Protein AF-A0A945KIF5-F1 (afdb_monomer_lite)

pLDDT: mean 83.36, std 12.61, range [32.38, 96.06]

Foldseek 3Di:
DYDDDDDDDDDPDDDDVVVVVVVVVVVVVVLVVQLVVLLPDPDLVSSLVSLVVSCVVCVPDPCNVVSVVSNVVSVVVVVVVVVVVVVVLVVVQVVLVVVLCVQQVVCVVVLQLQVSLVSLVPRDPYDPVVSVVSNVVSVVSNVVVLVVLVVQLVVCLVVVVLVSNVVSLVSLCNNCPPPDPVRVVSVVSSVVSVVSSVVSVVVVVVVVVQVVLQVLLVQCVVQQVLCVQLVNLVRSLVSLVVVLVVDDPDDVSVLCVQVSVLSVLQNQLSVLLQCLCVVAWDWDQQQPVRDIWIFGHRDSQATWTWDQDPNDTDIDGDGCLSQLALVRPLRSSCRRHVVRHDPSSSLSNLLSSLLVNLLVLCVPLQAADDLVSLVVSLVRLVSSLVRHDPDDDPPHSVVLSNLLSVLSNQLSVCVNVVVLPSNQVSVCSNCVHRDSNNSNVGDDRDPNNRDD

Radius of gyration: 55.45 Å; chains: 1; bounding box: 94×80×182 Å

Sequence (452 aa):
EPDLVETPSSVDSVASPASSEWLREKEQLERKLALRDAQGQADSSSKVLALQEFISLYPTNPLAEEARASLAQARQEQASSASSGLEAKNAELLQAAQDAQASYAPMIEAGKWARALHKIDAIQGVDDSLVSAWRAETLAQAESLLSQLETDFDIALKEQNWQKAERLRLLFHSAVSPIPAGQRAWLTRLQALEASVRIAEQKVVLTEFRADAEKLSATLRGRVLPHLQQLKLGEALQELGRLQAELQPGSLQSSLDPLALLLESAAIAELAMRQRFDHGPFVLVEPIQNKKAEIVAFLPDGVRLAVRERGRQVERVDPWHIWMTAFAFPAFLKESAQDRCTQQQFDAFCFVVAELDLYFKIQPWAGQPSLNSLNSSAEATKEWLGVLPQTLSPQDSDLASTFVLEELFHFATAAIDSDDYLAWQHLQNILSRPSLFSLLVGPDDRTWGLRP

Structure (mmCIF, N/CA/C/O backbone):
data_AF-A0A945KIF5-F1
#
_entry.id   AF-A0A945KIF5-F1
#
loop_
_atom_site.group_PDB
_atom_site.id
_atom_site.type_symbol
_atom_site.label_atom_id
_atom_site.label_alt_id
_atom_site.label_comp_id
_atom_site.label_asym_id
_atom_site.label_entity_id
_atom_site.label_seq_id
_atom_site.pdbx_PDB_ins_code
_atom_site.Cartn_x
_atom_site.Cartn_y
_atom_site.Cartn_z
_atom_site.occupancy
_atom_site.B_iso_or_equiv
_atom_site.auth_seq_id
_atom_site.auth_comp_id
_atom_site.auth_asym_id
_atom_site.auth_atom_id
_atom_site.pdbx_PDB_model_num
ATOM 1 N N . GLU A 1 1 ? 38.690 65.496 -133.173 1.00 34.84 1 GLU A N 1
ATOM 2 C CA . GLU A 1 1 ? 40.002 66.171 -133.246 1.00 34.84 1 GLU A CA 1
ATOM 3 C C . GLU A 1 1 ? 40.865 65.660 -132.096 1.00 34.84 1 GLU A C 1
ATOM 5 O O . GLU A 1 1 ? 40.321 65.518 -131.006 1.00 34.84 1 GLU A O 1
ATOM 10 N N . PRO A 1 2 ? 42.072 65.151 -132.390 1.00 53.06 2 PRO A N 1
ATOM 11 C CA . PRO A 1 2 ? 42.077 63.795 -132.961 1.00 53.06 2 PRO A CA 1
ATOM 12 C C . PRO A 1 2 ? 43.217 62.861 -132.481 1.00 53.06 2 PRO A C 1
ATOM 14 O O . PRO A 1 2 ? 44.119 63.303 -131.778 1.00 53.06 2 PRO A O 1
ATOM 17 N N . ASP A 1 3 ? 43.162 61.615 -132.989 1.00 41.12 3 ASP A N 1
ATOM 18 C CA . ASP A 1 3 ? 44.301 60.781 -133.448 1.00 41.12 3 ASP A CA 1
ATOM 19 C C . ASP A 1 3 ? 45.250 60.149 -132.398 1.00 41.12 3 ASP A C 1
ATOM 21 O O . ASP A 1 3 ? 45.537 60.760 -131.379 1.00 41.12 3 ASP A O 1
ATOM 25 N N . LEU A 1 4 ? 45.836 58.941 -132.524 1.00 41.84 4 LEU A N 1
ATOM 26 C CA . LEU A 1 4 ? 45.815 57.752 -133.429 1.00 41.84 4 LEU A CA 1
ATOM 27 C C . LEU A 1 4 ? 46.347 56.548 -132.555 1.00 41.84 4 LEU A C 1
ATOM 29 O O . LEU A 1 4 ? 46.841 56.801 -131.459 1.00 41.84 4 LEU A O 1
ATOM 33 N N . VAL A 1 5 ? 46.323 55.236 -132.867 1.00 40.47 5 VAL A N 1
ATOM 34 C CA . VAL A 1 5 ? 46.018 54.448 -134.081 1.00 40.47 5 VAL A CA 1
ATOM 35 C C . VAL A 1 5 ? 45.488 53.026 -133.725 1.00 40.47 5 VAL A C 1
ATOM 37 O O . VAL A 1 5 ? 45.805 52.488 -132.669 1.00 40.47 5 VAL A O 1
ATOM 40 N N . GLU A 1 6 ? 44.686 52.441 -134.620 1.00 33.75 6 GLU A N 1
ATOM 41 C CA . GLU A 1 6 ? 44.540 51.012 -135.014 1.00 33.75 6 GLU A CA 1
ATOM 42 C C . GLU A 1 6 ? 44.826 49.818 -134.054 1.00 33.75 6 GLU A C 1
ATOM 44 O O . GLU A 1 6 ? 45.957 49.459 -133.738 1.00 33.75 6 GLU A O 1
ATOM 49 N N . THR A 1 7 ? 43.768 49.031 -133.809 1.00 47.53 7 THR A N 1
ATOM 50 C CA . THR A 1 7 ? 43.775 47.546 -133.897 1.00 47.53 7 THR A CA 1
ATOM 51 C C . THR A 1 7 ? 44.067 47.088 -135.346 1.00 47.53 7 THR A C 1
ATOM 53 O O . THR A 1 7 ? 43.710 47.873 -136.225 1.00 47.53 7 THR A O 1
ATOM 56 N N . PRO A 1 8 ? 44.503 45.839 -135.677 1.00 54.47 8 PRO A N 1
ATOM 57 C CA . PRO A 1 8 ? 44.260 44.595 -134.920 1.00 54.47 8 PRO A CA 1
ATOM 58 C C . PRO A 1 8 ? 45.383 43.519 -134.988 1.00 54.47 8 PRO A C 1
ATOM 60 O O . PRO A 1 8 ? 46.381 43.660 -135.685 1.00 54.47 8 PRO A O 1
ATOM 63 N N . SER A 1 9 ? 45.174 42.359 -134.352 1.00 32.38 9 SER A N 1
ATOM 64 C CA . SER A 1 9 ? 45.075 41.065 -135.072 1.00 32.38 9 SER A CA 1
ATOM 65 C C . SER A 1 9 ? 44.926 39.877 -134.118 1.00 32.38 9 SER A C 1
ATOM 67 O O . SER A 1 9 ? 45.595 39.768 -133.093 1.00 32.38 9 SER A O 1
ATOM 69 N N . SER A 1 10 ? 44.020 38.970 -134.478 1.00 48.44 10 SER A N 1
ATOM 70 C CA . SER A 1 10 ? 43.859 37.662 -133.852 1.00 48.44 10 SER A CA 1
ATOM 71 C C . SER A 1 10 ? 45.082 36.789 -134.133 1.00 48.44 10 SER A C 1
ATOM 73 O O . SER A 1 10 ? 45.455 36.623 -135.293 1.00 48.44 10 SER A O 1
ATOM 75 N N . VAL A 1 11 ? 45.656 36.174 -133.098 1.00 39.88 11 VAL A N 1
ATOM 76 C CA . VAL A 1 11 ? 46.624 35.081 -133.252 1.00 39.88 11 VAL A CA 1
ATOM 77 C C . VAL A 1 11 ? 46.234 33.955 -132.303 1.00 39.88 11 VAL A C 1
ATOM 79 O O . VAL A 1 11 ? 46.406 34.069 -131.089 1.00 39.88 11 VAL A O 1
ATOM 82 N N . ASP A 1 12 ? 45.739 32.855 -132.871 1.00 50.81 12 ASP A N 1
ATOM 83 C CA . ASP A 1 12 ? 45.711 31.562 -132.190 1.00 50.81 12 ASP A CA 1
ATOM 84 C C . ASP A 1 12 ? 47.145 31.195 -131.789 1.00 50.81 12 ASP A C 1
ATOM 86 O O . ASP A 1 12 ? 47.972 30.862 -132.640 1.00 50.81 12 ASP A O 1
ATOM 90 N N . SER A 1 13 ? 47.461 31.253 -130.493 1.00 42.12 13 SER A N 1
ATOM 91 C CA . SER A 1 13 ? 48.732 30.751 -129.965 1.00 42.12 13 SER A CA 1
ATOM 92 C C . SER A 1 13 ? 48.504 29.570 -129.022 1.00 42.12 13 SER A C 1
ATOM 94 O O . SER A 1 13 ? 48.264 29.703 -127.827 1.00 42.12 13 SER A O 1
ATOM 96 N N . VAL A 1 14 ? 48.562 28.390 -129.646 1.00 43.03 14 VAL A N 1
ATOM 97 C CA . VAL A 1 14 ? 49.018 27.094 -129.117 1.00 43.03 14 VAL A CA 1
ATOM 98 C C . VAL A 1 14 ? 49.304 27.081 -127.608 1.00 43.03 14 VAL A C 1
ATOM 100 O O . VAL A 1 14 ? 50.331 27.586 -127.151 1.00 43.03 14 VAL A O 1
ATOM 103 N N . ALA A 1 15 ? 48.451 26.395 -126.844 1.00 44.81 15 ALA A N 1
ATOM 104 C CA . ALA A 1 15 ? 48.744 26.057 -125.455 1.00 44.81 15 ALA A CA 1
ATOM 105 C C . ALA A 1 15 ? 50.021 25.199 -125.383 1.00 44.81 15 ALA A C 1
ATOM 107 O O . ALA A 1 15 ? 50.038 24.046 -125.816 1.00 44.81 15 ALA A O 1
ATOM 108 N N . SER A 1 16 ? 51.101 25.771 -124.847 1.00 45.66 16 SER A N 1
ATOM 109 C CA . SER A 1 16 ? 52.370 25.062 -124.670 1.00 45.66 16 SER A CA 1
ATOM 110 C C . SER A 1 16 ? 52.233 24.009 -123.559 1.00 45.66 16 SER A C 1
ATOM 112 O O . SER A 1 16 ? 51.831 24.370 -122.450 1.00 45.66 16 SER A O 1
ATOM 114 N N . PRO A 1 17 ? 52.559 22.721 -123.793 1.00 53.81 17 PRO A N 1
ATOM 115 C CA . PRO A 1 17 ? 52.265 21.646 -122.838 1.00 53.81 17 PRO A CA 1
ATOM 116 C C . PRO A 1 17 ? 52.895 21.861 -121.451 1.00 53.81 17 PRO A C 1
ATOM 118 O O . PRO A 1 17 ? 52.267 21.537 -120.441 1.00 53.81 17 PRO A O 1
ATOM 121 N N . ALA A 1 18 ? 54.065 22.506 -121.388 1.00 55.84 18 ALA A N 1
ATOM 122 C CA . ALA A 1 18 ? 54.809 22.761 -120.153 1.00 55.84 18 ALA A CA 1
ATOM 123 C C . ALA A 1 18 ? 54.053 23.607 -119.104 1.00 55.84 18 ALA A C 1
ATOM 125 O O . ALA A 1 18 ? 54.277 23.438 -117.906 1.00 55.84 18 ALA A O 1
ATOM 126 N N . SER A 1 19 ? 53.132 24.498 -119.503 1.00 57.72 19 SER A N 1
ATOM 127 C CA . SER A 1 19 ? 52.346 25.284 -118.532 1.00 57.72 19 SER A CA 1
ATOM 128 C C . SER A 1 19 ? 51.221 24.469 -117.882 1.00 57.72 19 SER A C 1
ATOM 130 O O . SER A 1 19 ? 50.833 24.744 -116.746 1.00 57.72 19 SER A O 1
ATOM 132 N N . SER A 1 20 ? 50.728 23.433 -118.570 1.00 60.56 20 SER A N 1
ATOM 133 C CA . SER A 1 20 ? 49.686 22.536 -118.055 1.00 60.56 20 SER A CA 1
ATOM 134 C C . SER A 1 20 ? 50.213 21.520 -117.034 1.00 60.56 20 SER A C 1
ATOM 136 O O . SER A 1 20 ? 49.470 21.085 -116.154 1.00 60.56 20 SER A O 1
ATOM 138 N N . GLU A 1 21 ? 51.499 21.170 -117.115 1.00 66.00 21 GLU A N 1
ATOM 139 C CA . GLU A 1 21 ? 52.157 20.250 -116.182 1.00 66.00 21 GLU A CA 1
ATOM 140 C C . GLU A 1 21 ? 52.454 20.935 -114.842 1.00 66.00 21 GLU A C 1
ATOM 142 O O . GLU A 1 21 ? 52.077 20.406 -113.796 1.00 66.00 21 GLU A O 1
ATOM 147 N N . TRP A 1 22 ? 52.997 22.160 -114.866 1.00 69.56 22 TRP A N 1
ATOM 148 C CA . TRP A 1 22 ? 53.262 22.946 -113.653 1.00 69.56 22 TRP A CA 1
ATOM 149 C C . TRP A 1 22 ? 51.998 23.214 -112.816 1.00 69.56 22 TRP A C 1
ATOM 151 O O . TRP A 1 22 ? 52.024 23.082 -111.592 1.00 69.56 22 TRP A O 1
ATOM 161 N N . LEU A 1 23 ? 50.865 23.531 -113.460 1.00 73.38 23 LEU A N 1
ATOM 162 C CA . LEU A 1 23 ? 49.586 23.723 -112.760 1.00 73.38 23 LEU A CA 1
ATOM 163 C C . LEU A 1 23 ? 49.121 22.441 -112.049 1.00 73.38 23 LEU A C 1
ATOM 165 O O . LEU A 1 23 ? 48.690 22.498 -110.898 1.00 73.38 23 LEU A O 1
ATOM 169 N N . ARG A 1 24 ? 49.260 21.276 -112.697 1.00 73.31 24 ARG A N 1
ATOM 170 C CA . ARG A 1 24 ? 48.916 19.975 -112.096 1.00 73.31 24 ARG A CA 1
ATOM 171 C C . ARG A 1 24 ? 49.836 19.612 -110.934 1.00 73.31 24 ARG A C 1
ATOM 173 O O . ARG A 1 24 ? 49.358 19.081 -109.934 1.00 73.31 24 ARG A O 1
ATOM 180 N N . GLU A 1 25 ? 51.132 19.883 -111.054 1.00 76.56 25 GLU A N 1
ATOM 181 C CA . GLU A 1 25 ? 52.104 19.623 -109.989 1.00 76.56 25 GLU A CA 1
ATOM 182 C C . GLU A 1 25 ? 51.840 20.515 -108.766 1.00 76.56 25 GLU A C 1
ATOM 184 O O . GLU A 1 25 ? 51.793 20.020 -107.636 1.00 76.56 25 GLU A O 1
ATOM 189 N N . LYS A 1 26 ? 51.544 21.802 -108.992 1.00 78.19 26 LYS A N 1
ATOM 190 C CA . LYS A 1 26 ? 51.135 22.738 -107.940 1.00 78.19 26 LYS A CA 1
ATOM 191 C C . LYS A 1 26 ? 49.866 22.268 -107.214 1.00 78.19 26 LYS A C 1
ATOM 193 O O . LYS A 1 26 ? 49.885 22.161 -105.989 1.00 78.19 26 LYS A O 1
ATOM 198 N N . GLU A 1 27 ? 48.803 21.912 -107.941 1.00 77.25 27 GLU A N 1
ATOM 199 C CA . GLU A 1 27 ? 47.569 21.380 -107.335 1.00 77.25 27 GLU A CA 1
ATOM 200 C C . GLU A 1 27 ? 47.810 20.094 -106.523 1.00 77.25 27 GLU A C 1
ATOM 202 O O . GLU A 1 27 ? 47.172 19.869 -105.493 1.00 77.25 27 GLU A O 1
ATOM 207 N N . GLN A 1 28 ? 48.714 19.216 -106.971 1.00 79.19 28 GLN A N 1
ATOM 208 C CA . GLN A 1 28 ? 49.063 18.009 -106.216 1.00 79.19 28 GLN A CA 1
ATOM 209 C C . GLN A 1 28 ? 49.813 18.330 -104.918 1.00 79.19 28 GLN A C 1
ATOM 211 O O . GLN A 1 28 ? 49.587 17.655 -103.912 1.00 79.19 28 GLN A O 1
ATOM 216 N N . LEU A 1 29 ? 50.683 19.343 -104.915 1.00 80.12 29 LEU A N 1
ATOM 217 C CA . LEU A 1 29 ? 51.395 19.789 -103.715 1.00 80.12 29 LEU A CA 1
ATOM 218 C C . LEU A 1 29 ? 50.456 20.464 -102.707 1.00 80.12 29 LEU A C 1
ATOM 220 O O . LEU A 1 29 ? 50.510 20.131 -101.525 1.00 80.12 29 LEU A O 1
ATOM 224 N N . GLU A 1 30 ? 49.546 21.328 -103.163 1.00 82.44 30 GLU A N 1
ATOM 225 C CA . GLU A 1 30 ? 48.541 21.976 -102.304 1.00 82.44 30 GLU A CA 1
ATOM 226 C C . GLU A 1 30 ? 47.629 20.943 -101.619 1.00 82.44 30 GLU A C 1
ATOM 228 O O . GLU A 1 30 ? 47.380 21.032 -100.417 1.00 82.44 30 GLU A O 1
ATOM 233 N N . ARG A 1 31 ? 47.214 19.887 -102.335 1.00 82.31 31 ARG A N 1
ATOM 234 C CA . ARG A 1 31 ? 46.420 18.785 -101.755 1.00 82.31 31 ARG A CA 1
ATOM 235 C C . ARG A 1 31 ? 47.213 17.928 -100.760 1.00 82.31 31 ARG A C 1
ATOM 237 O O . ARG A 1 31 ? 46.648 17.493 -99.761 1.00 82.31 31 ARG A O 1
ATOM 244 N N . LYS A 1 32 ? 48.514 17.705 -100.988 1.00 82.50 32 LYS A N 1
ATOM 245 C CA . LYS A 1 32 ? 49.395 17.015 -100.021 1.00 82.50 32 LYS A CA 1
ATOM 246 C C . LYS A 1 32 ? 49.598 17.831 -98.742 1.00 82.50 32 LYS A C 1
ATOM 248 O O . LYS A 1 32 ? 49.627 17.249 -97.661 1.00 82.50 32 LYS A O 1
ATOM 253 N N . LEU A 1 33 ? 49.716 19.156 -98.855 1.00 82.50 33 LEU A N 1
ATOM 254 C CA . LEU A 1 33 ? 49.791 20.055 -97.700 1.00 82.50 33 LEU A CA 1
ATOM 255 C C . LEU A 1 33 ? 48.480 20.039 -96.906 1.00 82.50 33 LEU A C 1
ATOM 257 O O . LEU A 1 33 ? 48.512 19.751 -95.716 1.00 82.50 33 LEU A O 1
ATOM 261 N N . ALA A 1 34 ? 47.330 20.199 -97.567 1.00 80.81 34 ALA A N 1
ATOM 262 C CA . ALA A 1 34 ? 46.028 20.174 -96.898 1.00 80.81 34 ALA A CA 1
ATOM 263 C C . ALA A 1 34 ? 45.747 18.851 -96.148 1.00 80.81 34 ALA A C 1
ATOM 265 O O . ALA A 1 34 ? 45.198 18.883 -95.047 1.00 80.81 34 ALA A O 1
ATOM 266 N N . LEU A 1 35 ? 46.164 17.693 -96.686 1.00 84.00 35 LEU A N 1
ATOM 267 C CA . LEU A 1 35 ? 46.076 16.421 -95.952 1.00 84.00 35 LEU A CA 1
ATOM 268 C C . LEU A 1 35 ? 46.971 16.424 -94.706 1.00 84.00 35 LEU A C 1
ATOM 270 O O . LEU A 1 35 ? 46.533 16.028 -93.627 1.00 84.00 35 LEU A O 1
ATOM 274 N N . ARG A 1 36 ? 48.218 16.886 -94.847 1.00 83.75 36 ARG A N 1
ATOM 275 C CA . ARG A 1 36 ? 49.190 16.944 -93.751 1.00 83.75 36 ARG A CA 1
ATOM 276 C C . ARG A 1 36 ? 48.735 17.883 -92.631 1.00 83.75 36 ARG A C 1
ATOM 278 O O . ARG A 1 36 ? 48.887 17.538 -91.462 1.00 83.75 36 ARG A O 1
ATOM 285 N N . ASP A 1 37 ? 48.144 19.022 -92.975 1.00 85.88 37 ASP A N 1
ATOM 286 C CA . ASP A 1 37 ? 47.623 19.998 -92.014 1.00 85.88 37 ASP A CA 1
ATOM 287 C C . ASP A 1 37 ? 46.368 19.470 -91.292 1.00 85.88 37 ASP A C 1
ATOM 289 O O . ASP A 1 37 ? 46.193 19.712 -90.095 1.00 85.88 37 ASP A O 1
ATOM 293 N N . ALA A 1 38 ? 45.532 18.673 -91.972 1.00 81.19 38 ALA A N 1
ATOM 294 C CA . ALA A 1 38 ? 44.411 17.961 -91.354 1.00 81.19 38 ALA A CA 1
ATOM 295 C C . ALA A 1 38 ? 44.871 16.809 -90.436 1.00 81.19 38 ALA A C 1
ATOM 297 O O . ALA A 1 38 ? 44.324 16.624 -89.348 1.00 81.19 38 ALA A O 1
ATOM 298 N N . GLN A 1 39 ? 45.901 16.052 -90.830 1.00 84.88 39 GLN A N 1
ATOM 299 C CA . GLN A 1 39 ? 46.513 15.001 -90.004 1.00 84.88 39 GLN A CA 1
ATOM 300 C C . GLN A 1 39 ? 47.272 15.565 -88.788 1.00 84.88 39 GLN A C 1
ATOM 302 O O . GLN A 1 39 ? 47.327 14.901 -87.751 1.00 84.88 39 GLN A O 1
ATOM 307 N N . GLY A 1 40 ? 47.848 16.766 -88.914 1.00 80.56 40 GLY A N 1
ATOM 308 C CA . GLY A 1 40 ? 48.672 17.440 -87.904 1.00 80.56 40 GLY A CA 1
ATOM 309 C C . GLY A 1 40 ? 47.910 18.161 -86.787 1.00 80.56 40 GLY A C 1
ATOM 310 O O . GLY A 1 40 ? 48.545 18.765 -85.924 1.00 80.56 40 GLY A O 1
ATOM 311 N N . GLN A 1 41 ? 46.575 18.109 -86.776 1.00 84.12 41 GLN A N 1
ATOM 312 C CA . GLN A 1 41 ? 45.761 18.684 -85.702 1.00 84.12 41 GLN A CA 1
ATOM 313 C C . GLN A 1 41 ? 46.007 17.963 -84.365 1.00 84.12 41 GLN A C 1
ATOM 315 O O . GLN A 1 41 ? 45.975 16.734 -84.296 1.00 84.12 41 GLN A O 1
ATOM 320 N N . ALA A 1 42 ? 46.240 18.738 -83.300 1.00 72.88 42 ALA A N 1
ATOM 321 C CA . ALA A 1 42 ? 46.637 18.213 -81.989 1.00 72.88 42 ALA A CA 1
ATOM 322 C C . ALA A 1 42 ? 45.471 17.640 -81.160 1.00 72.88 42 ALA A C 1
ATOM 324 O O . ALA A 1 42 ? 45.669 16.697 -80.398 1.00 72.88 42 ALA A O 1
ATOM 325 N N . ASP A 1 43 ? 44.263 18.192 -81.302 1.00 79.19 43 ASP A N 1
ATOM 326 C CA . ASP A 1 43 ? 43.050 17.650 -80.682 1.00 79.19 43 ASP A CA 1
ATOM 327 C C . ASP A 1 43 ? 42.372 16.633 -81.612 1.00 79.19 43 ASP A C 1
ATOM 329 O O . ASP A 1 43 ? 42.139 16.905 -82.791 1.00 79.19 43 ASP A O 1
ATOM 333 N N . SER A 1 44 ? 41.997 15.481 -81.052 1.00 75.25 44 SER A N 1
ATOM 334 C CA . SER A 1 44 ? 41.275 14.411 -81.750 1.00 75.25 44 SER A CA 1
ATOM 335 C C . SER A 1 44 ? 39.968 14.878 -82.405 1.00 75.25 44 SER A C 1
ATOM 337 O O . SER A 1 44 ? 39.682 14.471 -83.530 1.00 75.25 44 SER A O 1
ATOM 339 N N . SER A 1 45 ? 39.201 15.771 -81.768 1.00 78.62 45 SER A N 1
ATOM 340 C CA . SER A 1 45 ? 37.917 16.243 -82.312 1.00 78.62 45 SER A CA 1
ATOM 341 C C . SER A 1 45 ? 38.140 17.164 -83.516 1.00 78.62 45 SER A C 1
ATOM 343 O O . SER A 1 45 ? 37.535 16.982 -84.573 1.00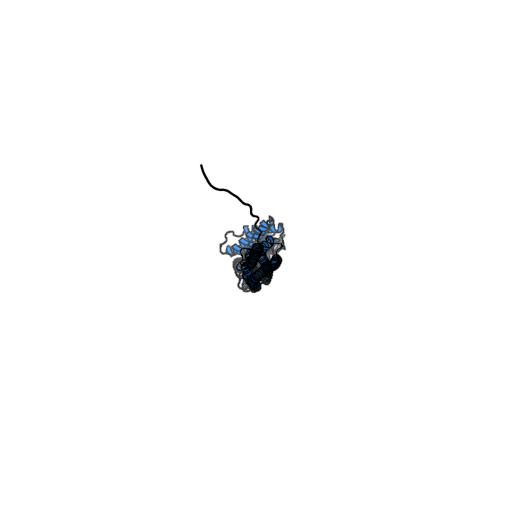 78.62 45 SER A O 1
ATOM 345 N N . SER A 1 46 ? 39.084 18.095 -83.387 1.00 81.25 46 SER A N 1
ATOM 346 C CA . SER A 1 46 ? 39.536 19.008 -84.442 1.00 81.25 46 SER A CA 1
ATOM 347 C C . SER A 1 46 ? 40.150 18.252 -85.629 1.00 81.25 46 SER A C 1
ATOM 349 O O . SER A 1 46 ? 39.848 18.559 -86.781 1.00 81.25 46 SER A O 1
ATOM 351 N N . LYS A 1 47 ? 40.930 17.195 -85.366 1.00 85.31 47 LYS A N 1
ATOM 352 C CA . LYS A 1 47 ? 41.481 16.271 -86.373 1.00 85.31 47 LYS A CA 1
ATOM 353 C C . LYS A 1 47 ? 40.386 15.503 -87.120 1.00 85.31 47 LYS A C 1
ATOM 355 O O . LYS A 1 47 ? 40.418 15.412 -88.345 1.00 85.31 47 LYS A O 1
ATOM 360 N N . VAL A 1 48 ? 39.383 14.989 -86.403 1.00 84.69 48 VAL A N 1
ATOM 361 C CA . VAL A 1 48 ? 38.221 14.293 -86.986 1.00 84.69 48 VAL A CA 1
ATOM 362 C C . VAL A 1 48 ? 37.379 15.221 -87.871 1.00 84.69 48 VAL A C 1
ATOM 364 O O . VAL A 1 48 ? 36.832 14.751 -88.871 1.00 84.69 48 VAL A O 1
ATOM 367 N N . LEU A 1 49 ? 37.278 16.513 -87.542 1.00 84.81 49 LEU A N 1
ATOM 368 C CA . LEU A 1 49 ? 36.604 17.519 -88.373 1.00 84.81 49 LEU A CA 1
ATOM 369 C C . LEU A 1 49 ? 37.434 17.885 -89.615 1.00 84.81 49 LEU A C 1
ATOM 371 O O . LEU A 1 49 ? 36.929 17.764 -90.730 1.00 84.81 49 LEU A O 1
ATOM 375 N N . ALA A 1 50 ? 38.715 18.226 -89.448 1.00 84.25 50 ALA A N 1
ATOM 376 C CA . ALA A 1 50 ? 39.598 18.607 -90.554 1.00 84.25 50 ALA A CA 1
ATOM 377 C C . ALA A 1 50 ? 39.768 17.485 -91.599 1.00 84.25 50 ALA A C 1
ATOM 379 O O . ALA A 1 50 ? 39.780 17.739 -92.803 1.00 84.25 50 ALA A O 1
ATOM 380 N N . LEU A 1 51 ? 39.834 16.220 -91.164 1.00 86.00 51 LEU A N 1
ATOM 381 C CA . LEU A 1 51 ? 39.888 15.074 -92.079 1.00 86.00 51 LEU A CA 1
ATOM 382 C C . LEU A 1 51 ? 38.562 14.848 -92.828 1.00 86.00 51 LEU A C 1
ATOM 384 O O . LEU A 1 51 ? 38.586 14.428 -93.983 1.00 86.00 51 LEU A O 1
ATOM 388 N N . GLN A 1 52 ? 37.407 15.151 -92.222 1.00 88.00 52 GLN A N 1
ATOM 389 C CA . 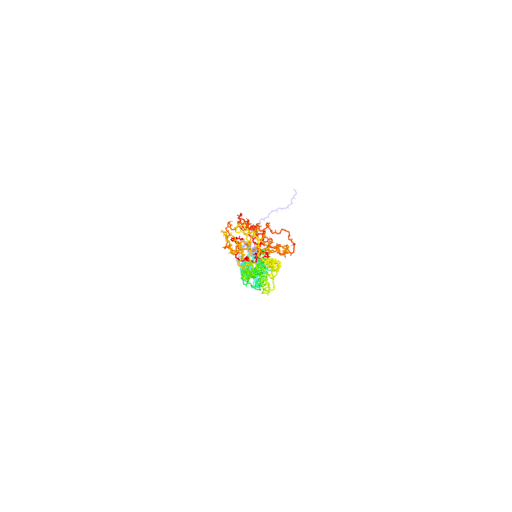GLN A 1 52 ? 36.113 15.106 -92.923 1.00 88.00 52 GLN A CA 1
ATOM 390 C C . GLN A 1 52 ? 36.002 16.207 -93.983 1.00 88.00 52 GLN A C 1
ATOM 392 O O . GLN A 1 52 ? 35.530 15.937 -95.087 1.00 88.00 52 GLN A O 1
ATOM 397 N N . GLU A 1 53 ? 36.476 17.413 -93.672 1.00 86.25 53 GLU A N 1
ATOM 398 C CA . GLU A 1 53 ? 36.530 18.542 -94.605 1.00 86.25 53 GLU A CA 1
ATOM 399 C C . GLU A 1 53 ? 37.484 18.268 -95.781 1.00 86.25 53 GLU A C 1
ATOM 401 O O . GLU A 1 53 ? 37.129 18.483 -96.938 1.00 86.25 53 GLU A O 1
ATOM 406 N N . PHE A 1 54 ? 38.652 17.669 -95.529 1.00 86.25 54 PHE A N 1
ATOM 407 C CA . PHE A 1 54 ? 39.552 17.240 -96.603 1.00 86.25 54 PHE A CA 1
ATOM 408 C C . PHE A 1 54 ? 38.900 16.208 -97.547 1.00 86.25 54 PHE A C 1
ATOM 410 O O . PHE A 1 54 ? 39.012 16.317 -98.771 1.00 86.25 54 PHE A O 1
ATOM 417 N N . ILE A 1 55 ? 38.190 15.213 -96.997 1.00 87.25 55 ILE A N 1
ATOM 418 C CA . ILE A 1 55 ? 37.516 14.168 -97.788 1.00 87.25 55 ILE A CA 1
ATOM 419 C C . ILE A 1 55 ? 36.350 14.741 -98.611 1.00 87.25 55 ILE A C 1
ATOM 421 O O . ILE A 1 55 ? 36.110 14.259 -99.720 1.00 87.25 55 ILE A O 1
ATOM 425 N N . SER A 1 56 ? 35.628 15.748 -98.104 1.00 83.94 56 SER A N 1
ATOM 426 C CA . SER A 1 56 ? 34.515 16.372 -98.835 1.00 83.94 56 SER A CA 1
ATOM 427 C C . SER A 1 56 ? 34.993 17.279 -99.973 1.00 83.94 56 SER A C 1
ATOM 429 O O . SER A 1 56 ? 34.361 17.301 -101.030 1.00 83.94 56 SER A O 1
ATOM 431 N N . LEU A 1 57 ? 36.130 17.963 -99.800 1.00 82.00 57 LEU A N 1
ATOM 432 C CA . LEU A 1 57 ? 36.746 18.811 -100.826 1.00 82.00 57 LEU A CA 1
ATOM 433 C C . LEU A 1 57 ? 37.428 18.008 -101.950 1.00 82.00 57 LEU A C 1
ATOM 435 O O . LEU A 1 57 ? 37.450 18.461 -103.095 1.00 82.00 57 LEU A O 1
ATOM 439 N N . TYR A 1 58 ? 37.961 16.813 -101.660 1.00 80.38 58 TYR A N 1
ATOM 440 C CA . TYR A 1 58 ? 38.739 16.011 -102.622 1.00 80.38 58 TYR A CA 1
ATOM 441 C C . TYR A 1 58 ? 38.282 14.536 -102.744 1.00 80.38 58 TYR A C 1
ATOM 443 O O . TYR A 1 58 ? 39.109 13.625 -102.648 1.00 80.38 58 TYR A O 1
ATOM 451 N N . PRO A 1 59 ? 36.992 14.250 -103.017 1.00 72.12 59 PRO A N 1
ATOM 452 C CA . PRO A 1 59 ? 36.388 12.924 -102.818 1.00 72.12 59 PRO A CA 1
ATOM 453 C C . PRO A 1 59 ? 36.926 11.799 -103.720 1.00 72.12 59 PRO A C 1
ATOM 455 O O . PRO A 1 59 ? 36.834 10.626 -103.344 1.00 72.12 59 PRO A O 1
ATOM 458 N N . THR A 1 60 ? 37.473 12.142 -104.893 1.00 72.69 60 THR A N 1
ATOM 459 C CA . THR A 1 60 ? 38.012 11.213 -105.909 1.00 72.69 60 THR A CA 1
ATOM 460 C C . THR A 1 60 ? 39.543 11.229 -106.004 1.00 72.69 60 THR A C 1
ATOM 462 O O . THR A 1 60 ? 40.111 10.671 -106.942 1.00 72.69 60 THR A O 1
ATOM 465 N N . ASN A 1 61 ? 40.234 11.906 -105.084 1.00 75.69 61 ASN A N 1
ATOM 466 C CA . ASN A 1 61 ? 41.694 11.976 -105.080 1.00 75.69 61 ASN A CA 1
ATOM 467 C C . ASN A 1 61 ? 42.298 10.688 -104.476 1.00 75.69 61 ASN A C 1
ATOM 469 O O . ASN A 1 61 ? 41.755 10.201 -103.486 1.00 75.69 61 ASN A O 1
ATOM 473 N N . PRO A 1 62 ? 43.431 10.151 -104.975 1.00 73.88 62 PRO A N 1
ATOM 474 C CA . PRO A 1 62 ? 44.112 9.016 -104.335 1.00 73.88 62 PRO A CA 1
ATOM 475 C C . PRO A 1 62 ? 44.470 9.248 -102.851 1.00 73.88 62 PRO A C 1
ATOM 477 O O . PRO A 1 62 ? 44.484 8.299 -102.076 1.00 73.88 62 PRO A O 1
ATOM 480 N N . LEU A 1 63 ? 44.683 10.500 -102.429 1.00 79.25 63 LEU A N 1
ATOM 481 C CA . LEU A 1 63 ? 44.920 10.882 -101.029 1.00 79.25 63 LEU A CA 1
ATOM 482 C C . LEU A 1 63 ? 43.662 10.787 -100.136 1.00 79.25 63 LEU A C 1
ATOM 484 O O . LEU A 1 63 ? 43.766 10.852 -98.913 1.00 79.25 63 LEU A O 1
ATOM 488 N N . ALA A 1 64 ? 42.465 10.625 -100.712 1.00 77.00 64 ALA A N 1
ATOM 489 C CA . ALA A 1 64 ? 41.225 10.501 -99.943 1.00 77.00 64 ALA A CA 1
ATOM 490 C C . ALA A 1 64 ? 41.138 9.172 -99.173 1.00 77.00 64 ALA A C 1
ATOM 492 O O . ALA A 1 64 ? 40.528 9.135 -98.107 1.00 77.00 64 ALA A O 1
ATOM 493 N N . GLU A 1 65 ? 41.766 8.097 -99.662 1.00 79.06 65 GLU A N 1
ATOM 494 C CA . GLU A 1 65 ? 41.854 6.823 -98.928 1.00 79.06 65 GLU A CA 1
ATOM 495 C C . GLU A 1 65 ? 42.759 6.938 -97.694 1.00 79.06 65 GLU A C 1
ATOM 497 O O . GLU A 1 65 ? 42.404 6.475 -96.610 1.00 79.06 65 GLU A O 1
ATOM 502 N N . GLU A 1 66 ? 43.883 7.645 -97.817 1.00 80.62 66 GLU A N 1
ATOM 503 C CA . GLU A 1 66 ? 44.783 7.936 -96.695 1.00 80.62 66 GLU A CA 1
ATOM 504 C C . GLU A 1 66 ? 44.087 8.802 -95.627 1.00 80.62 66 GLU A C 1
ATOM 506 O O . GLU A 1 66 ? 44.186 8.535 -94.424 1.00 80.62 66 GLU A O 1
ATOM 511 N N . ALA A 1 67 ? 43.288 9.783 -96.061 1.00 78.75 67 ALA A N 1
ATOM 512 C CA . ALA A 1 67 ? 42.438 10.579 -95.180 1.00 78.75 67 ALA A CA 1
ATOM 513 C C . ALA A 1 67 ? 41.340 9.743 -94.492 1.00 78.75 67 ALA A C 1
ATOM 515 O O . ALA A 1 67 ? 41.099 9.920 -93.298 1.00 78.75 67 ALA A O 1
ATOM 516 N N . ARG A 1 68 ? 40.695 8.806 -95.207 1.00 82.38 68 ARG A N 1
ATOM 517 C CA . ARG A 1 68 ? 39.678 7.884 -94.654 1.00 82.38 68 ARG A CA 1
ATOM 518 C C . ARG A 1 68 ? 40.270 6.952 -93.595 1.00 82.38 68 ARG A C 1
ATOM 520 O O . ARG A 1 68 ? 39.669 6.802 -92.532 1.00 82.38 68 ARG A O 1
ATOM 527 N N . ALA A 1 69 ? 41.453 6.390 -93.842 1.00 83.56 69 ALA A N 1
ATOM 528 C CA . ALA A 1 69 ? 42.181 5.588 -92.858 1.00 83.56 69 ALA A CA 1
ATOM 529 C C . ALA A 1 69 ? 42.544 6.416 -91.610 1.00 83.56 69 ALA A C 1
ATOM 531 O O . ALA A 1 69 ? 42.249 6.008 -90.485 1.00 83.56 69 ALA A O 1
ATOM 532 N N . SER A 1 70 ? 43.083 7.625 -91.812 1.00 81.19 70 SER A N 1
ATOM 533 C CA . SER A 1 70 ? 43.416 8.567 -90.730 1.00 81.19 70 SER A CA 1
ATOM 534 C C . SER A 1 70 ? 42.184 8.957 -89.894 1.00 81.19 70 SER A C 1
ATOM 536 O O . SER A 1 70 ? 42.266 9.066 -88.671 1.00 81.19 70 SER A O 1
ATOM 538 N N . LEU A 1 71 ? 41.025 9.140 -90.540 1.00 84.12 71 LEU A N 1
ATOM 539 C CA . LEU A 1 71 ? 39.753 9.471 -89.891 1.00 84.12 71 LEU A CA 1
ATOM 540 C C . LEU A 1 71 ? 39.211 8.302 -89.056 1.00 84.12 71 LEU A C 1
ATOM 542 O O . LEU A 1 71 ? 38.691 8.523 -87.962 1.00 84.12 71 LEU A O 1
ATOM 546 N N . ALA A 1 72 ? 39.320 7.069 -89.559 1.00 82.19 72 ALA A N 1
ATOM 547 C CA . ALA A 1 72 ? 38.909 5.872 -88.830 1.00 82.19 72 ALA A CA 1
ATOM 548 C C . ALA A 1 72 ? 39.740 5.691 -87.549 1.00 82.19 72 ALA A C 1
ATOM 550 O O . ALA A 1 72 ? 39.168 5.498 -86.476 1.00 82.19 72 ALA A O 1
ATOM 551 N N . GLN A 1 73 ? 41.064 5.856 -87.648 1.00 82.62 73 GLN A N 1
ATOM 552 C CA . GLN A 1 73 ? 41.963 5.818 -86.495 1.00 82.62 73 GLN A CA 1
ATOM 553 C C . GLN A 1 73 ? 41.625 6.918 -85.474 1.00 82.62 73 GLN A C 1
ATOM 555 O O . GLN A 1 73 ? 41.420 6.614 -84.302 1.00 82.62 73 GLN A O 1
ATOM 560 N N . ALA A 1 74 ? 41.477 8.175 -85.909 1.00 80.19 74 ALA A N 1
ATOM 561 C CA . ALA A 1 74 ? 41.179 9.290 -85.004 1.00 80.19 74 ALA A CA 1
ATOM 562 C C . ALA A 1 74 ? 39.830 9.124 -84.267 1.00 80.19 74 ALA A C 1
ATOM 564 O O . ALA A 1 74 ? 39.714 9.481 -83.095 1.00 80.19 74 ALA A O 1
ATOM 565 N N . ARG A 1 75 ? 38.817 8.524 -84.913 1.00 81.88 75 ARG A N 1
ATOM 566 C CA . ARG A 1 75 ? 37.537 8.170 -84.266 1.00 81.88 75 ARG A CA 1
ATOM 567 C C . ARG A 1 75 ? 37.682 7.039 -83.243 1.00 81.88 75 ARG A C 1
ATOM 569 O O . ARG A 1 75 ? 37.015 7.072 -82.211 1.00 81.88 75 ARG A O 1
ATOM 576 N N . GLN A 1 76 ? 38.535 6.050 -83.510 1.00 81.00 76 GLN A N 1
ATOM 577 C CA . GLN A 1 76 ? 38.815 4.960 -82.572 1.00 81.00 76 GLN A CA 1
ATOM 578 C C . GLN A 1 76 ? 39.576 5.467 -81.335 1.00 81.00 76 GLN A C 1
ATOM 580 O O . GLN A 1 76 ? 39.208 5.128 -80.210 1.00 81.00 76 GLN A O 1
ATOM 585 N N . GLU A 1 77 ? 40.570 6.337 -81.537 1.00 78.81 77 GLU A N 1
ATOM 586 C CA . GLU A 1 77 ? 41.298 7.036 -80.469 1.00 78.81 77 GLU A CA 1
ATOM 587 C C . GLU A 1 77 ? 40.323 7.841 -79.589 1.00 78.81 77 GLU A C 1
ATOM 589 O O . GLU A 1 77 ? 40.270 7.620 -78.378 1.00 78.81 77 GLU A O 1
ATOM 594 N N . GLN A 1 78 ? 39.452 8.658 -80.196 1.00 77.50 78 GLN A N 1
ATOM 595 C CA . GLN A 1 78 ? 38.427 9.442 -79.492 1.00 77.50 78 GLN A CA 1
ATOM 596 C C . GLN A 1 78 ? 37.465 8.566 -78.661 1.00 77.50 78 GLN A C 1
ATOM 598 O O . GLN A 1 78 ? 37.168 8.893 -77.510 1.00 77.50 78 GLN A O 1
ATOM 603 N N . ALA A 1 79 ? 37.009 7.431 -79.204 1.00 72.94 79 ALA A N 1
ATOM 604 C CA . ALA A 1 79 ? 36.139 6.496 -78.486 1.00 72.94 79 ALA A CA 1
ATOM 605 C C . ALA A 1 79 ? 36.842 5.851 -77.276 1.00 72.94 79 ALA A C 1
ATOM 607 O O . ALA A 1 79 ? 36.250 5.759 -76.201 1.00 72.94 79 ALA A O 1
ATOM 608 N N . SER A 1 80 ? 38.113 5.460 -77.424 1.00 72.88 80 SER A N 1
ATOM 609 C CA . SER A 1 80 ? 38.907 4.872 -76.334 1.00 72.88 80 SER A CA 1
ATOM 610 C C . SER A 1 80 ? 39.261 5.873 -75.222 1.00 72.88 80 SER A C 1
ATOM 612 O O . SER A 1 80 ? 39.310 5.513 -74.043 1.00 72.88 80 SER A O 1
ATOM 614 N N . SER A 1 81 ? 39.449 7.154 -75.559 1.00 68.69 81 SER A N 1
ATOM 615 C CA . SER A 1 81 ? 39.624 8.225 -74.568 1.00 68.69 81 SER A CA 1
ATOM 616 C C . SER A 1 81 ? 38.328 8.526 -73.803 1.00 68.69 81 SER A C 1
ATOM 618 O O . SER A 1 81 ? 38.368 8.807 -72.607 1.00 68.69 81 SER A O 1
ATOM 620 N N . ALA A 1 82 ? 37.168 8.417 -74.459 1.00 68.62 82 ALA A N 1
ATOM 621 C CA . ALA A 1 82 ? 35.874 8.582 -73.802 1.00 68.62 82 ALA A CA 1
ATOM 622 C C . ALA A 1 82 ? 35.545 7.427 -72.834 1.00 68.62 82 ALA A C 1
ATOM 624 O O . ALA A 1 82 ? 35.047 7.683 -71.737 1.00 68.62 82 ALA A O 1
ATOM 625 N N . SER A 1 83 ? 35.846 6.170 -73.195 1.00 68.62 83 SER A N 1
ATOM 626 C CA . SER A 1 83 ? 35.618 5.021 -72.303 1.00 68.62 83 SER A CA 1
ATOM 627 C C . SER A 1 83 ? 36.538 5.049 -71.080 1.00 68.62 83 SER A C 1
ATOM 629 O O . SER A 1 83 ? 36.056 4.934 -69.958 1.00 68.62 83 SER A O 1
ATOM 631 N N . SER A 1 84 ? 37.836 5.300 -71.274 1.00 69.19 84 SER A N 1
ATOM 632 C CA . SER A 1 84 ? 38.812 5.376 -70.174 1.00 69.19 84 SER A CA 1
ATOM 633 C C . SER A 1 84 ? 38.538 6.529 -69.199 1.00 69.19 84 SER A C 1
ATOM 635 O O . SER A 1 84 ? 38.702 6.360 -67.993 1.00 69.19 84 SER A O 1
ATOM 637 N N . GLY A 1 85 ? 38.044 7.676 -69.681 1.00 69.44 85 GLY A N 1
ATOM 638 C CA . GLY A 1 85 ? 37.602 8.775 -68.814 1.00 69.44 85 GLY A CA 1
ATOM 639 C C . GLY A 1 85 ? 36.371 8.431 -67.960 1.00 69.44 85 GLY A C 1
ATOM 640 O O . GLY A 1 85 ? 36.282 8.855 -66.807 1.00 69.44 85 GLY A O 1
ATOM 641 N N . LEU A 1 86 ? 35.438 7.631 -68.491 1.00 71.62 86 LEU A N 1
ATOM 642 C CA . LEU A 1 86 ? 34.285 7.124 -67.734 1.00 71.62 86 LEU A CA 1
ATOM 643 C C . LEU A 1 86 ? 34.694 6.045 -66.721 1.00 71.62 86 LEU A C 1
ATOM 645 O O . LEU A 1 86 ? 34.215 6.060 -65.590 1.00 71.62 86 LEU A O 1
ATOM 649 N N . GLU A 1 87 ? 35.600 5.143 -67.097 1.00 73.31 87 GLU A N 1
ATOM 650 C CA . GLU A 1 87 ? 36.154 4.113 -66.209 1.00 73.31 87 GLU A CA 1
ATOM 651 C C . GLU A 1 87 ? 36.931 4.731 -65.039 1.00 73.31 87 GLU A C 1
ATOM 653 O O . GLU A 1 87 ? 36.692 4.356 -63.891 1.00 73.31 87 GLU A O 1
ATOM 658 N N . ALA A 1 88 ? 37.780 5.733 -65.299 1.00 75.00 88 ALA A N 1
ATOM 659 C CA . ALA A 1 88 ? 38.500 6.469 -64.260 1.00 75.00 88 ALA A CA 1
ATOM 660 C C . ALA A 1 88 ? 37.539 7.161 -63.279 1.00 75.00 88 ALA A C 1
ATOM 662 O O . ALA A 1 88 ? 37.655 6.979 -62.069 1.00 75.00 88 ALA A O 1
ATOM 663 N N . LYS A 1 89 ? 36.526 7.875 -63.789 1.00 77.88 89 LYS A N 1
ATOM 664 C CA . LYS A 1 89 ? 35.523 8.548 -62.949 1.00 77.88 89 LYS A CA 1
ATOM 665 C C . LYS A 1 89 ? 34.686 7.564 -62.120 1.00 77.88 89 LYS A C 1
ATOM 667 O O . LYS A 1 89 ? 34.354 7.851 -60.972 1.00 77.88 89 LYS A O 1
ATOM 672 N N . ASN A 1 90 ? 34.358 6.394 -62.670 1.00 78.94 90 ASN A N 1
ATOM 673 C CA . ASN A 1 90 ? 33.668 5.339 -61.926 1.00 78.94 90 ASN A CA 1
ATOM 674 C C . ASN A 1 90 ? 34.564 4.724 -60.836 1.00 78.94 90 ASN A C 1
ATOM 676 O O . ASN A 1 90 ? 34.070 4.427 -59.750 1.00 78.94 90 ASN A O 1
ATOM 680 N N . ALA A 1 91 ? 35.867 4.568 -61.090 1.00 81.12 91 ALA A N 1
ATOM 681 C CA . ALA A 1 91 ? 36.827 4.104 -60.089 1.00 81.12 91 ALA A CA 1
ATOM 682 C C . ALA A 1 91 ? 37.015 5.122 -58.948 1.00 81.12 91 ALA A C 1
ATOM 684 O O . ALA A 1 91 ? 37.028 4.729 -57.784 1.00 81.12 91 ALA A O 1
ATOM 685 N N . GLU A 1 92 ? 37.078 6.422 -59.257 1.00 81.81 92 GLU A N 1
ATOM 686 C CA . GLU A 1 92 ? 37.113 7.501 -58.257 1.00 81.81 92 GLU A CA 1
ATOM 687 C C . GLU A 1 92 ? 35.863 7.497 -57.361 1.00 81.81 92 GLU A C 1
ATOM 689 O O . GLU A 1 92 ? 35.983 7.563 -56.138 1.00 81.81 92 GLU A O 1
ATOM 694 N N . LEU A 1 93 ? 34.666 7.351 -57.945 1.00 81.81 93 LEU A N 1
ATOM 695 C CA . LEU A 1 93 ? 33.411 7.252 -57.186 1.00 81.81 93 LEU A CA 1
ATOM 696 C C . LEU A 1 93 ? 33.343 5.983 -56.321 1.00 81.81 93 LEU A C 1
ATOM 698 O O . LEU A 1 93 ? 32.857 6.038 -55.191 1.00 81.81 93 LEU A O 1
ATOM 702 N N . LEU A 1 94 ? 33.853 4.849 -56.818 1.00 84.38 94 LEU A N 1
ATOM 703 C CA . LEU A 1 94 ? 33.933 3.605 -56.049 1.00 84.38 94 LEU A CA 1
ATOM 704 C C . LEU A 1 94 ? 34.886 3.747 -54.852 1.00 84.38 94 LEU A C 1
ATOM 706 O O . LEU A 1 94 ? 34.534 3.339 -53.746 1.00 84.38 94 LEU A O 1
ATOM 710 N N . GLN A 1 95 ? 36.061 4.353 -55.054 1.00 86.56 95 GLN A N 1
ATOM 711 C CA . GLN A 1 95 ? 37.026 4.605 -53.981 1.00 86.56 95 GLN A CA 1
ATOM 712 C C . GLN A 1 95 ? 36.447 5.567 -52.937 1.00 86.56 95 GLN A C 1
ATOM 714 O O . GLN A 1 95 ? 36.484 5.267 -51.746 1.00 86.56 95 GLN A O 1
ATOM 719 N N . ALA A 1 96 ? 35.820 6.666 -53.372 1.00 83.44 96 ALA A N 1
ATOM 720 C CA . ALA A 1 96 ? 35.152 7.609 -52.478 1.00 83.44 96 ALA A CA 1
ATOM 721 C C . ALA A 1 96 ? 34.054 6.930 -51.638 1.00 83.44 96 ALA A C 1
ATOM 723 O O . ALA A 1 96 ? 33.933 7.210 -50.446 1.00 83.44 96 ALA A O 1
ATOM 724 N N . ALA A 1 97 ? 33.292 5.998 -52.222 1.00 84.88 97 ALA A N 1
ATOM 725 C CA . ALA A 1 97 ? 32.289 5.225 -51.494 1.00 84.88 97 ALA A CA 1
ATOM 726 C C . ALA A 1 97 ? 32.906 4.240 -50.476 1.00 84.88 97 ALA A C 1
ATOM 728 O O . ALA A 1 97 ? 32.381 4.099 -49.371 1.00 84.88 97 ALA A O 1
ATOM 729 N N . GLN A 1 98 ? 34.031 3.596 -50.808 1.00 88.25 98 GLN A N 1
ATOM 730 C CA . GLN A 1 98 ? 34.755 2.704 -49.891 1.00 88.25 98 GLN A CA 1
ATOM 731 C C . GLN A 1 98 ? 35.382 3.470 -48.718 1.00 88.25 98 GLN A C 1
ATOM 733 O O . GLN A 1 98 ? 35.205 3.074 -47.564 1.00 88.25 98 GLN A O 1
ATOM 738 N N . ASP A 1 99 ? 36.045 4.596 -48.987 1.00 88.44 99 ASP A N 1
ATOM 739 C CA . ASP A 1 99 ? 36.641 5.461 -47.962 1.00 88.44 99 ASP A CA 1
ATOM 740 C C . ASP A 1 99 ? 35.557 6.049 -47.042 1.00 88.44 99 ASP A C 1
ATOM 742 O O . ASP A 1 99 ? 35.712 6.104 -45.816 1.00 88.44 99 ASP A O 1
ATOM 746 N N . ALA A 1 100 ? 34.414 6.429 -47.621 1.00 88.50 100 ALA A N 1
ATOM 747 C CA . ALA A 1 100 ? 33.238 6.863 -46.883 1.00 88.50 100 ALA A CA 1
ATOM 748 C C . ALA A 1 100 ? 32.715 5.766 -45.939 1.00 88.50 100 ALA A C 1
ATOM 750 O O . ALA A 1 100 ? 32.536 6.039 -44.747 1.00 88.50 100 ALA A O 1
ATOM 751 N N . GLN A 1 101 ? 32.549 4.528 -46.422 1.00 89.94 101 GLN A N 1
ATOM 752 C CA . GLN A 1 101 ? 32.109 3.385 -45.613 1.00 89.94 101 GLN A CA 1
ATOM 753 C C . GLN A 1 101 ? 33.099 3.043 -44.489 1.00 89.94 101 GLN A C 1
ATOM 755 O O . GLN A 1 101 ? 32.701 2.915 -43.326 1.00 89.94 101 GLN A O 1
ATOM 760 N N . ALA A 1 102 ? 34.397 2.989 -44.798 1.00 90.69 102 ALA A N 1
ATOM 761 C CA . ALA A 1 102 ? 35.459 2.765 -43.817 1.00 90.69 102 ALA A CA 1
ATOM 762 C C . ALA A 1 102 ? 35.475 3.832 -42.704 1.00 90.69 102 ALA A C 1
ATOM 764 O O . ALA A 1 102 ? 35.879 3.554 -41.574 1.00 90.69 102 ALA A O 1
ATOM 765 N N . SER A 1 103 ? 34.995 5.047 -42.991 1.00 90.62 103 SER A N 1
ATOM 766 C CA . SER A 1 103 ? 34.970 6.148 -42.025 1.00 90.62 103 SER A CA 1
ATOM 767 C C . SER A 1 103 ? 33.876 6.048 -40.950 1.00 90.62 103 SER A C 1
ATOM 769 O O . SER A 1 103 ? 34.024 6.683 -39.901 1.00 90.62 103 SER A O 1
ATOM 771 N N . TYR A 1 104 ? 32.801 5.276 -41.176 1.00 92.19 104 TYR A N 1
ATOM 772 C CA . TYR A 1 104 ? 31.699 5.103 -40.213 1.00 92.19 104 TYR A CA 1
ATOM 773 C C . TYR A 1 104 ? 31.517 3.661 -39.712 1.00 92.19 104 TYR A C 1
ATOM 775 O O . TYR A 1 104 ? 31.023 3.487 -38.596 1.00 92.19 104 TYR A O 1
ATOM 783 N N . ALA A 1 105 ? 31.946 2.636 -40.458 1.00 92.19 105 ALA A N 1
ATOM 784 C CA . ALA A 1 105 ? 31.784 1.232 -40.059 1.00 92.19 105 ALA A CA 1
ATOM 785 C C . ALA A 1 105 ? 32.356 0.898 -38.655 1.00 92.19 105 ALA A C 1
ATOM 787 O O . ALA A 1 105 ? 31.630 0.295 -37.863 1.00 92.19 105 ALA A O 1
ATOM 788 N N . PRO A 1 106 ? 33.543 1.390 -38.234 1.00 93.88 106 PRO A N 1
ATOM 789 C CA . PRO A 1 106 ? 34.043 1.156 -36.871 1.00 93.88 106 PRO A CA 1
ATOM 790 C C . PRO A 1 106 ? 33.180 1.794 -35.768 1.00 93.88 106 PRO A C 1
ATOM 792 O O . PRO A 1 106 ? 33.265 1.413 -34.600 1.00 93.88 106 PRO A O 1
ATOM 795 N N . MET A 1 107 ? 32.351 2.793 -36.100 1.00 93.00 107 MET A N 1
ATOM 796 C CA . MET A 1 107 ? 31.395 3.375 -35.152 1.00 93.00 107 MET A CA 1
ATOM 797 C C . MET A 1 107 ? 30.166 2.480 -34.981 1.00 93.00 107 MET A C 1
ATOM 799 O O . MET A 1 107 ? 29.660 2.388 -33.866 1.00 93.00 107 MET A O 1
ATOM 803 N N . ILE A 1 108 ? 29.732 1.806 -36.051 1.00 92.19 108 ILE A N 1
ATOM 804 C CA . ILE A 1 108 ? 28.682 0.777 -36.030 1.00 92.19 108 ILE A CA 1
ATOM 805 C C . ILE A 1 108 ? 29.145 -0.428 -35.201 1.00 92.19 108 ILE A C 1
ATOM 807 O O . ILE A 1 108 ? 28.469 -0.801 -34.246 1.00 92.19 108 ILE A O 1
ATOM 811 N N . GLU A 1 109 ? 30.342 -0.958 -35.471 1.00 90.62 109 GLU A N 1
ATOM 812 C CA . GLU A 1 109 ? 30.939 -2.067 -34.704 1.00 90.62 109 GLU A CA 1
ATOM 813 C C . GLU A 1 109 ? 31.088 -1.741 -33.208 1.00 90.62 109 GLU A C 1
ATOM 815 O O . GLU A 1 109 ? 30.861 -2.588 -32.346 1.00 90.62 109 GLU A O 1
ATOM 820 N N . ALA A 1 110 ? 31.420 -0.488 -32.879 1.00 88.62 110 ALA A N 1
ATOM 821 C CA . ALA A 1 110 ? 31.507 -0.004 -31.502 1.00 88.62 110 ALA A CA 1
ATOM 822 C C . ALA A 1 110 ? 30.147 0.378 -30.872 1.00 88.62 110 ALA A C 1
ATOM 824 O O . ALA A 1 110 ? 30.138 0.941 -29.774 1.00 88.62 110 ALA A O 1
ATOM 825 N N . GLY A 1 111 ? 29.020 0.148 -31.557 1.00 88.94 111 GLY A N 1
ATOM 826 C CA . GLY A 1 111 ? 27.662 0.461 -31.090 1.00 88.94 111 GLY A CA 1
ATOM 827 C C . GLY A 1 111 ? 27.326 1.956 -30.993 1.00 88.94 111 GLY A C 1
ATOM 828 O O . GLY A 1 111 ? 26.331 2.324 -30.378 1.00 88.94 111 GLY A O 1
ATOM 829 N N . LYS A 1 112 ? 28.139 2.844 -31.578 1.00 93.06 112 LYS A N 1
ATOM 830 C CA . LYS A 1 112 ? 28.019 4.315 -31.505 1.00 93.06 112 LYS A CA 1
ATOM 831 C C . LYS A 1 112 ? 27.156 4.860 -32.648 1.00 93.06 112 LYS A C 1
ATOM 833 O O . LYS A 1 112 ? 27.587 5.741 -33.398 1.00 93.06 112 LYS A O 1
ATOM 838 N N . TRP A 1 113 ? 25.939 4.334 -32.774 1.00 92.75 113 TRP A N 1
ATOM 839 C CA . TRP A 1 113 ? 25.007 4.580 -33.884 1.00 92.75 113 TRP A CA 1
ATOM 840 C C . TRP A 1 113 ? 24.792 6.059 -34.205 1.00 92.75 113 TRP A C 1
ATOM 842 O O . TRP A 1 113 ? 24.873 6.460 -35.363 1.00 92.75 113 TRP A O 1
ATOM 852 N N . ALA A 1 114 ? 24.600 6.903 -33.191 1.00 92.38 114 ALA A N 1
ATOM 853 C CA . ALA A 1 114 ? 24.420 8.336 -33.404 1.00 92.38 114 ALA A CA 1
ATOM 854 C C . ALA A 1 114 ? 25.637 9.015 -34.055 1.00 92.38 114 ALA A C 1
ATOM 856 O O . ALA A 1 114 ? 25.483 9.904 -34.894 1.00 92.38 114 ALA A O 1
ATOM 857 N N . ARG A 1 115 ? 26.854 8.573 -33.715 1.00 92.50 115 ARG A N 1
ATOM 858 C CA . ARG A 1 115 ? 28.091 9.084 -34.322 1.00 92.50 115 ARG A CA 1
ATOM 859 C C . ARG A 1 115 ? 28.271 8.565 -35.744 1.00 92.50 115 ARG A C 1
ATOM 861 O O . ARG A 1 115 ? 28.699 9.337 -36.594 1.00 92.50 115 ARG A O 1
ATOM 868 N N . ALA A 1 116 ? 27.888 7.313 -36.007 1.00 92.88 116 ALA A N 1
ATOM 869 C CA . ALA A 1 116 ? 27.848 6.763 -37.360 1.00 92.88 116 ALA A CA 1
ATOM 870 C C . ALA A 1 116 ? 26.902 7.581 -38.256 1.00 92.88 116 ALA A C 1
ATOM 872 O O . ALA A 1 116 ? 27.315 8.030 -39.318 1.00 92.88 116 ALA A O 1
ATOM 873 N N . LEU A 1 117 ? 25.684 7.882 -37.791 1.00 92.69 117 LEU A N 1
ATOM 874 C CA . LEU A 1 117 ? 24.726 8.720 -38.525 1.00 92.69 117 LEU A CA 1
ATOM 875 C C . LEU A 1 117 ? 25.239 10.145 -38.750 1.00 92.69 117 LEU A C 1
ATOM 877 O O . LEU A 1 117 ? 25.182 10.636 -39.870 1.00 92.69 117 LEU A O 1
ATOM 881 N N . HIS A 1 118 ? 25.809 10.790 -37.727 1.00 91.31 118 HIS A N 1
ATOM 882 C CA . HIS A 1 118 ? 26.454 12.097 -37.895 1.00 91.31 118 HIS A CA 1
ATOM 883 C C . HIS A 1 118 ? 27.624 12.068 -38.887 1.00 91.31 118 HIS A C 1
ATOM 885 O O . HIS A 1 118 ? 27.891 13.075 -39.539 1.00 91.31 118 HIS A O 1
ATOM 891 N N . LYS A 1 119 ? 28.331 10.937 -38.997 1.00 91.69 119 LYS A N 1
ATOM 892 C CA . LYS A 1 119 ? 29.403 10.757 -39.973 1.00 91.69 119 LYS A CA 1
ATOM 893 C C . LYS A 1 119 ? 28.844 10.553 -41.382 1.00 91.69 119 LYS A C 1
ATOM 895 O O . LYS A 1 119 ? 29.367 11.182 -42.294 1.00 91.69 119 LYS A O 1
ATOM 900 N N . ILE A 1 120 ? 27.782 9.755 -41.535 1.00 91.69 120 ILE A N 1
ATOM 901 C CA . ILE A 1 120 ? 27.071 9.519 -42.802 1.00 91.69 120 ILE A CA 1
ATOM 902 C C . ILE A 1 120 ? 26.483 10.826 -43.351 1.00 91.69 120 ILE A C 1
ATOM 904 O O . ILE A 1 120 ? 26.742 11.178 -44.498 1.00 91.69 120 ILE A O 1
ATOM 908 N N . ASP A 1 121 ? 25.798 11.598 -42.506 1.00 89.44 121 ASP A N 1
ATOM 909 C CA . ASP A 1 121 ? 25.203 12.901 -42.847 1.00 89.44 121 ASP A CA 1
ATOM 910 C C . ASP A 1 121 ? 26.240 13.980 -43.227 1.00 89.44 121 ASP A C 1
ATOM 912 O O . ASP A 1 121 ? 25.873 15.046 -43.721 1.00 89.44 121 ASP A O 1
ATOM 916 N N . ALA A 1 122 ? 27.531 13.727 -42.984 1.00 90.25 122 ALA A N 1
ATOM 917 C CA . ALA A 1 122 ? 28.643 14.613 -43.320 1.00 90.25 122 ALA A CA 1
ATOM 918 C C . ALA A 1 122 ? 29.477 14.131 -44.528 1.00 90.25 122 ALA A C 1
ATOM 920 O O . ALA A 1 122 ? 30.500 14.747 -44.838 1.00 90.25 122 ALA A O 1
ATOM 921 N N . ILE A 1 123 ? 29.087 13.035 -45.192 1.00 89.94 123 ILE A N 1
ATOM 922 C CA . ILE A 1 123 ? 29.752 12.548 -46.411 1.00 89.94 123 ILE A CA 1
ATOM 923 C C . ILE A 1 123 ? 29.436 13.497 -47.576 1.00 89.94 123 ILE A C 1
ATOM 925 O O . ILE A 1 123 ? 28.309 13.955 -47.739 1.00 89.94 123 ILE A O 1
ATOM 929 N N . GLN A 1 124 ? 30.446 13.790 -48.395 1.00 85.19 124 GLN A N 1
ATOM 930 C CA . GLN A 1 124 ? 30.337 14.605 -49.607 1.00 85.19 124 GLN A CA 1
ATOM 931 C C . GLN A 1 124 ? 31.063 13.899 -50.758 1.00 85.19 124 GLN A C 1
ATOM 933 O O . GLN A 1 124 ? 32.007 13.148 -50.520 1.00 85.19 124 GLN A O 1
ATOM 938 N N . GLY A 1 125 ? 30.642 14.147 -52.002 1.00 79.56 125 GLY A N 1
ATOM 939 C CA . GLY A 1 125 ? 31.259 13.548 -53.197 1.00 79.56 125 GLY A CA 1
ATOM 940 C C . GLY A 1 125 ? 30.823 12.108 -53.509 1.00 79.56 125 GLY A C 1
ATOM 941 O O . GLY A 1 125 ? 31.351 11.506 -54.438 1.00 79.56 125 GLY A O 1
ATOM 942 N N . VAL A 1 126 ? 29.848 11.578 -52.768 1.00 85.12 126 VAL A N 1
ATOM 943 C CA . VAL A 1 126 ? 29.174 10.292 -53.012 1.00 85.12 126 VAL A CA 1
ATOM 944 C C . VAL A 1 126 ? 27.728 10.580 -53.439 1.00 85.12 126 VAL A C 1
ATOM 946 O O . VAL A 1 126 ? 27.195 11.633 -53.101 1.00 85.12 126 VAL A O 1
ATOM 949 N N . ASP A 1 127 ? 27.100 9.674 -54.193 1.00 86.50 127 ASP A N 1
ATOM 950 C CA . ASP A 1 127 ? 25.690 9.793 -54.588 1.00 86.50 127 ASP A CA 1
ATOM 951 C C . ASP A 1 127 ? 24.752 9.828 -53.363 1.00 86.50 127 ASP A C 1
ATOM 953 O O . ASP A 1 127 ? 24.792 8.938 -52.508 1.00 86.50 127 ASP A O 1
ATOM 957 N N . ASP A 1 128 ? 23.870 10.831 -53.317 1.00 86.44 128 ASP A N 1
ATOM 958 C CA . ASP A 1 128 ? 22.853 11.019 -52.277 1.00 86.44 128 ASP A CA 1
ATOM 959 C C . ASP A 1 128 ? 21.965 9.776 -52.105 1.00 86.44 128 ASP A C 1
ATOM 961 O O . ASP A 1 128 ? 21.531 9.472 -50.989 1.00 86.44 128 ASP A O 1
ATOM 965 N N . SER A 1 129 ? 21.712 9.021 -53.185 1.00 87.25 129 SER A N 1
ATOM 966 C CA . SER A 1 129 ? 20.916 7.788 -53.120 1.00 87.25 129 SER A CA 1
ATOM 967 C C . SER A 1 129 ? 21.593 6.708 -52.261 1.00 87.25 129 SER A C 1
ATOM 969 O O . SER A 1 129 ? 20.936 6.042 -51.455 1.00 87.25 129 SER A O 1
ATOM 971 N N . LEU A 1 130 ? 22.922 6.604 -52.355 1.00 88.19 130 LEU A N 1
ATOM 972 C CA . LEU A 1 130 ? 23.740 5.650 -51.610 1.00 88.19 130 LEU A CA 1
ATOM 973 C C . LEU A 1 130 ? 23.901 6.079 -50.146 1.00 88.19 130 LEU A C 1
ATOM 975 O O . LEU A 1 130 ? 23.754 5.258 -49.241 1.00 88.19 130 LEU A O 1
ATOM 979 N N . VAL A 1 131 ? 24.112 7.378 -49.901 1.00 89.44 131 VAL A N 1
ATOM 980 C CA . VAL A 1 131 ? 24.151 7.955 -48.544 1.00 89.44 131 VAL A CA 1
ATOM 981 C C . VAL A 1 131 ? 22.810 7.747 -47.826 1.00 89.44 131 VAL A C 1
ATOM 983 O O . VAL A 1 131 ? 22.784 7.368 -46.653 1.00 89.44 131 VAL A O 1
ATOM 986 N N . SER A 1 132 ? 21.689 7.912 -48.537 1.00 89.69 132 SER A N 1
ATOM 987 C CA . SER A 1 132 ? 20.346 7.631 -48.015 1.00 89.69 132 SER A CA 1
ATOM 988 C C . SER A 1 132 ? 20.153 6.151 -47.660 1.00 89.69 132 SER A C 1
ATOM 990 O O . SER A 1 132 ? 19.638 5.841 -46.582 1.00 89.69 132 SER A O 1
ATOM 992 N N . ALA A 1 133 ? 20.630 5.231 -48.508 1.00 90.88 133 ALA A N 1
ATOM 993 C CA . ALA A 1 133 ? 20.577 3.793 -48.246 1.00 90.88 133 ALA A CA 1
ATOM 994 C C . ALA A 1 133 ? 21.386 3.400 -46.995 1.00 90.88 133 ALA A C 1
ATOM 996 O O . ALA A 1 133 ? 20.845 2.750 -46.099 1.00 90.88 133 ALA A O 1
ATOM 997 N N . TRP A 1 134 ? 22.635 3.868 -46.870 1.00 93.31 134 TRP A N 1
ATOM 998 C CA . TRP A 1 134 ? 23.470 3.635 -45.681 1.00 93.31 134 TRP A CA 1
ATOM 999 C C . TRP A 1 134 ? 22.842 4.192 -44.403 1.00 93.31 134 TRP A C 1
ATOM 1001 O O . TRP A 1 134 ? 22.876 3.547 -43.352 1.00 93.31 134 TRP A O 1
ATOM 1011 N N . ARG A 1 135 ? 22.233 5.381 -44.479 1.00 92.94 135 ARG A N 1
ATOM 1012 C CA . ARG A 1 135 ? 21.500 5.987 -43.362 1.00 92.94 135 ARG A CA 1
ATOM 1013 C C . ARG A 1 135 ? 20.302 5.129 -42.946 1.00 92.94 135 ARG A C 1
ATOM 1015 O O . ARG A 1 135 ? 20.104 4.920 -41.751 1.00 92.94 135 ARG A O 1
ATOM 1022 N N . ALA A 1 136 ? 19.517 4.633 -43.903 1.00 91.81 136 ALA A N 1
ATOM 1023 C CA . ALA A 1 136 ? 18.357 3.784 -43.637 1.00 91.81 136 ALA A CA 1
ATOM 1024 C C . ALA A 1 136 ? 18.757 2.433 -43.017 1.00 91.81 136 ALA A C 1
ATOM 1026 O O . ALA A 1 136 ? 18.156 2.013 -42.029 1.00 91.81 136 ALA A O 1
ATOM 1027 N N . GLU A 1 137 ? 19.807 1.794 -43.538 1.00 93.44 137 GLU A N 1
ATOM 1028 C CA . GLU A 1 137 ? 20.354 0.549 -42.990 1.00 93.44 137 GLU A CA 1
ATOM 1029 C C . GLU A 1 137 ? 20.887 0.744 -41.561 1.00 93.44 137 GLU A C 1
ATOM 1031 O O . GLU A 1 137 ? 20.512 0.005 -40.649 1.00 93.44 137 GLU A O 1
ATOM 1036 N N . THR A 1 138 ? 21.693 1.788 -41.341 1.00 92.50 138 THR A N 1
ATOM 1037 C CA . THR A 1 138 ? 22.245 2.127 -40.017 1.00 92.50 138 THR A CA 1
ATOM 1038 C C . THR A 1 138 ? 21.132 2.387 -39.000 1.00 92.50 138 THR A C 1
ATOM 1040 O O . THR A 1 138 ? 21.240 1.965 -37.850 1.00 92.50 138 THR A O 1
ATOM 1043 N N . LEU A 1 139 ? 20.041 3.046 -39.412 1.00 93.31 139 LEU A N 1
ATOM 1044 C CA . LEU A 1 139 ? 18.868 3.252 -38.561 1.00 93.31 139 LEU A CA 1
ATOM 1045 C C . LEU A 1 139 ? 18.149 1.941 -38.233 1.00 93.31 139 LEU A C 1
ATOM 1047 O O . LEU A 1 139 ? 17.836 1.716 -37.069 1.00 93.31 139 LEU A O 1
ATOM 1051 N N . ALA A 1 140 ? 17.924 1.063 -39.212 1.00 92.88 140 ALA A N 1
ATOM 1052 C CA . ALA A 1 140 ? 17.265 -0.223 -38.976 1.00 92.88 140 ALA A CA 1
ATOM 1053 C C . ALA A 1 140 ? 18.060 -1.116 -38.001 1.00 92.88 140 ALA A C 1
ATOM 1055 O O . ALA A 1 140 ? 17.479 -1.714 -37.092 1.00 92.88 140 ALA A O 1
ATOM 1056 N N . GLN A 1 141 ? 19.390 -1.161 -38.142 1.00 92.56 141 GLN A N 1
ATOM 1057 C CA . GLN A 1 141 ? 20.267 -1.890 -37.220 1.00 92.56 141 GLN A CA 1
ATOM 1058 C C . GLN A 1 141 ? 20.272 -1.263 -35.815 1.00 92.56 141 GLN A C 1
ATOM 1060 O O . GLN A 1 141 ? 20.136 -1.981 -34.820 1.00 92.56 141 GLN A O 1
ATOM 1065 N N . ALA A 1 142 ? 20.362 0.071 -35.725 1.00 93.31 142 ALA A N 1
ATOM 1066 C CA . ALA A 1 142 ? 20.301 0.793 -34.456 1.00 93.31 142 ALA A CA 1
ATOM 1067 C C . ALA A 1 142 ? 18.980 0.532 -33.717 1.00 93.31 142 ALA A C 1
ATOM 1069 O O . ALA A 1 142 ? 19.003 0.185 -32.541 1.00 93.31 142 ALA A O 1
ATOM 1070 N N . GLU A 1 143 ? 17.837 0.630 -34.399 1.00 93.56 143 GLU A N 1
ATOM 1071 C CA . GLU A 1 143 ? 16.513 0.385 -33.813 1.00 93.56 143 GLU A CA 1
ATOM 1072 C C . GLU A 1 143 ? 16.373 -1.030 -33.237 1.00 93.56 143 GLU A C 1
ATOM 1074 O O . GLU A 1 143 ? 15.874 -1.198 -32.118 1.00 93.56 143 GLU A O 1
ATOM 1079 N N . SER A 1 144 ? 16.871 -2.047 -33.951 1.00 92.62 144 SER A N 1
ATOM 1080 C CA . SER A 1 144 ? 16.868 -3.430 -33.463 1.00 92.62 144 SER A CA 1
ATOM 1081 C C . SER A 1 144 ? 17.697 -3.595 -32.186 1.00 92.62 144 SER A C 1
ATOM 1083 O O . SER A 1 144 ? 17.258 -4.273 -31.257 1.00 92.62 144 SER A O 1
ATOM 1085 N N . LEU A 1 145 ? 18.885 -2.983 -32.115 1.00 91.81 145 LEU A N 1
ATOM 1086 C CA . LEU A 1 145 ? 19.768 -3.110 -30.952 1.00 91.81 145 LEU A CA 1
ATOM 1087 C C . LEU A 1 145 ? 19.280 -2.273 -29.761 1.00 91.81 145 LEU A C 1
ATOM 1089 O O . LEU A 1 145 ? 19.335 -2.741 -28.626 1.00 91.81 145 LEU A O 1
ATOM 1093 N N . LEU A 1 146 ? 18.763 -1.065 -30.001 1.00 94.44 146 LEU A N 1
ATOM 1094 C CA . LEU A 1 146 ? 18.179 -0.219 -28.957 1.00 94.44 146 LEU A CA 1
ATOM 1095 C C . LEU A 1 146 ? 16.959 -0.899 -28.318 1.00 94.44 146 LEU A C 1
ATOM 1097 O O . LEU A 1 146 ? 16.860 -0.925 -27.095 1.00 94.44 146 LEU A O 1
ATOM 1101 N N . SER A 1 147 ? 16.095 -1.534 -29.115 1.00 94.62 147 SER A N 1
ATOM 1102 C CA . SER A 1 147 ? 14.928 -2.273 -28.601 1.00 94.62 147 SER A CA 1
ATOM 1103 C C . SER A 1 147 ? 15.323 -3.534 -27.814 1.00 94.62 147 SER A C 1
ATOM 1105 O O . SER A 1 147 ? 14.666 -3.888 -26.833 1.00 94.62 147 SER A O 1
ATOM 1107 N N . GLN A 1 148 ? 16.429 -4.191 -28.187 1.00 95.06 148 GLN A N 1
ATOM 1108 C CA . GLN A 1 148 ? 16.999 -5.285 -27.395 1.00 95.06 148 GLN A CA 1
ATOM 1109 C C . GLN A 1 148 ? 17.536 -4.780 -26.045 1.00 95.06 148 GLN A C 1
ATOM 1111 O O . GLN A 1 148 ? 17.226 -5.372 -25.015 1.00 95.06 148 GLN A O 1
ATOM 1116 N N . LEU A 1 149 ? 18.270 -3.657 -26.025 1.00 94.38 149 LEU A N 1
ATOM 1117 C CA . LEU A 1 149 ? 18.765 -3.046 -24.783 1.00 94.38 149 LEU A CA 1
ATOM 1118 C C . LEU A 1 149 ? 17.629 -2.644 -23.831 1.00 94.38 149 LEU A C 1
ATOM 1120 O O . LEU A 1 149 ? 17.765 -2.836 -22.626 1.00 94.38 149 LEU A O 1
ATOM 1124 N N . GLU A 1 150 ? 16.518 -2.117 -24.353 1.00 95.88 150 GLU A N 1
ATOM 1125 C CA . GLU A 1 150 ? 15.311 -1.817 -23.566 1.00 95.88 150 GLU A CA 1
ATOM 1126 C C . GLU A 1 150 ? 14.673 -3.090 -22.997 1.00 95.88 150 GLU A C 1
ATOM 1128 O O . GLU A 1 150 ? 14.340 -3.139 -21.816 1.00 95.88 150 GLU A O 1
ATOM 1133 N N . THR A 1 151 ? 14.577 -4.153 -23.800 1.00 96.06 151 THR A N 1
ATOM 1134 C CA . THR A 1 151 ? 14.035 -5.449 -23.359 1.00 96.06 151 THR A CA 1
ATOM 1135 C C . THR A 1 151 ? 14.889 -6.066 -22.245 1.00 96.06 151 THR A C 1
ATOM 1137 O O . THR A 1 151 ? 14.363 -6.496 -21.218 1.00 96.06 151 THR A O 1
ATOM 1140 N N . ASP A 1 152 ? 16.215 -6.066 -22.406 1.00 95.81 152 ASP A N 1
ATOM 1141 C CA . ASP A 1 152 ? 17.155 -6.572 -21.399 1.00 95.81 152 ASP A CA 1
ATOM 1142 C C . ASP A 1 152 ? 17.168 -5.708 -20.128 1.00 95.81 152 ASP A C 1
ATOM 1144 O O . ASP A 1 152 ? 17.394 -6.222 -19.026 1.00 95.81 152 ASP A O 1
ATOM 1148 N N . PHE A 1 153 ? 16.912 -4.405 -20.267 1.00 95.19 153 PHE A N 1
ATOM 1149 C CA . PHE A 1 153 ? 16.774 -3.463 -19.159 1.00 95.19 153 PHE A CA 1
ATOM 1150 C C . PHE A 1 153 ? 15.488 -3.725 -18.366 1.00 95.19 153 PHE A C 1
ATOM 1152 O O . PHE A 1 153 ? 15.549 -3.846 -17.143 1.00 95.19 153 PHE A O 1
ATOM 1159 N N . ASP A 1 154 ? 14.349 -3.913 -19.036 1.00 91.81 154 ASP A N 1
ATOM 1160 C CA . ASP A 1 154 ? 13.077 -4.270 -18.398 1.00 91.81 154 ASP A CA 1
ATOM 1161 C C . ASP A 1 154 ? 13.157 -5.617 -17.670 1.00 91.81 154 ASP A C 1
ATOM 1163 O O . ASP A 1 154 ? 12.576 -5.786 -16.593 1.00 91.81 154 ASP A O 1
ATOM 1167 N N . ILE A 1 155 ? 13.891 -6.584 -18.232 1.00 93.69 155 ILE A N 1
ATOM 1168 C CA . ILE A 1 155 ? 14.205 -7.850 -17.556 1.00 93.69 155 ILE A CA 1
ATOM 1169 C C . ILE A 1 155 ? 15.065 -7.580 -16.315 1.00 93.69 155 ILE A C 1
ATOM 1171 O O . ILE A 1 155 ? 14.719 -8.048 -15.234 1.00 93.69 155 ILE A O 1
ATOM 1175 N N . ALA A 1 156 ? 16.130 -6.778 -16.426 1.00 91.69 156 ALA A N 1
ATOM 1176 C CA . ALA A 1 156 ? 16.988 -6.438 -15.290 1.00 91.69 156 ALA A CA 1
ATOM 1177 C C . ALA A 1 156 ? 16.235 -5.712 -14.158 1.00 91.69 156 ALA A C 1
ATOM 1179 O O . ALA A 1 156 ? 16.503 -5.989 -12.990 1.00 91.69 156 ALA A O 1
ATOM 1180 N N . LEU A 1 157 ? 15.273 -4.835 -14.476 1.00 89.62 157 LEU A N 1
ATOM 1181 C CA . LEU A 1 157 ? 14.401 -4.198 -13.481 1.00 89.62 157 LEU A CA 1
ATOM 1182 C C . LEU A 1 157 ? 13.465 -5.208 -12.800 1.00 89.62 157 LEU A C 1
ATOM 1184 O O . LEU A 1 157 ? 13.317 -5.170 -11.580 1.00 89.62 157 LEU A O 1
ATOM 1188 N N . LYS A 1 158 ? 12.862 -6.140 -13.552 1.00 87.44 158 LYS A N 1
ATOM 1189 C CA . LYS A 1 158 ? 12.023 -7.221 -12.988 1.00 87.44 158 LYS A CA 1
ATOM 1190 C C . LYS A 1 158 ? 12.824 -8.172 -12.093 1.00 87.44 158 LYS A C 1
ATOM 1192 O O . LYS A 1 158 ? 12.303 -8.643 -11.089 1.00 87.44 158 LYS A O 1
ATOM 1197 N N . GLU A 1 159 ? 14.086 -8.417 -12.438 1.00 89.25 159 GLU A N 1
ATOM 1198 C CA . GLU A 1 159 ? 15.063 -9.181 -11.646 1.00 89.25 159 GLU A CA 1
ATOM 1199 C C . GLU A 1 159 ? 15.638 -8.389 -10.450 1.00 89.25 159 GLU A C 1
ATOM 1201 O O . GLU A 1 159 ? 16.474 -8.925 -9.726 1.00 89.25 159 GLU A O 1
ATOM 1206 N N . GLN A 1 160 ? 15.246 -7.119 -10.252 1.00 86.56 160 GLN A N 1
ATOM 1207 C CA . GLN A 1 160 ? 15.807 -6.190 -9.252 1.00 86.56 160 GLN A CA 1
ATOM 1208 C C . GLN A 1 160 ? 17.339 -6.011 -9.354 1.00 86.56 160 GLN A C 1
ATOM 1210 O O . GLN A 1 160 ? 18.023 -5.638 -8.401 1.00 86.56 160 GLN A O 1
ATOM 1215 N N . ASN A 1 161 ? 17.912 -6.260 -10.535 1.00 89.19 161 ASN A N 1
ATOM 1216 C CA . ASN A 1 161 ? 19.345 -6.170 -10.786 1.00 89.19 161 ASN A CA 1
ATOM 1217 C C . ASN A 1 161 ? 19.728 -4.749 -11.226 1.00 89.19 161 ASN A C 1
ATOM 1219 O O . ASN A 1 161 ? 20.040 -4.487 -12.393 1.00 89.19 161 ASN A O 1
ATOM 1223 N N . TRP A 1 162 ? 19.716 -3.824 -10.264 1.00 86.31 162 TRP A N 1
ATOM 1224 C CA . TRP A 1 162 ? 19.970 -2.391 -10.472 1.00 86.31 162 TRP A CA 1
ATOM 1225 C C . TRP A 1 162 ? 21.294 -2.106 -11.194 1.00 86.31 162 TRP A C 1
ATOM 1227 O O . TRP A 1 162 ? 21.353 -1.253 -12.075 1.00 86.31 162 TRP A O 1
ATOM 1237 N N . GLN A 1 163 ? 22.351 -2.866 -10.885 1.00 87.88 163 GLN A N 1
ATOM 1238 C CA . GLN A 1 163 ? 23.665 -2.712 -11.523 1.00 87.88 163 GLN A CA 1
ATOM 1239 C C . GLN A 1 163 ? 23.639 -3.087 -13.015 1.00 87.88 163 GLN A C 1
ATOM 1241 O O . GLN A 1 163 ? 24.260 -2.410 -13.837 1.00 87.88 163 GLN A O 1
ATOM 1246 N N . LYS A 1 164 ? 22.906 -4.149 -13.385 1.00 91.94 164 LYS A N 1
ATOM 1247 C CA . LYS A 1 164 ? 22.693 -4.553 -14.785 1.00 91.94 164 LYS A CA 1
ATOM 1248 C C . LYS A 1 164 ? 21.825 -3.528 -15.519 1.00 91.94 164 LYS A C 1
ATOM 1250 O O . LYS A 1 164 ? 22.193 -3.132 -16.623 1.00 91.94 164 LYS A O 1
ATOM 1255 N N . ALA A 1 165 ? 20.741 -3.057 -14.899 1.00 90.62 165 ALA A N 1
ATOM 1256 C CA . ALA A 1 165 ? 19.863 -2.035 -15.472 1.00 90.62 165 ALA A CA 1
ATOM 1257 C C . ALA A 1 165 ? 20.616 -0.717 -15.743 1.00 90.62 165 ALA A C 1
ATOM 1259 O O . ALA A 1 165 ? 20.597 -0.216 -16.867 1.00 90.62 165 ALA A O 1
ATOM 1260 N N . GLU A 1 166 ? 21.375 -0.201 -14.771 1.00 89.38 166 GLU A N 1
ATOM 1261 C CA . GLU A 1 166 ? 22.172 1.021 -14.949 1.00 89.38 166 GLU A CA 1
ATOM 1262 C C . GLU A 1 166 ? 23.245 0.853 -16.037 1.00 89.38 166 GLU A C 1
ATOM 1264 O O . GLU A 1 166 ? 23.418 1.728 -16.887 1.00 89.38 166 GLU A O 1
ATOM 1269 N N . ARG A 1 167 ? 23.918 -0.306 -16.099 1.00 93.19 167 ARG A N 1
ATOM 1270 C CA . ARG A 1 167 ? 24.871 -0.602 -17.180 1.00 93.19 167 ARG A CA 1
ATOM 1271 C C . ARG A 1 167 ? 24.204 -0.592 -18.560 1.00 93.19 167 ARG A C 1
ATOM 1273 O O . ARG A 1 167 ? 24.790 -0.056 -19.500 1.00 93.19 167 ARG A O 1
ATOM 1280 N N . LEU A 1 168 ? 23.008 -1.165 -18.698 1.00 94.62 168 LEU A N 1
ATOM 1281 C CA . LEU A 1 168 ? 22.255 -1.180 -19.959 1.00 94.62 168 LEU A CA 1
ATOM 1282 C C . LEU A 1 168 ? 21.783 0.227 -20.356 1.00 94.62 168 LEU A C 1
ATOM 1284 O O . LEU A 1 168 ? 21.930 0.612 -21.516 1.00 94.62 168 LEU A O 1
ATOM 1288 N N . ARG A 1 169 ? 21.334 1.039 -19.391 1.00 93.44 169 ARG A N 1
ATOM 1289 C CA . ARG A 1 169 ? 20.987 2.455 -19.595 1.00 93.44 169 ARG A CA 1
ATOM 1290 C C . ARG A 1 169 ? 22.187 3.278 -20.076 1.00 93.44 169 ARG A C 1
ATOM 1292 O O . ARG A 1 169 ? 22.065 4.053 -21.024 1.00 93.44 169 ARG A O 1
ATOM 1299 N N . LEU A 1 170 ? 23.362 3.085 -19.471 1.00 93.00 170 LEU A N 1
ATOM 1300 C CA . LEU A 1 170 ? 24.606 3.743 -19.890 1.00 93.00 170 LEU A CA 1
ATOM 1301 C C . LEU A 1 170 ? 25.061 3.293 -21.288 1.00 93.00 170 LEU A C 1
ATOM 1303 O O . LEU A 1 170 ? 25.536 4.124 -22.065 1.00 93.00 170 LEU A O 1
ATOM 1307 N N . LEU A 1 171 ? 24.877 2.015 -21.641 1.00 94.06 171 LEU A N 1
ATOM 1308 C CA . LEU A 1 171 ? 25.117 1.520 -23.000 1.00 94.06 171 LEU A CA 1
ATOM 1309 C C . LEU A 1 171 ? 24.177 2.194 -24.008 1.00 94.06 171 LEU A C 1
ATOM 1311 O O . LEU A 1 171 ? 24.672 2.760 -24.983 1.00 94.06 171 LEU A O 1
ATOM 1315 N N . PHE A 1 172 ? 22.867 2.236 -23.734 1.00 95.19 172 PHE A N 1
ATOM 1316 C CA . PHE A 1 172 ? 21.878 2.942 -24.560 1.00 95.19 172 PHE A CA 1
ATOM 1317 C C . PHE A 1 172 ? 22.266 4.417 -24.746 1.00 95.19 172 PHE A C 1
ATOM 1319 O O . PHE A 1 172 ? 22.359 4.897 -25.875 1.00 95.19 172 PHE A O 1
ATOM 1326 N N . HIS A 1 173 ? 22.590 5.127 -23.658 1.00 94.00 173 HIS A N 1
ATOM 1327 C CA . HIS A 1 173 ? 23.053 6.516 -23.721 1.00 94.00 173 HIS A CA 1
ATOM 1328 C C . HIS A 1 173 ? 24.304 6.674 -24.601 1.00 94.00 173 HIS A C 1
ATOM 1330 O O . HIS A 1 173 ? 24.359 7.562 -25.451 1.00 94.00 173 HIS A O 1
ATOM 1336 N N . SER A 1 174 ? 25.306 5.803 -24.433 1.00 92.62 174 SER A N 1
ATOM 1337 C CA . SER A 1 174 ? 26.549 5.855 -25.215 1.00 92.62 174 SER A CA 1
ATOM 1338 C C . SER A 1 174 ? 26.332 5.610 -26.713 1.00 92.62 174 SER A C 1
ATOM 1340 O O . SER A 1 174 ? 27.054 6.172 -27.539 1.00 92.62 174 SER A O 1
ATOM 1342 N N . ALA A 1 175 ? 25.310 4.822 -27.053 1.00 92.88 175 ALA A N 1
ATOM 1343 C CA . ALA A 1 175 ? 24.936 4.472 -28.412 1.00 92.88 175 ALA A CA 1
ATOM 1344 C C . ALA A 1 175 ? 24.241 5.629 -29.154 1.00 92.88 175 ALA A C 1
ATOM 1346 O O . ALA A 1 175 ? 24.516 5.874 -30.334 1.00 92.88 175 ALA A O 1
ATOM 1347 N N . VAL A 1 176 ? 23.387 6.380 -28.446 1.00 93.25 176 VAL A N 1
ATOM 1348 C CA . VAL A 1 176 ? 22.600 7.493 -29.009 1.00 93.25 176 VAL A CA 1
ATOM 1349 C C . VAL A 1 176 ? 23.252 8.876 -28.846 1.00 93.25 176 VAL A C 1
ATOM 1351 O O . VAL A 1 176 ? 22.683 9.862 -29.304 1.00 93.25 176 VAL A O 1
ATOM 1354 N N . SER A 1 177 ? 24.432 8.987 -28.222 1.00 90.94 177 SER A N 1
ATOM 1355 C CA . SER A 1 177 ? 25.063 10.279 -27.886 1.00 90.94 177 SER A CA 1
ATOM 1356 C C . SER A 1 177 ? 26.226 10.685 -28.826 1.00 90.94 177 SER A C 1
ATOM 1358 O O . SER A 1 177 ? 27.210 9.938 -28.965 1.00 90.94 177 SER A O 1
ATOM 1360 N N . PRO A 1 178 ? 26.197 11.894 -29.436 1.00 89.81 178 PRO A N 1
ATOM 1361 C CA . PRO A 1 178 ? 25.184 12.953 -29.310 1.00 89.81 178 PRO A CA 1
ATOM 1362 C C . PRO A 1 178 ? 23.950 12.697 -30.192 1.00 89.81 178 PRO A C 1
ATOM 1364 O O . PRO A 1 178 ? 24.090 12.210 -31.306 1.00 89.81 178 PRO A O 1
ATOM 1367 N N . ILE A 1 179 ? 22.754 13.059 -29.717 1.00 87.88 179 ILE A N 1
ATOM 1368 C CA . ILE A 1 179 ? 21.488 12.707 -30.387 1.00 87.88 179 ILE A CA 1
ATOM 1369 C C . ILE A 1 179 ? 21.317 13.496 -31.703 1.00 87.88 179 ILE A C 1
ATOM 1371 O O . ILE A 1 179 ? 21.261 14.729 -31.654 1.00 87.88 179 ILE A O 1
ATOM 1375 N N . PRO A 1 180 ? 21.164 12.827 -32.868 1.00 86.00 180 PRO A N 1
ATOM 1376 C CA . PRO A 1 180 ? 20.968 13.503 -34.148 1.00 86.00 180 PRO A CA 1
ATOM 1377 C C . PRO A 1 180 ? 19.659 14.299 -34.192 1.00 86.00 180 PRO A C 1
ATOM 1379 O O . PRO A 1 180 ? 18.634 13.869 -33.659 1.00 86.00 180 PRO A O 1
ATOM 1382 N N . ALA A 1 181 ? 19.648 15.428 -34.908 1.00 79.50 181 ALA A N 1
ATOM 1383 C CA . ALA A 1 181 ? 18.503 16.348 -34.952 1.00 79.50 181 ALA A CA 1
ATOM 1384 C C . ALA A 1 181 ? 17.179 15.699 -35.419 1.00 79.50 181 ALA A C 1
ATOM 1386 O O . ALA A 1 181 ? 16.103 16.128 -34.997 1.00 79.50 181 ALA A O 1
ATOM 1387 N N . GLY A 1 182 ? 17.261 14.658 -36.257 1.00 80.12 182 GLY A N 1
ATOM 1388 C CA . GLY A 1 182 ? 16.116 13.873 -36.731 1.00 80.12 182 GLY A CA 1
ATOM 1389 C C . GLY A 1 182 ? 15.682 12.716 -35.821 1.00 80.12 182 GLY A C 1
ATOM 1390 O O . GLY A 1 182 ? 14.663 12.103 -36.109 1.00 80.12 182 GLY A O 1
ATOM 1391 N N . GLN A 1 183 ? 16.411 12.411 -34.739 1.00 88.25 183 GLN A N 1
ATOM 1392 C CA . GLN A 1 183 ? 16.182 11.236 -33.879 1.00 88.25 183 GLN A CA 1
ATOM 1393 C C . GLN A 1 183 ? 15.778 11.601 -32.445 1.00 88.25 183 GLN A C 1
ATOM 1395 O O . GLN A 1 183 ? 16.226 11.009 -31.464 1.00 88.25 183 GLN A O 1
ATOM 1400 N N . ARG A 1 184 ? 14.869 12.574 -32.302 1.00 87.00 184 ARG A N 1
ATOM 1401 C CA . ARG A 1 184 ? 14.334 12.994 -30.990 1.00 87.00 184 ARG A CA 1
ATOM 1402 C C . ARG A 1 184 ? 13.664 11.855 -30.209 1.00 87.00 184 ARG A C 1
ATOM 1404 O O . ARG A 1 184 ? 13.692 11.886 -28.985 1.00 87.00 184 ARG A O 1
ATOM 1411 N N . ALA A 1 185 ? 13.125 10.841 -30.890 1.00 90.44 185 ALA A N 1
ATOM 1412 C CA . ALA A 1 185 ? 12.535 9.663 -30.248 1.00 90.44 185 ALA A CA 1
ATOM 1413 C C . ALA A 1 185 ? 13.534 8.913 -29.342 1.00 90.44 185 ALA A C 1
ATOM 1415 O O . ALA A 1 185 ? 13.146 8.402 -28.293 1.00 90.44 185 ALA A O 1
ATOM 1416 N N . TRP A 1 186 ? 14.828 8.907 -29.686 1.00 92.69 186 TRP A N 1
ATOM 1417 C CA . TRP A 1 186 ? 15.877 8.291 -28.865 1.00 92.69 186 TRP A CA 1
ATOM 1418 C C . TRP A 1 186 ? 16.089 9.016 -27.527 1.00 92.69 186 TRP A C 1
ATOM 1420 O O . TRP A 1 186 ? 16.401 8.369 -26.529 1.00 92.69 186 TRP A O 1
ATOM 1430 N N . LEU A 1 187 ? 15.860 10.336 -27.474 1.00 89.62 187 LEU A N 1
ATOM 1431 C CA . LEU A 1 187 ? 15.874 11.089 -26.214 1.00 89.62 187 LEU A CA 1
ATOM 1432 C C . LEU A 1 187 ? 14.704 10.671 -25.319 1.00 89.62 187 LEU A C 1
ATOM 1434 O O . LEU A 1 187 ? 14.904 10.414 -24.136 1.00 89.62 187 LEU A O 1
ATOM 1438 N N . THR A 1 188 ? 13.499 10.572 -25.886 1.00 92.19 188 THR A N 1
ATOM 1439 C CA . THR A 1 188 ? 12.294 10.158 -25.152 1.00 92.19 188 THR A CA 1
ATOM 1440 C C . THR A 1 188 ? 12.435 8.741 -24.593 1.00 92.19 188 THR A C 1
ATOM 1442 O O . THR A 1 188 ? 12.075 8.507 -23.444 1.00 92.19 188 THR A O 1
ATOM 1445 N N . ARG A 1 189 ? 13.026 7.817 -25.362 1.00 94.12 189 ARG A N 1
ATOM 1446 C CA . ARG A 1 189 ? 13.351 6.452 -24.910 1.00 94.12 189 ARG A CA 1
ATOM 1447 C C . ARG A 1 189 ? 14.345 6.451 -23.748 1.00 94.12 189 ARG A C 1
ATOM 1449 O O . ARG A 1 189 ? 14.055 5.880 -22.702 1.00 94.12 189 ARG A O 1
ATOM 1456 N N . LEU A 1 190 ? 15.458 7.182 -23.864 1.00 90.94 190 LEU A N 1
ATOM 1457 C CA . LEU A 1 190 ? 16.428 7.320 -22.771 1.00 90.94 190 LEU A CA 1
ATOM 1458 C C . LEU A 1 190 ? 15.789 7.895 -21.489 1.00 90.94 190 LEU A C 1
ATOM 1460 O O . LEU A 1 190 ? 16.043 7.392 -20.396 1.00 90.94 190 LEU A O 1
ATOM 1464 N N . GLN A 1 191 ? 14.931 8.911 -21.618 1.00 90.88 191 GLN A N 1
ATOM 1465 C CA . GLN A 1 191 ? 14.188 9.494 -20.494 1.00 90.88 191 GLN A CA 1
ATOM 1466 C C . GLN A 1 191 ? 13.187 8.504 -19.874 1.00 90.88 191 GLN A C 1
ATOM 1468 O O . GLN A 1 191 ? 13.028 8.479 -18.654 1.00 90.88 191 GLN A O 1
ATOM 1473 N N . ALA A 1 192 ? 12.540 7.662 -20.686 1.00 91.38 192 ALA A N 1
ATOM 1474 C CA . ALA A 1 192 ? 11.652 6.607 -20.200 1.00 91.38 192 ALA A CA 1
ATOM 1475 C C . ALA A 1 192 ? 12.416 5.535 -19.404 1.00 91.38 192 ALA A C 1
ATOM 1477 O O . ALA A 1 192 ? 11.934 5.103 -18.355 1.00 91.38 192 ALA A O 1
ATOM 1478 N N . LEU A 1 193 ? 13.631 5.166 -19.829 1.00 91.25 193 LEU A N 1
ATOM 1479 C CA . LEU A 1 193 ? 14.516 4.278 -19.065 1.00 91.25 193 LEU A CA 1
ATOM 1480 C C . LEU A 1 193 ? 14.901 4.904 -17.713 1.00 91.25 193 LEU A C 1
ATOM 1482 O O . LEU A 1 193 ? 14.765 4.261 -16.674 1.00 91.25 193 LEU A O 1
ATOM 1486 N N . GLU A 1 194 ? 15.304 6.179 -17.693 1.00 87.25 194 GLU A N 1
ATOM 1487 C CA . GLU A 1 194 ? 15.628 6.911 -16.454 1.00 87.25 194 GLU A CA 1
ATOM 1488 C C . GLU A 1 194 ? 14.446 7.001 -15.475 1.00 87.25 194 GLU A C 1
ATOM 1490 O O . GLU A 1 194 ? 14.626 6.831 -14.266 1.00 87.25 194 GLU A O 1
ATOM 1495 N N . ALA A 1 195 ? 13.231 7.233 -15.978 1.00 85.88 195 ALA A N 1
ATOM 1496 C CA . ALA A 1 195 ? 12.018 7.215 -15.163 1.00 85.88 195 ALA A CA 1
ATOM 1497 C C . ALA A 1 195 ? 11.703 5.806 -14.628 1.00 85.88 195 ALA A C 1
ATOM 1499 O O . ALA A 1 195 ? 11.306 5.658 -13.471 1.00 85.88 195 ALA A O 1
ATOM 1500 N N . SER A 1 196 ? 11.923 4.772 -15.444 1.00 85.44 196 SER A N 1
ATOM 1501 C CA . SER A 1 196 ? 11.613 3.381 -15.100 1.00 85.44 196 SER A CA 1
ATOM 1502 C C . SER A 1 196 ? 12.487 2.833 -13.972 1.00 85.44 196 SER A C 1
ATOM 1504 O O . SER A 1 196 ? 11.956 2.119 -13.123 1.00 85.44 196 SER A O 1
ATOM 1506 N N . VAL A 1 197 ? 13.772 3.223 -13.885 1.00 82.00 197 VAL A N 1
ATOM 1507 C CA . VAL A 1 197 ? 14.621 2.891 -12.718 1.00 82.00 197 VAL A CA 1
ATOM 1508 C C . VAL A 1 197 ? 13.978 3.412 -11.432 1.00 82.00 197 VAL A C 1
ATOM 1510 O O . VAL A 1 197 ? 13.693 2.629 -10.531 1.00 82.00 197 VAL A O 1
ATOM 1513 N N . ARG A 1 198 ? 13.657 4.713 -11.377 1.00 74.94 198 ARG A N 1
ATOM 1514 C CA . ARG A 1 198 ? 13.095 5.357 -10.175 1.00 74.94 198 ARG A CA 1
ATOM 1515 C C . ARG A 1 198 ? 11.762 4.740 -9.753 1.00 74.94 198 ARG A C 1
ATOM 1517 O O . ARG A 1 198 ? 11.527 4.535 -8.567 1.00 74.94 198 ARG A O 1
ATOM 1524 N N . ILE A 1 199 ? 10.893 4.434 -10.719 1.00 76.81 199 ILE A N 1
ATOM 1525 C CA . ILE A 1 199 ? 9.600 3.784 -10.462 1.00 76.81 199 ILE A CA 1
ATOM 1526 C C . ILE A 1 199 ? 9.805 2.359 -9.929 1.00 76.81 199 ILE A C 1
ATOM 1528 O O . ILE A 1 199 ? 9.071 1.930 -9.041 1.00 76.81 199 ILE A O 1
ATOM 1532 N N . ALA A 1 200 ? 10.781 1.613 -10.452 1.00 74.56 200 ALA A N 1
ATOM 1533 C CA . ALA A 1 200 ? 11.082 0.262 -9.990 1.00 74.56 200 ALA A CA 1
ATOM 1534 C C . ALA A 1 200 ? 11.701 0.255 -8.579 1.00 74.56 200 ALA A C 1
ATOM 1536 O O . ALA A 1 200 ? 11.253 -0.521 -7.739 1.00 74.56 200 ALA A O 1
ATOM 1537 N N . GLU A 1 201 ? 12.646 1.154 -8.287 1.00 73.44 201 GLU A N 1
ATOM 1538 C CA . GLU A 1 201 ? 13.215 1.344 -6.943 1.00 73.44 201 GLU A CA 1
ATOM 1539 C C . GLU A 1 201 ? 12.117 1.681 -5.921 1.00 73.44 201 GLU A C 1
ATOM 1541 O O . GLU A 1 201 ? 11.989 1.013 -4.895 1.00 73.44 201 GLU A O 1
ATOM 1546 N N . GLN A 1 202 ? 11.251 2.654 -6.237 1.00 70.31 202 GLN A N 1
ATOM 1547 C CA . GLN A 1 202 ? 10.100 3.009 -5.399 1.00 70.31 202 GLN A CA 1
ATOM 1548 C C . GLN A 1 202 ? 9.150 1.825 -5.183 1.00 70.31 202 GLN A C 1
ATOM 1550 O O . GLN A 1 202 ? 8.669 1.627 -4.070 1.00 70.31 202 GLN A O 1
ATOM 1555 N N . LYS A 1 203 ? 8.889 1.013 -6.216 1.00 70.75 203 LYS A N 1
ATOM 1556 C CA . LYS A 1 203 ? 8.050 -0.188 -6.091 1.00 70.75 203 LYS A CA 1
ATOM 1557 C C . LYS A 1 203 ? 8.657 -1.236 -5.165 1.00 70.75 203 LYS A C 1
ATOM 1559 O O . LYS A 1 203 ? 7.897 -1.841 -4.417 1.00 70.75 203 LYS A O 1
ATOM 1564 N N . VAL A 1 204 ? 9.972 -1.453 -5.186 1.00 70.88 204 VAL A N 1
ATOM 1565 C CA . VAL A 1 204 ? 10.615 -2.415 -4.272 1.00 70.88 204 VAL A CA 1
ATOM 1566 C C . VAL A 1 204 ? 10.530 -1.920 -2.831 1.00 70.88 204 VAL A C 1
ATOM 1568 O O . VAL A 1 204 ? 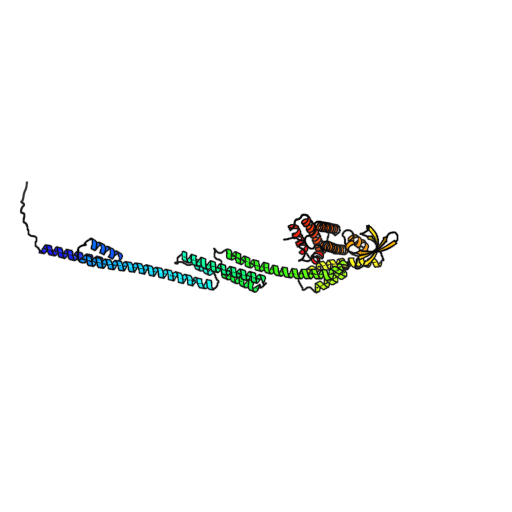10.000 -2.649 -1.999 1.00 70.88 204 VAL A O 1
ATOM 1571 N N . VAL A 1 205 ? 10.873 -0.654 -2.566 1.00 66.75 205 VAL A N 1
ATOM 1572 C CA . VAL A 1 205 ? 10.719 -0.041 -1.230 1.00 66.75 205 VAL A CA 1
ATOM 1573 C C . VAL A 1 205 ? 9.269 -0.123 -0.729 1.00 66.75 205 VAL A C 1
ATOM 1575 O O . VAL A 1 205 ? 9.028 -0.459 0.428 1.00 66.75 205 VAL A O 1
ATOM 1578 N N . LEU A 1 206 ? 8.281 0.128 -1.597 1.00 66.38 206 LEU A N 1
ATOM 1579 C CA . LEU A 1 206 ? 6.860 -0.020 -1.260 1.00 66.38 206 LEU A CA 1
ATOM 1580 C C . LEU A 1 206 ? 6.442 -1.480 -1.026 1.00 66.38 206 LEU A C 1
ATOM 1582 O O . LEU A 1 206 ? 5.548 -1.722 -0.220 1.00 66.38 206 LEU A O 1
ATOM 1586 N N . THR A 1 207 ? 7.052 -2.445 -1.717 1.00 68.75 207 THR A N 1
ATOM 1587 C CA . THR A 1 207 ? 6.746 -3.878 -1.557 1.00 68.75 207 THR A CA 1
ATOM 1588 C C . THR A 1 207 ? 7.322 -4.413 -0.248 1.00 68.75 207 THR A C 1
ATOM 1590 O O . THR A 1 207 ? 6.622 -5.110 0.480 1.00 68.75 207 THR A O 1
ATOM 1593 N N . GLU A 1 208 ? 8.558 -4.039 0.088 1.00 67.44 208 GLU A N 1
ATOM 1594 C CA . GLU A 1 208 ? 9.190 -4.357 1.374 1.00 67.44 208 GLU A CA 1
ATOM 1595 C C . GLU A 1 208 ? 8.402 -3.732 2.535 1.00 67.44 208 GLU A C 1
ATOM 1597 O O . GLU A 1 208 ? 8.016 -4.434 3.468 1.00 67.44 208 GLU A O 1
ATOM 1602 N N . PHE A 1 209 ? 8.045 -2.446 2.423 1.00 68.19 209 PHE A N 1
ATOM 1603 C CA . PHE A 1 209 ? 7.209 -1.759 3.412 1.00 68.19 209 PHE A CA 1
ATOM 1604 C C . PHE A 1 209 ? 5.839 -2.430 3.606 1.00 68.19 209 PHE A C 1
ATOM 1606 O O . PHE A 1 209 ? 5.385 -2.562 4.742 1.00 68.19 209 PHE A O 1
ATOM 1613 N N . ARG A 1 210 ? 5.183 -2.879 2.524 1.00 69.06 210 ARG A N 1
ATOM 1614 C CA . ARG A 1 210 ? 3.920 -3.633 2.611 1.00 69.06 210 ARG A CA 1
ATOM 1615 C C . ARG A 1 210 ? 4.101 -4.965 3.324 1.00 69.06 210 ARG A C 1
ATOM 1617 O O . ARG A 1 210 ? 3.370 -5.214 4.273 1.00 69.06 210 ARG A O 1
ATOM 1624 N N . ALA A 1 211 ? 5.097 -5.765 2.945 1.00 70.88 211 ALA A N 1
ATOM 1625 C CA . ALA A 1 211 ? 5.354 -7.061 3.572 1.00 70.88 211 ALA A CA 1
ATOM 1626 C C . ALA A 1 211 ? 5.645 -6.935 5.083 1.00 70.88 211 ALA A C 1
ATOM 1628 O O . ALA A 1 211 ? 5.139 -7.721 5.891 1.00 70.88 211 ALA A O 1
ATOM 1629 N N . ASP A 1 212 ? 6.404 -5.914 5.495 1.00 73.12 212 ASP A N 1
ATOM 1630 C CA . ASP A 1 212 ? 6.624 -5.641 6.917 1.00 73.12 212 ASP A CA 1
ATOM 1631 C C . ASP A 1 212 ? 5.350 -5.121 7.617 1.00 73.12 212 ASP A C 1
ATOM 1633 O O . ASP A 1 212 ? 5.088 -5.493 8.764 1.00 73.12 212 ASP A O 1
ATOM 1637 N N . ALA A 1 213 ? 4.511 -4.328 6.939 1.00 75.00 213 ALA A N 1
ATOM 1638 C CA . ALA A 1 213 ? 3.224 -3.859 7.463 1.00 75.00 213 ALA A CA 1
ATOM 1639 C C . ALA A 1 213 ? 2.165 -4.980 7.573 1.00 75.00 213 ALA A C 1
ATOM 1641 O O . ALA A 1 213 ? 1.417 -5.023 8.553 1.00 75.00 213 ALA A O 1
ATOM 1642 N N . GLU A 1 214 ? 2.122 -5.934 6.636 1.00 77.00 214 GLU A N 1
ATOM 1643 C CA . GLU A 1 214 ? 1.326 -7.165 6.737 1.00 77.00 214 GLU A CA 1
ATOM 1644 C C . GLU A 1 214 ? 1.748 -7.985 7.956 1.00 77.00 214 GLU A C 1
ATOM 1646 O O . GLU A 1 214 ? 0.913 -8.374 8.777 1.00 77.00 214 GLU A O 1
ATOM 1651 N N . LYS A 1 215 ? 3.058 -8.222 8.101 1.00 78.31 215 LYS A N 1
ATOM 1652 C CA . LYS A 1 215 ? 3.642 -8.966 9.221 1.00 78.31 215 LYS A CA 1
ATOM 1653 C C . LYS A 1 215 ? 3.353 -8.283 10.558 1.00 78.31 215 LYS A C 1
ATOM 1655 O O . LYS A 1 215 ? 3.007 -8.962 11.530 1.00 78.31 215 LYS A O 1
ATOM 1660 N N . LEU A 1 216 ? 3.440 -6.954 10.605 1.00 83.31 216 LEU A N 1
ATOM 1661 C CA . LEU A 1 216 ? 3.044 -6.144 11.754 1.00 83.31 216 LEU A CA 1
ATOM 1662 C C . LEU A 1 216 ? 1.553 -6.333 12.075 1.00 83.31 216 LEU A C 1
ATOM 1664 O O . LEU A 1 216 ? 1.221 -6.721 13.194 1.00 83.31 216 LEU A O 1
ATOM 1668 N N . SER A 1 217 ? 0.665 -6.158 11.092 1.00 84.12 217 SER A N 1
ATOM 1669 C CA . SER A 1 217 ? -0.787 -6.339 11.244 1.00 84.12 217 SER A CA 1
ATOM 1670 C C . SER A 1 217 ? -1.164 -7.748 11.718 1.00 84.12 217 SER A C 1
ATOM 1672 O O . SER A 1 217 ? -1.987 -7.910 12.622 1.00 84.12 217 SER A O 1
ATOM 1674 N N . ALA A 1 218 ? -0.550 -8.789 11.150 1.00 84.38 218 ALA A N 1
ATOM 1675 C CA . ALA A 1 218 ? -0.758 -10.174 11.561 1.00 84.38 218 ALA A CA 1
ATOM 1676 C C . ALA A 1 218 ? -0.307 -10.409 13.013 1.00 84.38 218 ALA A C 1
ATOM 1678 O O . ALA A 1 218 ? -1.004 -11.073 13.783 1.00 84.38 218 ALA A O 1
ATOM 1679 N N . THR A 1 219 ? 0.818 -9.814 13.419 1.00 86.31 219 THR A N 1
ATOM 1680 C CA . THR A 1 219 ? 1.343 -9.945 14.785 1.00 86.31 219 THR A CA 1
ATOM 1681 C C . THR A 1 219 ? 0.498 -9.166 15.799 1.00 86.31 219 THR A C 1
ATOM 1683 O O . THR A 1 219 ? 0.201 -9.693 16.871 1.00 86.31 219 THR A O 1
ATOM 1686 N N . LEU A 1 220 ? 0.016 -7.968 15.447 1.00 89.75 220 LEU A N 1
ATOM 1687 C CA . LEU A 1 220 ? -0.948 -7.201 16.247 1.00 89.75 220 LEU A CA 1
ATOM 1688 C C . LEU A 1 220 ? -2.259 -7.974 16.440 1.00 89.75 220 LEU A C 1
ATOM 1690 O O . LEU A 1 220 ? -2.728 -8.106 17.570 1.00 89.75 220 LEU A O 1
ATOM 1694 N N . ARG A 1 221 ? -2.814 -8.555 15.367 1.00 90.06 221 ARG A N 1
ATOM 1695 C CA . ARG A 1 221 ? -4.017 -9.405 15.431 1.00 90.06 221 ARG A CA 1
ATOM 1696 C C . ARG A 1 221 ? -3.808 -10.680 16.257 1.00 90.06 221 ARG A C 1
ATOM 1698 O O . ARG A 1 221 ? -4.746 -11.126 16.909 1.00 90.06 221 ARG A O 1
ATOM 1705 N N . GLY A 1 222 ? -2.602 -11.252 16.252 1.00 91.19 222 GLY A N 1
ATOM 1706 C CA . GLY A 1 222 ? -2.273 -12.466 17.006 1.00 91.19 222 GLY A CA 1
ATOM 1707 C C . GLY A 1 222 ? -1.954 -12.247 18.490 1.00 91.19 222 GLY A C 1
ATOM 1708 O O . GLY A 1 222 ? -2.298 -13.099 19.305 1.00 91.19 222 GLY A O 1
ATOM 1709 N N . ARG A 1 223 ? -1.296 -11.134 18.849 1.00 93.25 223 ARG A N 1
ATOM 1710 C CA . ARG A 1 223 ? -0.783 -10.879 20.213 1.00 93.25 223 ARG A CA 1
ATOM 1711 C C . ARG A 1 223 ? -1.509 -9.757 20.947 1.00 93.25 223 ARG A C 1
ATOM 1713 O O . ARG A 1 223 ? -1.842 -9.932 22.107 1.00 93.25 223 ARG A O 1
ATOM 1720 N N . VAL A 1 224 ? -1.782 -8.627 20.295 1.00 93.94 224 VAL A N 1
ATOM 1721 C CA . VAL A 1 224 ? -2.324 -7.424 20.960 1.00 93.94 224 VAL A CA 1
ATOM 1722 C C . VAL A 1 224 ? -3.857 -7.438 20.987 1.00 93.94 224 VAL A C 1
ATOM 1724 O O . VAL A 1 224 ? -4.464 -7.229 22.039 1.00 93.94 224 VAL A O 1
ATOM 1727 N N . LEU A 1 225 ? -4.498 -7.758 19.857 1.00 93.75 225 LEU A N 1
ATOM 1728 C CA . LEU A 1 225 ? -5.960 -7.780 19.715 1.00 93.75 225 LEU A CA 1
ATOM 1729 C C . LEU A 1 225 ? -6.697 -8.657 20.757 1.00 93.75 225 LEU A C 1
ATOM 1731 O O . LEU A 1 225 ? -7.730 -8.199 21.248 1.00 93.75 225 LEU A O 1
ATOM 1735 N N . PRO A 1 226 ? -6.208 -9.848 21.168 1.00 94.69 226 PRO A N 1
ATOM 1736 C CA . PRO A 1 226 ? -6.876 -10.647 22.200 1.00 94.69 226 PRO A CA 1
ATOM 1737 C C . PRO A 1 226 ? -6.956 -9.953 23.569 1.00 94.69 226 PRO A C 1
ATOM 1739 O O . PRO A 1 226 ? -7.952 -10.106 24.273 1.00 94.69 226 PRO A O 1
ATOM 1742 N N . HIS A 1 227 ? -5.949 -9.157 23.947 1.00 95.25 227 HIS A N 1
ATOM 1743 C CA . HIS A 1 227 ? -5.985 -8.371 25.188 1.00 95.25 227 HIS A CA 1
ATOM 1744 C C . HIS A 1 227 ? -6.934 -7.172 25.061 1.00 95.25 227 HIS A C 1
ATOM 1746 O O . HIS A 1 227 ? -7.692 -6.880 25.987 1.00 95.25 227 HIS A O 1
ATOM 1752 N N . LEU A 1 228 ? -6.960 -6.528 23.889 1.00 94.56 228 LEU A N 1
ATOM 1753 C CA . LEU A 1 228 ? -7.895 -5.443 23.580 1.00 94.56 228 LEU A CA 1
ATOM 1754 C C . LEU A 1 228 ? -9.362 -5.910 23.633 1.00 94.56 228 LEU A C 1
ATOM 1756 O O . LEU A 1 228 ? -10.194 -5.230 24.223 1.00 94.56 228 LEU A O 1
ATOM 1760 N N . GLN A 1 229 ? -9.673 -7.109 23.125 1.00 92.25 229 GLN A N 1
ATOM 1761 C CA . GLN A 1 229 ? -11.011 -7.722 23.206 1.00 92.25 229 GLN A CA 1
ATOM 1762 C C . GLN A 1 229 ? -11.513 -7.953 24.641 1.00 92.25 229 GLN A C 1
ATOM 1764 O O . GLN A 1 229 ? -12.720 -7.967 24.872 1.00 92.25 229 GLN A O 1
ATOM 1769 N N . GLN A 1 230 ? -10.599 -8.134 25.597 1.00 93.12 230 GLN A N 1
ATOM 1770 C CA . GLN A 1 230 ? -10.896 -8.334 27.023 1.00 93.12 230 GLN A CA 1
ATOM 1771 C C . GLN A 1 230 ? -10.859 -7.014 27.824 1.00 93.12 230 GLN A C 1
ATOM 1773 O O . GLN A 1 230 ? -10.897 -7.030 29.063 1.00 93.12 230 GLN A O 1
ATOM 1778 N N . LEU A 1 231 ? -10.716 -5.879 27.122 1.00 93.50 231 LEU A N 1
ATOM 1779 C CA . LEU A 1 231 ? -10.418 -4.549 27.662 1.00 93.50 231 LEU A CA 1
ATOM 1780 C C . LEU A 1 231 ? -9.259 -4.566 28.668 1.00 93.50 231 LEU A C 1
ATOM 1782 O O . LEU A 1 231 ? -9.352 -3.981 29.743 1.00 93.50 231 LEU A O 1
ATOM 1786 N N . LYS A 1 232 ? -8.177 -5.284 28.355 1.00 94.69 232 LYS A N 1
ATOM 1787 C CA . LYS A 1 232 ? -6.965 -5.366 29.179 1.00 94.69 232 LYS A CA 1
ATOM 1788 C C . LYS A 1 232 ? -5.843 -4.539 28.564 1.00 94.69 232 LYS A C 1
ATOM 1790 O O . LYS A 1 232 ? -4.870 -5.071 28.022 1.00 94.69 232 LYS A O 1
ATOM 1795 N N . LEU A 1 233 ? -6.005 -3.224 28.603 1.00 95.31 233 LEU A N 1
ATOM 1796 C CA . LEU A 1 233 ? -5.137 -2.308 27.867 1.00 95.31 233 LEU A CA 1
ATOM 1797 C C . LEU A 1 233 ? -3.693 -2.317 28.389 1.00 95.31 233 LEU A C 1
ATOM 1799 O O . LEU A 1 233 ? -2.766 -2.257 27.585 1.00 95.31 233 LEU A O 1
ATOM 1803 N N . GLY A 1 234 ? -3.483 -2.530 29.694 1.00 94.94 234 GLY A N 1
ATOM 1804 C CA . GLY A 1 234 ? -2.138 -2.736 30.246 1.00 94.94 234 GLY A CA 1
ATOM 1805 C C . GLY A 1 234 ? -1.414 -3.991 29.721 1.00 94.94 234 GLY A C 1
ATOM 1806 O O . GLY A 1 234 ? -0.202 -3.951 29.518 1.00 94.94 234 GLY A O 1
ATOM 1807 N N . GLU A 1 235 ? -2.126 -5.096 29.456 1.00 95.75 235 GLU A N 1
ATOM 1808 C CA . GLU A 1 235 ? -1.536 -6.294 28.824 1.00 95.75 235 GLU A CA 1
ATOM 1809 C C . GLU A 1 235 ? -1.271 -6.044 27.324 1.00 95.75 235 GLU A C 1
ATOM 1811 O O . GLU A 1 235 ? -0.206 -6.394 26.814 1.00 95.75 235 GLU A O 1
ATOM 1816 N N . ALA A 1 236 ? -2.193 -5.362 26.632 1.00 95.44 236 ALA A N 1
ATOM 1817 C CA . ALA A 1 236 ? -2.043 -4.989 25.224 1.00 95.44 236 ALA A CA 1
ATOM 1818 C C . ALA A 1 236 ? -0.824 -4.077 24.978 1.00 95.44 236 ALA A C 1
ATOM 1820 O O . ALA A 1 236 ? -0.061 -4.312 24.041 1.00 95.44 236 ALA A O 1
ATOM 1821 N N . LEU A 1 237 ? -0.600 -3.084 25.848 1.00 95.12 237 LEU A N 1
ATOM 1822 C CA . LEU A 1 237 ? 0.565 -2.195 25.808 1.00 95.12 237 LEU A CA 1
ATOM 1823 C C . LEU A 1 237 ? 1.884 -2.959 26.014 1.00 95.12 237 LEU A C 1
ATOM 1825 O O . LEU A 1 237 ? 2.871 -2.677 25.338 1.00 95.12 237 LEU A O 1
ATOM 1829 N N . GLN A 1 238 ? 1.910 -3.959 26.904 1.00 95.12 238 GLN A N 1
ATOM 1830 C CA . GLN A 1 238 ? 3.098 -4.797 27.106 1.00 95.12 238 GLN A CA 1
ATOM 1831 C C . GLN A 1 238 ? 3.429 -5.642 25.871 1.00 95.12 238 GLN A C 1
ATOM 1833 O O . GLN A 1 238 ? 4.600 -5.742 25.503 1.00 95.12 238 GLN A O 1
ATOM 1838 N N . GLU A 1 239 ? 2.430 -6.238 25.215 1.00 94.56 239 GLU A N 1
ATOM 1839 C CA . GLU A 1 239 ? 2.653 -6.962 23.957 1.00 94.56 239 GLU A CA 1
ATOM 1840 C C . GLU A 1 239 ? 3.061 -6.023 22.814 1.00 94.56 239 GLU A C 1
ATOM 1842 O O . GLU A 1 239 ? 3.937 -6.384 22.027 1.00 94.56 239 GLU A O 1
ATOM 1847 N N . LEU A 1 240 ? 2.517 -4.801 22.757 1.00 91.50 240 LEU A N 1
ATOM 1848 C CA . LEU A 1 240 ? 2.946 -3.785 21.793 1.00 91.50 240 LEU A CA 1
ATOM 1849 C C . LEU A 1 240 ? 4.408 -3.365 22.014 1.00 91.50 240 LEU A C 1
ATOM 1851 O O . LEU A 1 240 ? 5.172 -3.311 21.056 1.00 91.50 240 LEU A O 1
ATOM 1855 N N . GLY A 1 241 ? 4.828 -3.139 23.262 1.00 90.81 241 GLY A N 1
ATOM 1856 C CA . GLY A 1 241 ? 6.219 -2.807 23.590 1.00 90.81 241 GLY A CA 1
ATOM 1857 C C . GLY A 1 241 ? 7.202 -3.941 23.271 1.00 90.81 241 GLY A C 1
ATOM 1858 O O . GLY A 1 241 ? 8.306 -3.689 22.790 1.00 90.81 241 GLY A O 1
ATOM 1859 N N . ARG A 1 242 ? 6.795 -5.208 23.459 1.00 90.62 242 ARG A N 1
ATOM 1860 C CA . ARG A 1 242 ? 7.577 -6.374 22.999 1.00 90.62 242 ARG A CA 1
ATOM 1861 C C . ARG A 1 242 ? 7.703 -6.387 21.479 1.00 90.62 242 ARG A C 1
ATOM 1863 O O . ARG A 1 242 ? 8.809 -6.512 20.967 1.00 90.62 242 ARG A O 1
ATOM 1870 N N . LEU A 1 243 ? 6.594 -6.190 20.768 1.00 87.38 243 LEU A N 1
ATOM 1871 C CA . LEU A 1 243 ? 6.569 -6.118 19.309 1.00 87.38 243 LEU A CA 1
ATOM 1872 C C . LEU A 1 243 ? 7.462 -4.986 18.778 1.00 87.38 243 LEU A C 1
ATOM 1874 O O . LEU A 1 243 ? 8.247 -5.206 17.861 1.00 87.38 243 LEU A O 1
ATOM 1878 N N . GLN A 1 244 ? 7.418 -3.807 19.398 1.00 86.62 244 GLN A N 1
ATOM 1879 C CA . GLN A 1 244 ? 8.259 -2.669 19.029 1.00 86.62 244 GLN A CA 1
ATOM 1880 C C . GLN A 1 244 ? 9.761 -2.947 19.225 1.00 86.62 244 GLN A C 1
ATOM 1882 O O . GLN A 1 244 ? 10.571 -2.433 18.457 1.00 86.62 244 GLN A O 1
ATOM 1887 N N . ALA A 1 245 ? 10.138 -3.777 20.204 1.00 85.06 245 ALA A N 1
ATOM 1888 C CA . ALA A 1 245 ? 11.518 -4.222 20.421 1.00 85.06 245 ALA A CA 1
ATOM 1889 C C . ALA A 1 245 ? 11.950 -5.394 19.508 1.00 85.06 245 ALA A C 1
ATOM 1891 O O . ALA A 1 245 ? 13.145 -5.600 19.302 1.00 85.06 245 ALA A O 1
ATOM 1892 N N . GLU A 1 246 ? 10.998 -6.165 18.971 1.00 84.31 246 GLU A N 1
ATOM 1893 C CA . GLU A 1 246 ? 11.234 -7.250 18.002 1.00 84.31 246 GLU A CA 1
ATOM 1894 C C . GLU A 1 246 ? 11.386 -6.733 16.554 1.00 84.31 246 GLU A C 1
ATOM 1896 O O . GLU A 1 246 ? 11.997 -7.404 15.715 1.00 84.31 246 GLU A O 1
ATOM 1901 N N . LEU A 1 247 ? 10.847 -5.547 16.246 1.00 77.19 247 LEU A N 1
ATOM 1902 C CA . LEU A 1 247 ? 11.007 -4.877 14.953 1.00 77.19 247 LEU A CA 1
ATOM 1903 C C . LEU A 1 247 ? 12.431 -4.324 14.770 1.00 77.19 247 LEU A C 1
ATOM 1905 O O . LEU A 1 247 ? 13.033 -3.773 15.690 1.00 77.19 247 LEU A O 1
ATOM 1909 N N . GLN A 1 248 ? 12.957 -4.430 13.547 1.00 68.62 248 GLN A N 1
ATOM 1910 C CA . GLN A 1 248 ? 14.210 -3.765 13.176 1.00 68.62 248 GLN A CA 1
ATOM 1911 C C . GLN A 1 248 ? 14.014 -2.236 13.135 1.00 68.62 248 GLN A C 1
ATOM 1913 O O . GLN A 1 248 ? 12.919 -1.786 12.785 1.00 68.62 248 GLN A O 1
ATOM 1918 N N . PRO A 1 249 ? 15.051 -1.427 13.437 1.00 60.12 249 PRO A N 1
ATOM 1919 C CA . PRO A 1 249 ? 14.954 0.030 13.369 1.00 60.12 249 PRO A CA 1
ATOM 1920 C C . PRO A 1 249 ? 14.552 0.505 11.966 1.00 60.12 249 PRO A C 1
ATOM 1922 O O . PRO A 1 249 ? 15.284 0.297 10.998 1.00 60.12 249 PRO A O 1
ATOM 1925 N N . GLY A 1 250 ? 13.388 1.146 11.854 1.00 64.69 250 GLY A N 1
ATOM 1926 C CA . GLY A 1 250 ? 12.785 1.523 10.574 1.00 64.69 250 GLY A CA 1
ATOM 1927 C C . GLY A 1 250 ? 11.464 2.282 10.732 1.00 64.69 250 GLY A C 1
ATOM 1928 O O . GLY A 1 250 ? 10.985 2.497 11.845 1.00 64.69 250 GLY A O 1
ATOM 1929 N N . SER A 1 251 ? 10.858 2.678 9.609 1.00 62.06 251 SER A N 1
ATOM 1930 C CA . SER A 1 251 ? 9.668 3.554 9.554 1.00 62.06 251 SER A CA 1
ATOM 1931 C C . SER A 1 251 ? 8.429 3.002 10.272 1.00 62.06 251 SER A C 1
ATOM 1933 O O . SER A 1 251 ? 7.596 3.765 10.768 1.00 62.06 251 SER A O 1
ATOM 1935 N N . LEU A 1 252 ? 8.303 1.678 10.362 1.00 70.69 252 LEU A N 1
ATOM 1936 C CA . LEU A 1 252 ? 7.197 1.026 11.062 1.00 70.69 252 LEU A CA 1
ATOM 1937 C C . LEU A 1 252 ? 7.344 1.075 12.588 1.00 70.69 252 LEU A C 1
ATOM 1939 O O . LEU A 1 252 ? 6.333 1.108 13.280 1.00 70.69 252 LEU A O 1
ATOM 1943 N N . GLN A 1 253 ? 8.564 1.159 13.128 1.00 76.12 253 GLN A N 1
ATOM 1944 C CA . GLN A 1 253 ? 8.769 1.251 14.578 1.00 76.12 253 GLN A CA 1
ATOM 1945 C C . GLN A 1 253 ? 8.253 2.592 15.123 1.00 76.12 253 GLN A C 1
ATOM 1947 O O . GLN A 1 253 ? 7.521 2.609 16.111 1.00 76.12 253 GLN A O 1
ATOM 1952 N N . SER A 1 254 ? 8.539 3.693 14.416 1.00 74.75 254 SER A N 1
ATOM 1953 C CA . SER A 1 254 ? 8.008 5.032 14.718 1.00 74.75 254 SER A CA 1
ATOM 1954 C C . SER A 1 254 ? 6.508 5.178 14.448 1.00 74.75 254 SER A C 1
ATOM 1956 O O . SER A 1 254 ? 5.873 6.115 14.918 1.00 74.75 254 SER A O 1
ATOM 1958 N N . SER A 1 255 ? 5.920 4.247 13.689 1.00 74.19 255 SER A N 1
ATOM 1959 C CA . SER A 1 255 ? 4.471 4.196 13.468 1.00 74.19 255 SER A CA 1
ATOM 1960 C C . SER A 1 255 ? 3.715 3.608 14.669 1.00 74.19 255 SER A C 1
ATOM 1962 O O . SER A 1 255 ? 2.498 3.753 14.745 1.00 74.19 255 SER A O 1
ATOM 1964 N N . LEU A 1 256 ? 4.413 2.965 15.616 1.00 83.38 256 LEU A N 1
ATOM 1965 C CA . LEU A 1 256 ? 3.819 2.421 16.842 1.00 83.38 256 LEU A CA 1
ATOM 1966 C C . LEU A 1 256 ? 3.865 3.388 18.032 1.00 83.38 256 LEU A C 1
ATOM 1968 O O . LEU A 1 256 ? 3.044 3.236 18.934 1.00 83.38 256 LEU A O 1
ATOM 1972 N N . ASP A 1 257 ? 4.753 4.389 18.034 1.00 83.88 257 ASP A N 1
ATOM 1973 C CA . ASP A 1 257 ? 4.876 5.351 19.143 1.00 83.88 257 ASP A CA 1
ATOM 1974 C C . ASP A 1 257 ? 3.552 6.078 19.472 1.00 83.88 257 ASP A C 1
ATOM 1976 O O . ASP A 1 257 ? 3.187 6.124 20.649 1.00 83.88 257 ASP A O 1
ATOM 1980 N N . PRO A 1 258 ? 2.762 6.578 18.492 1.00 82.19 258 PRO A N 1
ATOM 1981 C CA . PRO A 1 258 ? 1.474 7.204 18.793 1.00 82.19 258 PRO A CA 1
ATOM 1982 C C . PRO A 1 258 ? 0.484 6.213 19.420 1.00 82.19 258 PRO A C 1
ATOM 1984 O O . PRO A 1 258 ? -0.225 6.547 20.366 1.00 82.19 258 PRO A O 1
ATOM 1987 N N . LEU A 1 259 ? 0.458 4.968 18.931 1.00 86.19 259 LEU A N 1
ATOM 1988 C CA . LEU A 1 259 ? -0.412 3.925 19.474 1.00 86.19 259 LEU A CA 1
ATOM 1989 C C . LEU A 1 259 ? -0.006 3.526 20.902 1.00 86.19 259 LEU A C 1
ATOM 1991 O O . LEU A 1 259 ? -0.875 3.261 21.732 1.00 86.19 259 LEU A O 1
ATOM 1995 N N . ALA A 1 260 ? 1.293 3.504 21.205 1.00 89.56 260 ALA A N 1
ATOM 1996 C CA . ALA A 1 260 ? 1.791 3.232 22.548 1.00 89.56 260 ALA A CA 1
ATOM 1997 C C . ALA A 1 260 ? 1.347 4.317 23.545 1.00 89.56 260 ALA A C 1
ATOM 1999 O O . ALA A 1 260 ? 0.842 3.974 24.611 1.00 89.56 260 ALA A O 1
ATOM 2000 N N . LEU A 1 261 ? 1.436 5.601 23.175 1.00 88.31 261 LEU A N 1
ATOM 2001 C CA . LEU A 1 261 ? 0.984 6.731 24.006 1.00 88.31 261 LEU A CA 1
ATOM 2002 C C . LEU A 1 261 ? -0.539 6.727 24.240 1.00 88.31 261 LEU A C 1
ATOM 2004 O O . LEU A 1 261 ? -1.002 6.955 25.364 1.00 88.31 261 LEU A O 1
ATOM 2008 N N . LEU A 1 262 ? -1.319 6.410 23.199 1.00 88.75 262 LEU A N 1
ATOM 2009 C CA . LEU A 1 262 ? -2.770 6.226 23.297 1.00 88.75 262 LEU A CA 1
ATOM 2010 C C . LEU A 1 262 ? -3.118 5.089 24.272 1.00 88.75 262 LEU A C 1
ATOM 2012 O O . LEU A 1 262 ? -3.930 5.268 25.183 1.00 88.75 262 LEU A O 1
ATOM 2016 N N . LEU A 1 263 ? -2.484 3.921 24.111 1.00 92.00 263 LEU A N 1
ATOM 2017 C CA . LEU A 1 263 ? -2.717 2.755 24.965 1.00 92.00 263 LEU A CA 1
ATOM 2018 C C . LEU A 1 263 ? -2.206 2.949 26.396 1.00 92.00 263 LEU A C 1
ATOM 2020 O O . LEU A 1 263 ? -2.831 2.426 27.312 1.00 92.00 263 LEU A O 1
ATOM 2024 N N . GLU A 1 264 ? -1.130 3.706 26.619 1.00 93.50 264 GLU A N 1
ATOM 2025 C CA . GLU A 1 264 ? -0.662 4.085 27.958 1.00 93.50 264 GLU A CA 1
ATOM 2026 C C . GLU A 1 264 ? -1.706 4.945 28.680 1.00 93.50 264 GLU A C 1
ATOM 2028 O O . GLU A 1 264 ? -2.124 4.615 29.793 1.00 93.50 264 GLU A O 1
ATOM 2033 N N . SER A 1 265 ? -2.209 5.986 28.013 1.00 91.69 265 SER A N 1
ATOM 2034 C CA . SER A 1 265 ? -3.253 6.862 28.557 1.00 91.69 265 SER A CA 1
ATOM 2035 C C . SER A 1 265 ? -4.544 6.091 28.854 1.00 91.69 265 SER A C 1
ATOM 2037 O O . SER A 1 265 ? -5.126 6.225 29.935 1.00 91.69 265 SER A O 1
ATOM 2039 N N . ALA A 1 266 ? -4.961 5.223 27.931 1.00 92.81 266 ALA A N 1
ATOM 2040 C CA . ALA A 1 266 ? -6.148 4.393 28.080 1.00 92.81 266 ALA A CA 1
ATOM 2041 C C . ALA A 1 266 ? -5.984 3.287 29.146 1.00 92.81 266 ALA A C 1
ATOM 2043 O O . ALA A 1 266 ? -6.937 2.986 29.866 1.00 92.81 266 ALA A O 1
ATOM 2044 N N . ALA A 1 267 ? -4.785 2.716 29.319 1.00 95.25 267 ALA A N 1
ATOM 2045 C CA . ALA A 1 267 ? -4.496 1.722 30.358 1.00 95.25 267 ALA A CA 1
ATOM 2046 C C . ALA A 1 267 ? -4.621 2.289 31.781 1.00 95.25 267 ALA A C 1
ATOM 2048 O O . ALA A 1 267 ? -5.017 1.572 32.700 1.00 95.25 267 ALA A O 1
ATOM 2049 N N . ILE A 1 268 ? -4.361 3.586 31.976 1.00 94.00 268 ILE A N 1
ATOM 2050 C CA . ILE A 1 268 ? -4.593 4.242 33.271 1.00 94.00 268 ILE A CA 1
ATOM 2051 C C . ILE A 1 268 ? -6.099 4.313 33.580 1.00 94.00 268 ILE A C 1
ATOM 2053 O O . ILE A 1 268 ? -6.511 3.996 34.700 1.00 94.00 268 ILE A O 1
ATOM 2057 N N . ALA A 1 269 ? -6.938 4.651 32.594 1.00 93.00 269 ALA A N 1
ATOM 2058 C CA . ALA A 1 269 ? -8.395 4.642 32.753 1.00 93.00 269 ALA A CA 1
ATOM 2059 C C . ALA A 1 269 ? -8.966 3.217 32.919 1.00 93.00 269 ALA A C 1
ATOM 2061 O O . ALA A 1 269 ? -9.886 3.006 33.709 1.00 93.00 269 ALA A O 1
ATOM 2062 N N . GLU A 1 270 ? -8.390 2.222 32.243 1.00 94.88 270 GLU A N 1
ATOM 2063 C CA . GLU A 1 270 ? -8.722 0.799 32.394 1.00 94.88 270 GLU A CA 1
ATOM 2064 C C . GLU A 1 270 ? -8.413 0.271 33.803 1.00 94.88 270 GLU A C 1
ATOM 2066 O O . GLU A 1 270 ? -9.250 -0.394 34.422 1.00 94.88 270 GLU A O 1
ATOM 2071 N N . LEU A 1 271 ? -7.255 0.634 34.363 1.00 94.56 271 LEU A N 1
ATOM 2072 C CA . LEU A 1 271 ? -6.902 0.322 35.746 1.00 94.56 271 LEU A CA 1
ATOM 2073 C C . LEU A 1 271 ? -7.859 1.005 36.737 1.00 94.56 271 LEU A C 1
ATOM 2075 O O . LEU A 1 271 ? -8.368 0.349 37.648 1.00 94.56 271 LEU A O 1
ATOM 2079 N N . ALA A 1 272 ? -8.146 2.294 36.537 1.00 93.38 272 ALA A N 1
ATOM 2080 C CA . ALA A 1 272 ? -9.087 3.062 37.353 1.00 93.38 272 ALA A CA 1
ATOM 2081 C C . ALA A 1 272 ? -10.500 2.445 37.355 1.00 93.38 272 ALA A C 1
ATOM 2083 O O . ALA A 1 272 ? -11.106 2.290 38.421 1.00 93.38 272 ALA A O 1
ATOM 2084 N N . MET A 1 273 ? -10.978 2.024 36.179 1.00 93.25 273 MET A N 1
ATOM 2085 C CA . MET A 1 273 ? -12.221 1.278 35.981 1.00 93.25 273 MET A CA 1
ATOM 2086 C C . MET A 1 273 ? -12.214 -0.039 36.774 1.00 93.25 273 MET A C 1
ATOM 2088 O O . MET A 1 273 ? -13.166 -0.319 37.501 1.00 93.25 273 MET A O 1
ATOM 2092 N N . ARG A 1 274 ? -11.151 -0.855 36.693 1.00 91.56 274 ARG A N 1
ATOM 2093 C CA . ARG A 1 274 ? -11.080 -2.138 37.428 1.00 91.56 274 ARG A CA 1
ATOM 2094 C C . ARG A 1 274 ? -11.016 -1.958 38.946 1.00 91.56 274 ARG A C 1
ATOM 2096 O O . ARG A 1 274 ? -11.693 -2.694 39.665 1.00 91.56 274 ARG A O 1
ATOM 2103 N N . GLN A 1 275 ? -10.290 -0.950 39.432 1.00 91.06 275 GLN A N 1
ATOM 2104 C CA . GLN A 1 275 ? -10.223 -0.587 40.856 1.00 91.06 275 GLN A CA 1
ATOM 2105 C C . GLN A 1 275 ? -11.579 -0.134 41.435 1.00 91.06 275 GLN A C 1
ATOM 2107 O O . GLN A 1 275 ? -11.724 0.021 42.650 1.00 91.06 275 GLN A O 1
ATOM 2112 N N . ARG A 1 276 ? -12.616 0.080 40.611 1.00 88.56 276 ARG A N 1
ATOM 2113 C CA . ARG A 1 276 ? -13.963 0.407 41.100 1.00 88.56 276 ARG A CA 1
ATOM 2114 C C . ARG A 1 276 ? -14.524 -0.653 42.053 1.00 88.56 276 ARG A C 1
ATOM 2116 O O . ARG A 1 276 ? -15.271 -0.292 42.967 1.00 88.56 276 ARG A O 1
ATOM 2123 N N . PHE A 1 277 ? -14.153 -1.922 41.867 1.00 86.06 277 PHE A N 1
ATOM 2124 C CA . PHE A 1 277 ? -14.598 -3.038 42.709 1.00 86.06 277 PHE A CA 1
ATOM 2125 C C . PHE A 1 277 ? -13.936 -3.104 44.088 1.00 86.06 277 PHE A C 1
ATOM 2127 O O . PHE A 1 277 ? -14.442 -3.825 44.946 1.00 86.06 277 PHE A O 1
ATOM 2134 N N . ASP A 1 278 ? -12.904 -2.299 44.361 1.00 85.12 278 ASP A N 1
ATOM 2135 C CA . ASP A 1 278 ? -12.339 -2.160 45.714 1.00 85.12 278 ASP A CA 1
ATOM 2136 C C . ASP A 1 278 ? -13.379 -1.602 46.714 1.00 85.12 278 ASP A C 1
ATOM 2138 O O . ASP A 1 278 ? -13.241 -1.749 47.928 1.00 85.12 278 ASP A O 1
ATOM 2142 N N . HIS A 1 279 ? -14.468 -1.012 46.202 1.00 82.75 279 HIS A N 1
ATOM 2143 C CA . HIS A 1 279 ? -15.632 -0.542 46.965 1.00 82.75 279 HIS A CA 1
ATOM 2144 C C . HIS A 1 279 ? -16.881 -1.420 46.765 1.00 82.75 279 HIS A C 1
ATOM 2146 O O . HIS A 1 279 ? -17.992 -0.994 47.079 1.00 82.75 279 HIS A O 1
ATOM 2152 N N . GLY A 1 280 ? -16.708 -2.635 46.239 1.00 85.81 280 GLY A N 1
ATOM 2153 C CA . GLY A 1 280 ? -17.779 -3.588 45.961 1.00 85.81 280 GLY A CA 1
ATOM 2154 C C . GLY A 1 280 ? -18.573 -3.316 44.671 1.00 85.81 280 GLY A C 1
ATOM 2155 O O . GLY A 1 280 ? -18.194 -2.455 43.869 1.00 85.81 280 GLY A O 1
ATOM 2156 N N . PRO A 1 281 ? -19.668 -4.075 44.460 1.00 90.06 281 PRO A N 1
ATOM 2157 C CA . PRO A 1 281 ? -20.570 -3.927 43.319 1.00 90.06 281 PRO A CA 1
ATOM 2158 C C . PRO A 1 281 ? -21.140 -2.513 43.166 1.00 90.06 281 PRO A C 1
ATOM 2160 O O . PRO A 1 281 ? -21.235 -1.744 44.126 1.00 90.06 281 PRO A O 1
ATOM 2163 N N . PHE A 1 282 ? -21.556 -2.167 41.949 1.00 90.19 282 PHE A N 1
ATOM 2164 C CA . PHE A 1 282 ? -22.160 -0.867 41.651 1.00 90.19 282 PHE A CA 1
ATOM 2165 C C . PHE A 1 282 ? -23.295 -0.992 40.636 1.00 90.19 282 PHE A C 1
ATOM 2167 O O . PHE A 1 282 ? -23.357 -1.954 39.878 1.00 90.19 282 PHE A O 1
ATOM 2174 N N . VAL A 1 283 ? -24.230 -0.041 40.643 1.00 90.12 283 VAL A N 1
ATOM 2175 C CA . VAL A 1 283 ? -25.453 -0.114 39.831 1.00 90.12 283 VAL A CA 1
ATOM 2176 C C . VAL A 1 283 ? -25.376 0.863 38.670 1.00 90.12 283 VAL A C 1
ATOM 2178 O O . VAL A 1 283 ? -25.217 2.058 38.897 1.00 90.12 283 VAL A O 1
ATOM 2181 N N . LEU A 1 284 ? -25.587 0.373 37.449 1.00 90.12 284 LEU A N 1
ATOM 2182 C CA . LEU A 1 284 ? -25.681 1.198 36.241 1.00 90.12 284 LEU A CA 1
ATOM 2183 C C . LEU A 1 284 ? -26.781 0.659 35.304 1.00 90.12 284 LEU A C 1
ATOM 2185 O O . LEU A 1 284 ? -27.380 -0.382 35.576 1.00 90.12 284 LEU A O 1
ATOM 2189 N N . VAL A 1 285 ? -27.116 1.391 34.241 1.00 88.50 285 VAL A N 1
ATOM 2190 C CA . VAL A 1 285 ? -28.140 0.980 33.264 1.00 88.50 285 VAL A CA 1
ATOM 2191 C C . VAL A 1 285 ? -27.544 0.036 32.212 1.00 88.50 285 VAL A C 1
ATOM 2193 O O . VAL A 1 285 ? -26.702 0.446 31.423 1.00 88.50 285 VAL A O 1
ATOM 2196 N N . GLU A 1 286 ? -27.983 -1.225 32.191 1.00 87.81 286 GLU A N 1
ATOM 2197 C CA . GLU A 1 286 ? -27.528 -2.224 31.218 1.00 87.81 286 GLU A CA 1
ATOM 2198 C C . GLU A 1 286 ? -28.093 -1.971 29.803 1.00 87.81 286 GLU A C 1
ATOM 2200 O O . GLU A 1 286 ? -29.285 -1.671 29.668 1.00 87.81 286 GLU A O 1
ATOM 2205 N N . PRO A 1 287 ? -27.280 -2.120 28.740 1.00 88.19 287 PRO A N 1
ATOM 2206 C CA . PRO A 1 287 ? -27.673 -1.790 27.369 1.00 88.19 287 PRO A CA 1
ATOM 2207 C C . PRO A 1 287 ? -28.715 -2.742 26.759 1.00 88.19 287 PRO A C 1
ATOM 2209 O O . PRO A 1 287 ? -29.476 -2.306 25.900 1.00 88.19 287 PRO A O 1
ATOM 2212 N N . ILE A 1 288 ? -28.804 -4.012 27.187 1.00 85.94 288 ILE A N 1
ATOM 2213 C CA . ILE A 1 288 ? -29.717 -4.989 26.557 1.00 85.94 288 ILE A CA 1
ATOM 2214 C C . ILE A 1 288 ? -31.172 -4.715 26.949 1.00 85.94 288 ILE A C 1
ATOM 2216 O O . ILE A 1 288 ? -32.058 -4.688 26.097 1.00 85.94 288 ILE A O 1
ATOM 2220 N N . GLN A 1 289 ? -31.441 -4.529 28.245 1.00 84.31 289 GLN A N 1
ATOM 2221 C CA . GLN A 1 289 ? -32.801 -4.292 28.746 1.00 84.31 289 GLN A CA 1
ATOM 2222 C C . GLN A 1 289 ? -33.116 -2.821 29.051 1.00 84.31 289 GLN A C 1
ATOM 2224 O O . GLN A 1 289 ? -34.262 -2.532 29.402 1.00 84.31 289 GLN A O 1
ATOM 2229 N N . ASN A 1 290 ? -32.134 -1.915 28.963 1.00 87.00 290 ASN A N 1
ATOM 2230 C CA . ASN A 1 290 ? -32.227 -0.516 29.401 1.00 87.00 290 ASN A CA 1
ATOM 2231 C C . ASN A 1 290 ? -32.760 -0.392 30.847 1.00 87.00 290 ASN A C 1
ATOM 2233 O O . ASN A 1 290 ? -33.699 0.349 31.150 1.00 87.00 290 ASN A O 1
ATOM 2237 N N . LYS A 1 291 ? -32.200 -1.204 31.754 1.00 86.75 291 LYS A N 1
ATOM 2238 C CA . LYS A 1 291 ? -32.606 -1.314 33.168 1.00 86.75 291 LYS A CA 1
ATOM 2239 C C . LYS A 1 291 ? -31.405 -1.221 34.088 1.00 86.75 291 LYS A C 1
ATOM 2241 O O . LYS A 1 291 ? -30.299 -1.578 33.712 1.00 86.75 291 LYS A O 1
ATOM 2246 N N . LYS A 1 292 ? -31.637 -0.819 35.337 1.00 88.12 292 LYS A N 1
ATOM 2247 C CA . LYS A 1 292 ? -30.602 -0.872 36.374 1.00 88.12 292 LYS A CA 1
ATOM 2248 C C . LYS A 1 292 ? -30.212 -2.323 36.676 1.00 88.12 292 LYS A C 1
ATOM 2250 O O . LYS A 1 292 ? -31.059 -3.098 37.122 1.00 88.12 292 LYS A O 1
ATOM 2255 N N . ALA A 1 293 ? -28.940 -2.643 36.469 1.00 90.12 293 ALA A N 1
ATOM 2256 C CA . ALA A 1 293 ? -28.293 -3.892 36.848 1.00 90.12 293 ALA A CA 1
ATOM 2257 C C . ALA A 1 293 ? -27.172 -3.607 37.854 1.00 90.12 293 ALA A C 1
ATOM 2259 O O . ALA A 1 293 ? -26.551 -2.544 37.817 1.00 90.12 293 ALA A O 1
ATOM 2260 N N . GLU A 1 294 ? -26.919 -4.550 38.756 1.00 92.75 294 GLU A N 1
ATOM 2261 C CA . GLU A 1 294 ? -25.779 -4.501 39.671 1.00 92.75 294 GLU A CA 1
ATOM 2262 C C . GLU A 1 294 ? -24.588 -5.189 39.001 1.00 92.75 294 GLU A C 1
ATOM 2264 O O . GLU A 1 294 ? -24.643 -6.383 38.721 1.00 92.75 294 GLU A O 1
ATOM 2269 N N . ILE A 1 295 ? -23.518 -4.454 38.714 1.00 93.06 295 ILE A N 1
ATOM 2270 C CA . ILE A 1 295 ? -22.288 -5.013 38.162 1.00 93.06 295 ILE A CA 1
ATOM 2271 C C . ILE A 1 295 ? -21.467 -5.629 39.293 1.00 93.06 295 ILE A C 1
ATOM 2273 O O . ILE A 1 295 ? -21.140 -4.959 40.272 1.00 93.06 295 ILE A O 1
ATOM 2277 N N . VAL A 1 296 ? -21.112 -6.902 39.128 1.00 92.94 296 VAL A N 1
ATOM 2278 C CA . VAL A 1 296 ? -20.454 -7.736 40.144 1.00 92.94 296 VAL A CA 1
ATOM 2279 C C . VAL A 1 296 ? -18.967 -7.945 39.841 1.00 92.94 296 VAL A C 1
ATOM 2281 O O . VAL A 1 296 ? -18.171 -8.067 40.768 1.00 92.94 296 VAL A O 1
ATOM 2284 N N . ALA A 1 297 ? -18.578 -8.030 38.562 1.00 92.25 297 ALA A N 1
ATOM 2285 C CA . ALA A 1 297 ? -17.176 -8.142 38.141 1.00 92.25 297 ALA A CA 1
ATOM 2286 C C . ALA A 1 297 ? -16.988 -7.816 36.649 1.00 92.25 297 ALA A C 1
ATOM 2288 O O . ALA A 1 297 ? -17.915 -7.969 35.854 1.00 92.25 297 ALA A O 1
ATOM 2289 N N . PHE A 1 298 ? -15.755 -7.486 36.257 1.00 92.44 298 PHE A N 1
ATOM 2290 C CA . PHE A 1 298 ? -15.299 -7.556 34.864 1.00 92.44 298 PHE A CA 1
ATOM 2291 C C . PHE A 1 298 ? -14.541 -8.867 34.650 1.00 92.44 298 PHE A C 1
ATOM 2293 O O . PHE A 1 298 ? -13.565 -9.144 35.349 1.00 92.44 298 PHE A O 1
ATOM 2300 N N . LEU A 1 299 ? -15.003 -9.679 33.704 1.00 91.94 299 LEU A N 1
ATOM 2301 C CA . LEU A 1 299 ? -14.406 -10.953 33.310 1.00 91.94 299 LEU A CA 1
ATOM 2302 C C . LEU A 1 299 ? -13.690 -10.790 31.954 1.00 91.94 299 LEU A C 1
ATOM 2304 O O . LEU A 1 299 ? -13.940 -9.806 31.254 1.00 91.94 299 LEU A O 1
ATOM 2308 N N . PRO A 1 300 ? -12.818 -11.734 31.547 1.00 88.69 300 PRO A N 1
ATOM 2309 C CA . PRO A 1 300 ? -12.215 -11.712 30.213 1.00 88.69 300 PRO A CA 1
ATOM 2310 C C . PRO A 1 300 ? -13.271 -11.633 29.104 1.00 88.69 300 PRO A C 1
ATOM 2312 O O . PRO A 1 300 ? -13.176 -10.783 28.226 1.00 88.69 300 PRO A O 1
ATOM 2315 N N . ASP A 1 301 ? -14.322 -12.447 29.208 1.00 89.12 301 ASP A N 1
ATOM 2316 C CA . ASP A 1 301 ? -15.333 -12.590 28.156 1.00 89.12 301 ASP A CA 1
ATOM 2317 C C . ASP A 1 301 ? -16.421 -11.500 28.184 1.00 89.12 301 ASP A C 1
ATOM 2319 O O . ASP A 1 301 ? -17.212 -11.406 27.246 1.00 89.12 301 ASP A O 1
ATOM 2323 N N . GLY A 1 302 ? -16.495 -10.679 29.242 1.00 92.88 302 GLY A N 1
ATOM 2324 C CA . GLY A 1 302 ? -17.539 -9.662 29.378 1.00 92.88 302 GLY A CA 1
ATOM 2325 C C . GLY A 1 302 ? -17.769 -9.111 30.787 1.00 92.88 302 GLY A C 1
ATOM 2326 O O . GLY A 1 302 ? -17.028 -9.374 31.736 1.00 92.88 302 GLY A O 1
ATOM 2327 N N . VAL A 1 303 ? -18.855 -8.356 30.936 1.00 93.62 303 VAL A N 1
ATOM 2328 C CA . VAL A 1 303 ? -19.307 -7.780 32.209 1.00 93.62 303 VAL A CA 1
ATOM 2329 C C . VAL A 1 303 ? -20.215 -8.783 32.917 1.00 93.62 303 VAL A C 1
ATOM 2331 O O . VAL A 1 303 ? -21.186 -9.259 32.332 1.00 93.62 303 VAL A O 1
ATOM 2334 N N . ARG A 1 304 ? -19.947 -9.095 34.189 1.00 94.56 304 ARG A N 1
ATOM 2335 C CA . ARG A 1 304 ? -20.846 -9.907 35.022 1.00 94.56 304 ARG A CA 1
ATOM 2336 C C . ARG A 1 304 ? -21.778 -9.011 35.824 1.00 94.56 304 ARG A C 1
ATOM 2338 O O . ARG A 1 304 ? -21.315 -8.196 36.623 1.00 94.56 304 ARG A O 1
ATOM 2345 N N . LEU A 1 305 ? -23.080 -9.221 35.661 1.00 93.75 305 LEU A N 1
ATOM 2346 C CA . LEU A 1 305 ? -24.141 -8.463 36.317 1.00 93.75 305 LEU A CA 1
ATOM 2347 C C . LEU A 1 305 ? -25.141 -9.373 37.027 1.00 93.75 305 LEU A C 1
ATOM 2349 O O . LEU A 1 305 ? -25.478 -10.450 36.543 1.00 93.75 305 LEU A O 1
ATOM 2353 N N . ALA A 1 306 ? -25.669 -8.890 38.146 1.00 91.94 306 ALA A N 1
ATOM 2354 C CA . ALA A 1 306 ? -26.847 -9.422 38.798 1.00 91.94 306 ALA A CA 1
ATOM 2355 C C . ALA A 1 306 ? -28.084 -8.602 38.393 1.00 91.94 306 ALA A C 1
ATOM 2357 O O . ALA A 1 306 ? -28.174 -7.392 38.623 1.00 91.94 306 ALA A O 1
ATOM 2358 N N . VAL A 1 307 ? -29.062 -9.283 37.798 1.00 86.69 307 VAL A N 1
ATOM 2359 C CA . VAL A 1 307 ? -30.335 -8.713 37.334 1.00 86.69 307 VAL A CA 1
ATOM 2360 C C . VAL A 1 307 ? -31.519 -9.382 38.025 1.00 86.69 307 VAL A C 1
ATOM 2362 O O . VAL A 1 307 ? -31.451 -10.535 38.453 1.00 86.69 307 VAL A O 1
ATOM 2365 N N . ARG A 1 308 ? -32.631 -8.649 38.166 1.00 83.06 308 ARG A N 1
ATOM 2366 C CA . ARG A 1 308 ? -33.879 -9.183 38.733 1.00 83.06 308 ARG A CA 1
ATOM 2367 C C . ARG A 1 308 ? -34.806 -9.688 37.635 1.00 83.06 308 ARG A C 1
ATOM 2369 O O . ARG A 1 308 ? -35.547 -8.912 37.034 1.00 83.06 308 ARG A O 1
ATOM 2376 N N . GLU A 1 309 ? -34.841 -11.000 37.446 1.00 81.69 309 GLU A N 1
ATOM 2377 C CA . GLU A 1 309 ? -35.733 -11.663 36.498 1.00 81.69 309 GLU A CA 1
ATOM 2378 C C . GLU A 1 309 ? -36.867 -12.384 37.233 1.00 81.69 309 GLU A C 1
ATOM 2380 O O . GLU A 1 309 ? -36.643 -13.235 38.092 1.00 81.69 309 GLU A O 1
ATOM 2385 N N . ARG A 1 310 ? -38.120 -12.021 36.918 1.00 82.50 310 ARG A N 1
ATOM 2386 C CA . ARG A 1 310 ? -39.341 -12.620 37.506 1.00 82.50 310 ARG A CA 1
ATOM 2387 C C . ARG A 1 310 ? -39.324 -12.688 39.050 1.00 82.50 310 ARG A C 1
ATOM 2389 O O . ARG A 1 310 ? -39.866 -13.616 39.644 1.00 82.50 310 ARG A O 1
ATOM 2396 N N . GLY A 1 311 ? -38.695 -11.703 39.696 1.00 80.94 311 GLY A N 1
ATOM 2397 C CA . GLY A 1 311 ? -38.577 -11.607 41.157 1.00 80.94 311 GLY A CA 1
ATOM 2398 C C . GLY A 1 311 ? -37.407 -12.379 41.784 1.00 80.94 311 GLY A C 1
ATOM 2399 O O . GLY A 1 311 ? -37.255 -12.325 43.001 1.00 80.94 311 GLY A O 1
ATOM 2400 N N . ARG A 1 312 ? -36.563 -13.058 40.996 1.00 84.56 312 ARG A N 1
ATOM 2401 C CA . ARG A 1 312 ? -35.318 -13.694 41.461 1.00 84.56 312 ARG A CA 1
ATOM 2402 C C . ARG A 1 312 ? -34.101 -12.904 40.983 1.00 84.56 312 ARG A C 1
ATOM 2404 O O . ARG A 1 312 ? -34.138 -12.314 39.908 1.00 84.56 312 ARG A O 1
ATOM 2411 N N . GLN A 1 313 ? -33.036 -12.894 41.778 1.00 85.12 313 GLN A N 1
ATOM 2412 C CA . GLN A 1 313 ? -31.730 -12.385 41.355 1.00 85.12 313 GLN A CA 1
ATOM 2413 C C . GLN A 1 313 ? -31.027 -13.477 40.542 1.00 85.12 313 GLN A C 1
ATOM 2415 O O . GLN A 1 313 ? -30.968 -14.626 40.982 1.00 85.12 313 GLN A O 1
ATOM 2420 N N . VAL A 1 314 ? -30.561 -13.127 39.347 1.00 89.94 314 VAL A N 1
ATOM 2421 C CA . VAL A 1 314 ? -29.881 -14.017 38.400 1.00 89.94 314 VAL A CA 1
ATOM 2422 C C . VAL A 1 314 ? -28.581 -13.338 37.982 1.00 89.94 314 VAL A C 1
ATOM 2424 O O . VAL A 1 314 ? -28.601 -12.160 37.627 1.00 89.94 314 VAL A O 1
ATOM 2427 N N . GLU A 1 315 ? -27.462 -14.061 38.036 1.00 92.88 315 GLU A N 1
ATOM 2428 C CA . GLU A 1 315 ? -26.200 -13.595 37.451 1.00 92.88 315 GLU A CA 1
ATOM 2429 C C . GLU A 1 315 ? -26.172 -13.905 35.948 1.00 92.88 315 GLU A C 1
ATOM 2431 O O . GLU A 1 315 ? -26.486 -15.019 35.524 1.00 92.88 315 GLU A O 1
ATOM 2436 N N . ARG A 1 316 ? -25.786 -12.908 35.151 1.00 92.56 316 ARG A N 1
ATOM 2437 C CA . ARG A 1 316 ? -25.625 -12.958 33.694 1.00 92.56 316 ARG A CA 1
ATOM 2438 C C . ARG A 1 316 ? -24.239 -12.410 33.346 1.00 92.56 316 ARG A C 1
ATOM 2440 O O . ARG A 1 316 ? -23.736 -11.527 34.043 1.00 92.56 316 ARG A O 1
ATOM 2447 N N . VAL A 1 317 ? -23.618 -12.930 32.291 1.00 93.88 317 VAL A N 1
ATOM 2448 C CA . VAL A 1 317 ? -22.387 -12.361 31.724 1.00 93.88 317 VAL A CA 1
ATOM 2449 C C . VAL A 1 317 ? -22.727 -11.817 30.346 1.00 93.88 317 VAL A C 1
ATOM 2451 O O . VAL A 1 317 ? -23.118 -12.580 29.465 1.00 93.88 317 VAL A O 1
ATOM 2454 N N . ASP A 1 318 ? -22.596 -10.505 30.184 1.00 94.06 318 ASP A N 1
ATOM 2455 C CA . ASP A 1 318 ? -22.829 -9.816 28.920 1.00 94.06 318 ASP A CA 1
ATOM 2456 C C . ASP A 1 318 ? -21.494 -9.617 28.201 1.00 94.06 318 ASP A C 1
ATOM 2458 O O . ASP A 1 318 ? -20.597 -8.990 28.775 1.00 94.06 318 ASP A O 1
ATOM 2462 N N . PRO A 1 319 ? -21.336 -10.106 26.961 1.00 93.31 319 PRO A N 1
ATOM 2463 C CA . PRO A 1 319 ? -20.077 -9.990 26.241 1.00 93.31 319 PRO A CA 1
ATOM 2464 C C . PRO A 1 319 ? -19.711 -8.532 25.940 1.00 93.31 319 PRO A C 1
ATOM 2466 O O . PRO A 1 319 ? -20.581 -7.698 25.678 1.00 93.31 319 PRO A O 1
ATOM 2469 N N . TRP A 1 320 ? -18.408 -8.230 25.932 1.00 92.69 320 TRP A N 1
ATOM 2470 C CA . TRP A 1 320 ? -17.900 -6.855 25.814 1.00 92.69 320 TRP A CA 1
ATOM 2471 C C . TRP A 1 320 ? -18.440 -6.077 24.609 1.00 92.69 320 TRP A C 1
ATOM 2473 O O . TRP A 1 320 ? -18.705 -4.889 24.744 1.00 92.69 320 TRP A O 1
ATOM 2483 N N . HIS A 1 321 ? -18.686 -6.720 23.462 1.00 89.88 321 HIS A N 1
ATOM 2484 C CA . HIS A 1 321 ? -19.193 -6.044 22.256 1.00 89.88 321 HIS A CA 1
ATOM 2485 C C . HIS A 1 321 ? -20.569 -5.373 22.437 1.00 89.88 321 HIS A C 1
ATOM 2487 O O . HIS A 1 321 ? -20.917 -4.480 21.677 1.00 89.88 321 HIS A O 1
ATOM 2493 N N . ILE A 1 322 ? -21.352 -5.777 23.442 1.00 91.44 322 ILE A N 1
ATOM 2494 C CA . ILE A 1 322 ? -22.628 -5.127 23.781 1.00 91.44 322 ILE A CA 1
ATOM 2495 C C . ILE A 1 322 ? -22.381 -3.795 24.519 1.00 91.44 322 ILE A C 1
ATOM 2497 O O . ILE A 1 322 ? -23.158 -2.847 24.400 1.00 91.44 322 ILE A O 1
ATOM 2501 N N . TRP A 1 323 ? -21.282 -3.716 25.269 1.00 92.62 323 TRP A N 1
ATOM 2502 C CA . TRP A 1 323 ? -20.872 -2.551 26.053 1.00 92.62 323 TRP A CA 1
ATOM 2503 C C . TRP A 1 323 ? -19.981 -1.586 25.267 1.00 92.62 323 TRP A C 1
ATOM 2505 O O . TRP A 1 323 ? -20.034 -0.387 25.515 1.00 92.62 323 TRP A O 1
ATOM 2515 N N . MET A 1 324 ? -19.199 -2.092 24.310 1.00 92.25 324 MET A N 1
ATOM 2516 C CA . MET A 1 324 ? -18.303 -1.337 23.425 1.00 92.25 324 MET A CA 1
ATOM 2517 C C . MET A 1 324 ? -19.065 -0.632 22.289 1.00 92.25 324 MET A C 1
ATOM 2519 O O . MET A 1 324 ? -18.819 -0.882 21.117 1.00 92.25 324 MET A O 1
ATOM 2523 N N . THR A 1 325 ? -20.013 0.242 22.628 1.00 92.06 325 THR A N 1
ATOM 2524 C CA . THR A 1 325 ? -20.751 1.066 21.654 1.00 92.06 325 THR A CA 1
ATOM 2525 C C . THR A 1 325 ? -20.733 2.532 22.068 1.00 92.06 325 THR A C 1
ATOM 2527 O O . THR A 1 325 ? -20.656 2.833 23.260 1.00 92.06 325 THR A O 1
ATOM 2530 N N . ALA A 1 326 ? -20.875 3.446 21.105 1.00 91.75 326 ALA A N 1
ATOM 2531 C CA . ALA A 1 326 ? -20.913 4.890 21.349 1.00 91.75 326 ALA A CA 1
ATOM 2532 C C . ALA A 1 326 ? -21.970 5.302 22.396 1.00 91.75 326 ALA A C 1
ATOM 2534 O O . ALA A 1 326 ? -21.747 6.210 23.195 1.00 91.75 326 ALA A O 1
ATOM 2535 N N . PHE A 1 327 ? -23.110 4.604 22.436 1.00 88.50 327 PHE A N 1
ATOM 2536 C CA . PHE A 1 327 ? -24.172 4.854 23.413 1.00 88.50 327 PHE A CA 1
ATOM 2537 C C . PHE A 1 327 ? -23.847 4.316 24.818 1.00 88.50 327 PHE A C 1
ATOM 2539 O O . PHE A 1 327 ? -24.121 4.987 25.814 1.00 88.50 327 PHE A O 1
ATOM 2546 N N . ALA A 1 328 ? -23.293 3.103 24.919 1.00 91.88 328 ALA A N 1
ATOM 2547 C CA . ALA A 1 328 ? -23.113 2.426 26.204 1.00 91.88 328 ALA A CA 1
ATOM 2548 C C . ALA A 1 328 ? -21.757 2.721 26.863 1.00 91.88 328 ALA A C 1
ATOM 2550 O O . ALA A 1 328 ? -21.704 2.943 28.076 1.00 91.88 328 ALA A O 1
ATOM 2551 N N . PHE A 1 329 ? -20.666 2.732 26.091 1.00 93.88 329 PHE A N 1
ATOM 2552 C CA . PHE A 1 329 ? -19.311 2.729 26.640 1.00 93.88 329 PHE A CA 1
ATOM 2553 C C . PHE A 1 329 ? -18.947 4.015 27.396 1.00 93.88 329 PHE A C 1
ATOM 2555 O O . PHE A 1 329 ? -18.488 3.894 28.533 1.00 93.88 329 PHE A O 1
ATOM 2562 N N . PRO A 1 330 ? -19.194 5.238 26.878 1.00 92.06 330 PRO A N 1
ATOM 2563 C CA . PRO A 1 330 ? -18.822 6.458 27.596 1.00 92.06 330 PRO A CA 1
ATOM 2564 C C . PRO A 1 330 ? -19.586 6.607 28.919 1.00 92.06 330 PRO A C 1
ATOM 2566 O O . PRO A 1 330 ? -19.016 7.019 29.926 1.00 92.06 330 PRO A O 1
ATOM 2569 N N . ALA A 1 331 ? -20.863 6.209 28.957 1.00 90.00 331 ALA A N 1
ATOM 2570 C CA . ALA A 1 331 ? -21.657 6.199 30.186 1.00 90.00 331 ALA A CA 1
ATOM 2571 C C . ALA A 1 331 ? -21.155 5.144 31.190 1.00 90.00 331 ALA A C 1
ATOM 2573 O O . ALA A 1 331 ? -21.011 5.433 32.377 1.00 90.00 331 ALA A O 1
ATOM 2574 N N . PHE A 1 332 ? -20.835 3.940 30.711 1.00 92.12 332 PHE A N 1
ATOM 2575 C CA . PHE A 1 332 ? -20.257 2.861 31.513 1.00 92.12 332 PHE A CA 1
ATOM 2576 C C . PHE A 1 332 ? -18.889 3.238 32.108 1.00 92.12 332 PHE A C 1
ATOM 2578 O O . PHE A 1 332 ? -18.660 3.039 33.305 1.00 92.12 332 PHE A O 1
ATOM 2585 N N . LEU A 1 333 ? -17.995 3.824 31.304 1.00 92.25 333 LEU A N 1
ATOM 2586 C CA . LEU A 1 333 ? -16.680 4.277 31.753 1.00 92.25 333 LEU A CA 1
ATOM 2587 C C . LEU A 1 333 ? -16.810 5.423 32.763 1.00 92.25 333 LEU A C 1
ATOM 2589 O O . LEU A 1 333 ? -16.082 5.470 33.751 1.00 92.25 333 LEU A O 1
ATOM 2593 N N . LYS A 1 334 ? -17.789 6.313 32.573 1.00 90.25 334 LYS A N 1
ATOM 2594 C CA . LYS A 1 334 ? -18.042 7.431 33.484 1.00 90.25 334 LYS A CA 1
ATOM 2595 C C . LYS A 1 334 ? -18.451 6.946 34.878 1.00 90.25 334 LYS A C 1
ATOM 2597 O O . LYS A 1 334 ? -17.809 7.304 35.860 1.00 90.25 334 LYS A O 1
ATOM 2602 N N . GLU A 1 335 ? -19.443 6.062 34.966 1.00 88.81 335 GLU A N 1
ATOM 2603 C CA . GLU A 1 335 ? -19.911 5.497 36.245 1.00 88.81 335 GLU A CA 1
ATOM 2604 C C . GLU A 1 335 ? -18.863 4.606 36.950 1.00 88.81 335 GLU A C 1
ATOM 2606 O O . GLU A 1 335 ? -18.955 4.369 38.159 1.00 88.81 335 GLU A O 1
ATOM 2611 N N . SER A 1 336 ? -17.866 4.095 36.218 1.00 89.12 336 SER A N 1
ATOM 2612 C CA . SER A 1 336 ? -16.829 3.210 36.766 1.00 89.12 336 SER A CA 1
ATOM 2613 C C . SER A 1 336 ? -15.498 3.901 37.086 1.00 89.12 336 SER A C 1
ATOM 2615 O O . SER A 1 336 ? -14.853 3.502 38.055 1.00 89.12 336 SER A O 1
ATOM 2617 N N . ALA A 1 337 ? -15.095 4.938 36.342 1.00 86.94 337 ALA A N 1
ATOM 2618 C CA . ALA A 1 337 ? -13.751 5.522 36.422 1.00 86.94 337 ALA A CA 1
ATOM 2619 C C . ALA A 1 337 ? -13.679 7.054 36.596 1.00 86.94 337 ALA A C 1
ATOM 2621 O O . ALA A 1 337 ? -12.592 7.542 36.903 1.00 86.94 337 ALA A O 1
ATOM 2622 N N . GLN A 1 338 ? -14.773 7.821 36.444 1.00 75.56 338 GLN A N 1
ATOM 2623 C CA . GLN A 1 338 ? -14.707 9.293 36.299 1.00 75.56 338 GLN A CA 1
ATOM 2624 C C . GLN A 1 338 ? -13.899 10.016 37.397 1.00 75.56 338 GLN A C 1
ATOM 2626 O O . GLN A 1 338 ? -13.125 10.915 37.083 1.00 75.56 338 GLN A O 1
ATOM 2631 N N . ASP A 1 339 ? -14.032 9.624 38.666 1.00 82.81 339 ASP A N 1
ATOM 2632 C CA . ASP A 1 339 ? -13.341 10.286 39.789 1.00 82.81 339 ASP A CA 1
ATOM 2633 C C . ASP A 1 339 ? -11.851 9.892 39.934 1.00 82.81 339 ASP A C 1
ATOM 2635 O O . ASP A 1 339 ? -11.208 10.234 40.929 1.00 82.81 339 ASP A O 1
ATOM 2639 N N . ARG A 1 340 ? -11.303 9.107 38.994 1.00 86.69 340 ARG A N 1
ATOM 2640 C CA . ARG A 1 340 ? -9.994 8.429 39.115 1.00 86.69 340 ARG A CA 1
ATOM 2641 C C . ARG A 1 340 ? -9.067 8.594 37.915 1.00 86.69 340 ARG A C 1
ATOM 2643 O O . ARG A 1 340 ? -7.891 8.261 38.031 1.00 86.69 340 ARG A O 1
ATOM 2650 N N . CYS A 1 341 ? -9.571 9.085 36.789 1.00 90.19 341 CYS A N 1
ATOM 2651 C CA . CYS A 1 341 ? -8.794 9.336 35.580 1.00 90.19 341 CYS A CA 1
ATOM 2652 C C . CYS A 1 341 ? -8.935 10.798 35.139 1.00 90.19 341 CYS A C 1
ATOM 2654 O O . CYS A 1 341 ? -9.921 11.469 35.448 1.00 90.19 341 CYS A O 1
ATOM 2656 N N . THR A 1 342 ? -7.951 11.310 34.403 1.00 90.62 342 THR A N 1
ATOM 2657 C CA . THR A 1 342 ? -8.079 12.613 33.737 1.00 90.62 342 THR A CA 1
ATOM 2658 C C . THR A 1 342 ? -9.029 12.511 32.542 1.00 90.62 342 THR A C 1
ATOM 2660 O O . THR A 1 342 ? -9.280 11.419 32.028 1.00 90.62 342 THR A O 1
ATOM 2663 N N . GLN A 1 343 ? -9.523 13.654 32.055 1.00 87.69 343 GLN A N 1
ATOM 2664 C CA . GLN A 1 343 ? -10.343 13.692 30.839 1.00 87.69 343 GLN A CA 1
ATOM 2665 C C . GLN A 1 343 ? -9.593 13.076 29.642 1.00 87.69 343 GLN A C 1
ATOM 2667 O O . GLN A 1 343 ? -10.140 12.216 28.971 1.00 87.69 343 GLN A O 1
ATOM 2672 N N . GLN A 1 344 ? -8.303 13.387 29.468 1.00 87.06 344 GLN A N 1
ATOM 2673 C CA . GLN A 1 344 ? -7.461 12.797 28.418 1.00 87.06 344 GLN A CA 1
ATOM 2674 C C . GLN A 1 344 ? -7.384 11.259 28.493 1.00 87.06 344 GLN A C 1
ATOM 2676 O O . GLN A 1 344 ? -7.467 10.586 27.474 1.00 87.06 344 GLN A O 1
ATOM 2681 N N . GLN A 1 345 ? -7.257 10.683 29.693 1.00 90.69 345 GLN A N 1
ATOM 2682 C CA . GLN A 1 345 ? -7.215 9.223 29.878 1.00 90.69 345 GLN A CA 1
ATOM 2683 C C . GLN A 1 345 ? -8.574 8.569 29.582 1.00 90.69 345 GLN A C 1
ATOM 2685 O O . GLN A 1 345 ? -8.633 7.488 28.996 1.00 90.69 345 GLN A O 1
ATOM 2690 N N . PHE A 1 346 ? -9.666 9.237 29.967 1.00 90.19 346 PHE A N 1
ATOM 2691 C CA . PHE A 1 346 ? -11.032 8.834 29.631 1.00 90.19 346 PHE A CA 1
ATOM 2692 C C . PHE A 1 346 ? -11.262 8.847 28.110 1.00 90.19 346 PHE A C 1
ATOM 2694 O O . PHE A 1 346 ? -11.776 7.877 27.548 1.00 90.19 346 PHE A O 1
ATOM 2701 N N . ASP A 1 347 ? -10.837 9.922 27.448 1.00 88.69 347 ASP A N 1
ATOM 2702 C CA . ASP A 1 347 ? -10.984 10.128 26.008 1.00 88.69 347 ASP A CA 1
ATOM 2703 C C . ASP A 1 347 ? -10.156 9.111 25.215 1.00 88.69 347 ASP A C 1
ATOM 2705 O O . ASP A 1 347 ? -10.697 8.445 24.334 1.00 88.69 347 ASP A O 1
ATOM 2709 N N . ALA A 1 348 ? -8.888 8.898 25.588 1.00 89.69 348 ALA A N 1
ATOM 2710 C CA . ALA A 1 348 ? -8.017 7.879 25.000 1.00 89.69 348 ALA A CA 1
ATOM 2711 C C . ALA A 1 348 ? -8.643 6.473 25.058 1.00 89.69 348 ALA A C 1
ATOM 2713 O O . ALA A 1 348 ? -8.609 5.727 24.079 1.00 89.69 348 ALA A O 1
ATOM 2714 N N . PHE A 1 349 ? -9.278 6.109 26.180 1.00 92.69 349 PHE A N 1
ATOM 2715 C CA . PHE A 1 349 ? -9.977 4.826 26.295 1.00 92.69 349 PHE A CA 1
ATOM 2716 C C . PHE A 1 349 ? -11.222 4.771 25.394 1.00 92.69 349 PHE A C 1
ATOM 2718 O O . PHE A 1 349 ? -11.476 3.746 24.758 1.00 92.69 349 PHE A O 1
ATOM 2725 N N . CYS A 1 350 ? -11.959 5.875 25.253 1.00 92.00 350 CYS A N 1
ATOM 2726 C CA . CYS A 1 350 ? -13.067 5.954 24.302 1.00 92.00 350 CYS A CA 1
ATOM 2727 C C . CYS A 1 350 ? -12.591 5.830 22.842 1.00 92.00 350 CYS A C 1
ATOM 2729 O O . CYS A 1 350 ? -13.228 5.109 22.079 1.00 92.00 350 CYS A O 1
ATOM 2731 N N . PHE A 1 351 ? -11.459 6.437 22.460 1.00 91.06 351 PHE A N 1
ATOM 2732 C CA . PHE A 1 351 ? -10.861 6.279 21.126 1.00 91.06 351 PHE A CA 1
ATOM 2733 C C . PHE A 1 351 ? -10.451 4.832 20.833 1.00 91.06 351 PHE A C 1
ATOM 2735 O O . PHE A 1 351 ? -10.819 4.294 19.789 1.00 91.06 351 PHE A O 1
ATOM 2742 N N . VAL A 1 352 ? -9.757 4.169 21.766 1.00 92.81 352 VAL A N 1
ATOM 2743 C CA . VAL A 1 352 ? -9.367 2.753 21.619 1.00 92.81 352 VAL A CA 1
ATOM 2744 C C . VAL A 1 352 ? -10.596 1.862 21.413 1.00 92.81 352 VAL A C 1
ATOM 2746 O O . VAL A 1 352 ? -10.580 0.985 20.550 1.00 92.81 352 VAL A O 1
ATOM 2749 N N . VAL A 1 353 ? -11.679 2.089 22.163 1.00 94.44 353 VAL A N 1
ATOM 2750 C CA . VAL A 1 353 ? -12.912 1.298 22.022 1.00 94.44 353 VAL A CA 1
ATOM 2751 C C . VAL A 1 353 ? -13.683 1.640 20.741 1.00 94.44 353 VAL A C 1
ATOM 2753 O O . VAL A 1 353 ? -14.216 0.723 20.117 1.00 94.44 353 VAL A O 1
ATOM 2756 N N . ALA A 1 354 ? -13.684 2.899 20.296 1.00 93.62 354 ALA A N 1
ATOM 2757 C CA . ALA A 1 354 ? -14.275 3.300 19.018 1.00 93.62 354 ALA A CA 1
ATOM 2758 C C . ALA A 1 354 ? -13.592 2.608 17.828 1.00 93.62 354 ALA A C 1
ATOM 2760 O O . ALA A 1 354 ? -14.264 2.005 16.989 1.00 93.62 354 ALA A O 1
ATOM 2761 N N . GLU A 1 355 ? -12.256 2.628 17.778 1.00 92.19 355 GLU A N 1
ATOM 2762 C CA . GLU A 1 355 ? -11.497 1.956 16.718 1.00 92.19 355 GLU A CA 1
ATOM 2763 C C . GLU A 1 355 ? -11.668 0.425 16.756 1.00 92.19 355 GLU A C 1
ATOM 2765 O O . GLU A 1 355 ? -11.727 -0.209 15.701 1.00 92.19 355 GLU A O 1
ATOM 2770 N N . LEU A 1 356 ? -11.828 -0.179 17.942 1.00 92.75 356 LEU A N 1
ATOM 2771 C CA . LEU A 1 356 ? -12.115 -1.613 18.089 1.00 92.75 356 LEU A CA 1
ATOM 2772 C C . LEU A 1 356 ? -13.526 -1.999 17.624 1.00 92.75 356 LEU A C 1
ATOM 2774 O O . LEU A 1 356 ? -13.665 -2.969 16.880 1.00 92.75 356 LEU A O 1
ATOM 2778 N N . ASP A 1 357 ? -14.566 -1.267 18.034 1.00 92.69 357 ASP A N 1
ATOM 2779 C CA . ASP A 1 357 ? -15.954 -1.508 17.608 1.00 92.69 357 ASP A CA 1
ATOM 2780 C C . ASP A 1 357 ? -16.080 -1.424 16.078 1.00 92.69 357 ASP A C 1
ATOM 2782 O O . ASP A 1 357 ? -16.599 -2.331 15.419 1.00 92.69 357 ASP A O 1
ATOM 2786 N N . LEU A 1 358 ? -15.495 -0.381 15.486 1.00 91.12 358 LEU A N 1
ATOM 2787 C CA . LEU A 1 358 ? -15.474 -0.187 14.038 1.00 91.12 358 LEU A CA 1
ATOM 2788 C C . LEU A 1 358 ? -14.641 -1.253 13.322 1.00 91.12 358 LEU A C 1
ATOM 2790 O O . LEU A 1 358 ? -15.092 -1.789 12.307 1.00 91.12 358 LEU A O 1
ATOM 2794 N N . TYR A 1 359 ? -13.491 -1.653 13.874 1.00 90.50 359 TYR A N 1
ATOM 2795 C CA . TYR A 1 359 ? -12.750 -2.806 13.363 1.00 90.50 359 TYR A CA 1
ATOM 2796 C C . TYR A 1 359 ? -13.614 -4.077 13.364 1.00 90.50 359 TYR A C 1
ATOM 2798 O O . TYR A 1 359 ? -13.645 -4.772 12.351 1.00 90.50 359 TYR A O 1
ATOM 2806 N N . PHE A 1 360 ? -14.369 -4.376 14.429 1.00 88.94 360 PHE A N 1
ATOM 2807 C CA . PHE A 1 360 ? -15.224 -5.571 14.475 1.00 88.94 360 PHE A CA 1
ATOM 2808 C C . PHE A 1 360 ? -16.450 -5.501 13.555 1.00 88.94 360 PHE A C 1
ATOM 2810 O O . PHE A 1 360 ? -16.845 -6.535 13.016 1.00 88.94 360 PHE A O 1
ATOM 2817 N N . LYS A 1 361 ? -17.018 -4.316 13.301 1.00 88.12 361 LYS A N 1
ATOM 2818 C CA . LYS A 1 361 ? -18.088 -4.122 12.297 1.00 88.12 361 LYS A CA 1
ATOM 2819 C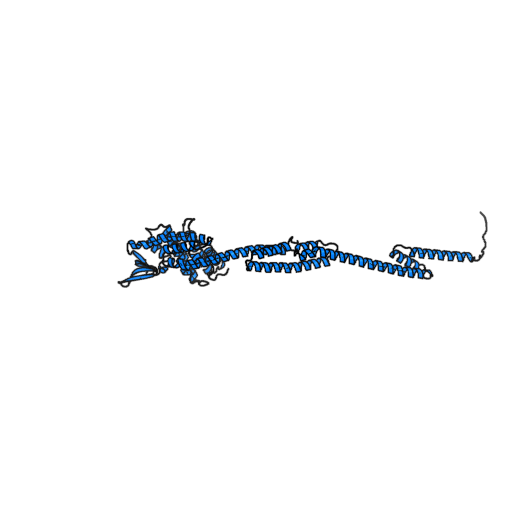 C . LYS A 1 361 ? -17.607 -4.377 10.862 1.00 88.12 361 LYS A C 1
ATOM 2821 O O . LYS A 1 361 ? -18.387 -4.824 10.019 1.00 88.12 361 LYS A O 1
ATOM 2826 N N . ILE A 1 362 ? -16.328 -4.113 10.603 1.00 86.88 362 ILE A N 1
ATOM 2827 C CA . ILE A 1 362 ? -15.698 -4.156 9.275 1.00 86.88 362 ILE A CA 1
ATOM 2828 C C . ILE A 1 362 ? -14.925 -5.461 9.029 1.00 86.88 362 ILE A C 1
ATOM 2830 O O . ILE A 1 362 ? -14.768 -5.896 7.888 1.00 86.88 362 ILE A O 1
ATOM 2834 N N . GLN A 1 363 ? -14.470 -6.139 10.085 1.00 85.69 363 GLN A N 1
ATOM 2835 C CA . GLN A 1 363 ? -13.724 -7.398 9.999 1.00 85.69 363 GLN A CA 1
ATOM 2836 C C . GLN A 1 363 ? -14.414 -8.495 9.156 1.00 85.69 363 GLN A C 1
ATOM 2838 O O . GLN A 1 363 ? -13.684 -9.183 8.436 1.00 85.69 363 GLN A O 1
ATOM 2843 N N . PRO A 1 364 ? -15.758 -8.644 9.157 1.00 86.38 364 PRO A N 1
ATOM 2844 C CA . PRO A 1 364 ? -16.456 -9.632 8.332 1.00 86.38 364 PRO A CA 1
ATOM 2845 C C . PRO A 1 364 ? -16.490 -9.333 6.822 1.00 86.38 364 PRO A C 1
ATOM 2847 O O . PRO A 1 364 ? -17.019 -10.146 6.063 1.00 86.38 364 PRO A O 1
ATOM 2850 N N . TRP A 1 365 ? -16.003 -8.174 6.360 1.00 85.69 365 TRP A N 1
ATOM 2851 C CA . TRP A 1 365 ? -16.115 -7.761 4.956 1.00 85.69 365 TRP A CA 1
ATOM 2852 C C . TRP A 1 365 ? -15.089 -8.492 4.075 1.00 85.69 365 TRP A C 1
ATOM 2854 O O . TRP A 1 365 ? -13.979 -8.015 3.849 1.00 85.69 365 TRP A O 1
ATOM 2864 N N . ALA A 1 366 ? -15.481 -9.654 3.551 1.00 71.00 366 ALA A N 1
ATOM 2865 C CA . ALA A 1 366 ? -14.681 -10.497 2.656 1.00 71.00 366 ALA A CA 1
ATOM 2866 C C . ALA A 1 366 ? -14.769 -10.072 1.168 1.00 71.00 366 ALA A C 1
ATOM 2868 O O . ALA A 1 366 ? -14.955 -10.908 0.284 1.00 71.00 366 ALA A O 1
ATOM 2869 N N . GLY A 1 367 ? -14.710 -8.766 0.888 1.00 78.25 367 GLY A N 1
ATOM 2870 C CA . GLY A 1 367 ? -14.894 -8.198 -0.453 1.00 78.25 367 GLY A CA 1
ATOM 2871 C C . GLY A 1 367 ? -15.696 -6.898 -0.423 1.00 78.25 367 GLY A C 1
ATOM 2872 O O . GLY A 1 367 ? -15.561 -6.118 0.518 1.00 78.25 367 GLY A O 1
ATOM 2873 N N . GLN A 1 368 ? -16.530 -6.667 -1.444 1.00 82.25 368 GLN A N 1
ATOM 2874 C CA . GLN A 1 368 ? -17.402 -5.490 -1.493 1.00 82.25 368 GLN A CA 1
ATOM 2875 C C . GLN A 1 368 ? -18.475 -5.559 -0.392 1.00 82.25 368 GLN A C 1
ATOM 2877 O O . GLN A 1 368 ? -19.234 -6.534 -0.353 1.00 82.25 368 GLN A O 1
ATOM 2882 N N . PRO A 1 369 ? -18.555 -4.570 0.517 1.00 86.12 369 PRO A N 1
ATOM 2883 C CA . PRO A 1 369 ? -19.554 -4.556 1.574 1.00 86.12 369 PRO A CA 1
ATOM 2884 C C . PRO A 1 369 ? -20.954 -4.324 1.003 1.00 86.12 369 PRO A C 1
ATOM 2886 O O . PRO A 1 369 ? -21.141 -3.636 0.001 1.00 86.12 369 PRO A O 1
ATOM 2889 N N . SER A 1 370 ? -21.965 -4.885 1.667 1.00 90.69 370 SER A N 1
ATOM 2890 C CA . SER A 1 370 ? -23.356 -4.595 1.312 1.00 90.69 370 SER A CA 1
ATOM 2891 C C . SER A 1 370 ? -23.727 -3.161 1.705 1.00 90.69 370 SER A C 1
ATOM 2893 O O . SER A 1 370 ? -23.192 -2.628 2.676 1.00 90.69 370 SER A O 1
ATOM 2895 N N . LEU A 1 371 ? -24.716 -2.566 1.033 1.00 91.50 371 LEU A N 1
ATOM 2896 C CA . LEU A 1 371 ? -25.237 -1.240 1.393 1.00 91.50 371 LEU A CA 1
ATOM 2897 C C . LEU A 1 371 ? -25.730 -1.176 2.856 1.00 91.50 371 LEU A C 1
ATOM 2899 O O . LEU A 1 371 ? -25.564 -0.159 3.520 1.00 91.50 371 LEU A O 1
ATOM 2903 N N . ASN A 1 372 ? -26.240 -2.283 3.411 1.00 93.25 372 ASN A N 1
ATOM 2904 C CA . ASN A 1 372 ? -26.583 -2.375 4.838 1.00 93.25 372 ASN A CA 1
ATOM 2905 C C . ASN A 1 372 ? -25.339 -2.355 5.744 1.00 93.25 372 ASN A C 1
ATOM 2907 O O . ASN A 1 372 ? -25.369 -1.755 6.815 1.00 93.25 372 ASN A O 1
ATOM 2911 N N . SER A 1 373 ? -24.249 -3.001 5.321 1.00 92.19 373 SER A N 1
ATOM 2912 C CA . SER A 1 373 ? -22.965 -3.004 6.036 1.00 92.19 373 SER A CA 1
ATOM 2913 C C . SER A 1 373 ? -22.325 -1.615 6.034 1.00 92.19 373 SER A C 1
ATOM 2915 O O . SER A 1 373 ? -21.853 -1.166 7.075 1.00 92.19 373 SER A O 1
ATOM 2917 N N . LEU A 1 374 ? -22.367 -0.921 4.892 1.00 92.44 374 LEU A N 1
ATOM 2918 C CA . LEU A 1 374 ? -21.885 0.453 4.756 1.00 92.44 374 LEU A CA 1
ATOM 2919 C C . LEU A 1 374 ? -22.704 1.427 5.610 1.00 92.44 374 LEU A C 1
ATOM 2921 O O . LEU A 1 374 ? -22.114 2.158 6.399 1.00 92.44 374 LEU A O 1
ATOM 2925 N N . ASN A 1 375 ? -24.041 1.382 5.530 1.00 93.81 375 ASN A N 1
ATOM 2926 C CA . ASN A 1 375 ? -24.918 2.200 6.377 1.00 93.81 375 ASN A CA 1
ATOM 2927 C C . ASN A 1 375 ? -24.640 1.961 7.867 1.00 93.81 375 ASN A C 1
ATOM 2929 O O . ASN A 1 375 ? -24.398 2.913 8.599 1.00 93.81 375 ASN A O 1
ATOM 2933 N N . SER A 1 376 ? -24.579 0.698 8.306 1.00 92.38 376 SER A N 1
ATOM 2934 C CA . SER A 1 376 ? -24.309 0.370 9.712 1.00 92.38 376 SER A CA 1
ATOM 2935 C C . SER A 1 376 ? -22.916 0.815 10.181 1.00 92.38 376 SER A C 1
ATOM 2937 O O . SER A 1 376 ? -22.749 1.133 11.361 1.00 92.38 376 SER A O 1
ATOM 2939 N N . SER A 1 377 ? -21.926 0.858 9.282 1.00 92.19 377 SER A N 1
ATOM 2940 C CA . SER A 1 377 ? -20.614 1.439 9.573 1.00 92.19 377 SER A CA 1
ATOM 2941 C C . SER A 1 377 ? -20.698 2.959 9.683 1.00 92.19 377 SER A C 1
ATOM 2943 O O . SER A 1 377 ? -20.273 3.503 10.694 1.00 92.19 377 SER A O 1
ATOM 2945 N N . ALA A 1 378 ? -21.285 3.641 8.694 1.00 93.50 378 ALA A N 1
ATOM 2946 C CA . ALA A 1 378 ? -21.426 5.097 8.681 1.00 93.50 378 ALA A CA 1
ATOM 2947 C C . ALA A 1 378 ? -22.209 5.612 9.901 1.00 93.50 378 ALA A C 1
ATOM 2949 O O . ALA A 1 378 ? -21.808 6.595 10.521 1.00 93.50 378 ALA A O 1
ATOM 2950 N N . GLU A 1 379 ? -23.293 4.930 10.279 1.00 94.50 379 GLU A N 1
ATOM 2951 C CA . GLU A 1 379 ? -24.065 5.215 11.491 1.00 94.50 379 GLU A CA 1
ATOM 2952 C C . GLU A 1 379 ? -23.199 5.061 12.745 1.00 94.50 379 GLU A C 1
ATOM 2954 O O . GLU A 1 379 ? -23.080 6.014 13.510 1.00 94.50 379 GLU A O 1
ATOM 2959 N N . ALA A 1 380 ? -22.517 3.924 12.921 1.00 92.81 380 ALA A N 1
ATOM 2960 C CA . ALA A 1 380 ? -21.668 3.691 14.090 1.00 92.81 380 ALA A CA 1
ATOM 2961 C C . ALA A 1 380 ? -20.502 4.689 14.196 1.00 92.81 380 ALA A C 1
ATOM 2963 O O . ALA A 1 380 ? -20.222 5.202 15.277 1.00 92.81 380 ALA A O 1
ATOM 2964 N N . THR A 1 381 ? -19.833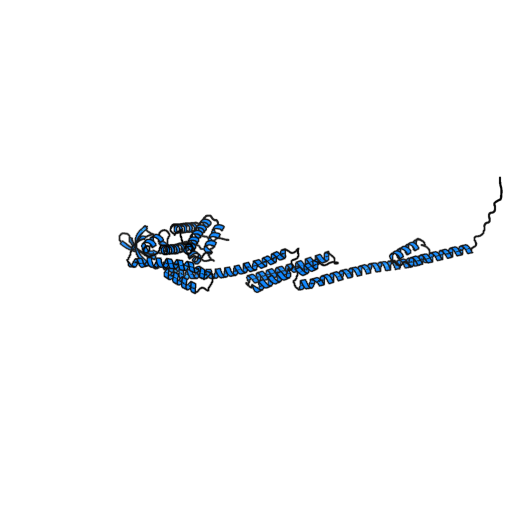 5.007 13.084 1.00 93.19 381 THR A N 1
ATOM 2965 C CA . THR A 1 381 ? -18.740 5.989 13.075 1.00 93.19 381 THR A CA 1
ATOM 2966 C C . THR A 1 381 ? -19.256 7.385 13.415 1.00 93.19 381 THR A C 1
ATOM 2968 O O . THR A 1 381 ? -18.652 8.083 14.226 1.00 93.19 381 THR A O 1
ATOM 2971 N N . LYS A 1 382 ? -20.414 7.774 12.869 1.00 93.75 382 LYS A N 1
ATOM 2972 C CA . LYS A 1 382 ? -21.081 9.043 13.186 1.00 93.75 382 LYS A CA 1
ATOM 2973 C C . LYS A 1 382 ? -21.520 9.126 14.649 1.00 93.75 382 LYS A C 1
ATOM 2975 O O . LYS A 1 382 ? -21.415 10.196 15.244 1.00 93.75 382 LYS A O 1
ATOM 2980 N N . GLU A 1 383 ? -22.011 8.030 15.227 1.00 94.25 383 GLU A N 1
ATOM 2981 C CA . GLU A 1 383 ? -22.342 7.962 16.651 1.00 94.25 383 GLU A CA 1
ATOM 2982 C C . GLU A 1 383 ? -21.094 8.193 17.510 1.00 94.25 383 GLU A C 1
ATOM 2984 O O . GLU A 1 383 ? -21.119 9.075 18.366 1.00 94.25 383 GLU A O 1
ATOM 2989 N N . TRP A 1 384 ? -19.986 7.490 17.240 1.00 93.69 384 TRP A N 1
ATOM 2990 C CA . TRP A 1 384 ? -18.718 7.675 17.958 1.00 93.69 384 TRP A CA 1
ATOM 2991 C C . TRP A 1 384 ? -18.165 9.103 17.833 1.00 93.69 384 TRP A C 1
ATOM 2993 O O . TRP A 1 384 ? -17.856 9.723 18.852 1.00 93.69 384 TRP A O 1
ATOM 3003 N N . LEU A 1 385 ? -18.128 9.673 16.623 1.00 90.50 385 LEU A N 1
ATOM 3004 C CA . LEU A 1 385 ? -17.728 11.070 16.377 1.00 90.50 385 LEU A CA 1
ATOM 3005 C C . LEU A 1 385 ? -18.626 12.102 17.094 1.00 90.50 385 LEU A C 1
ATOM 3007 O O . LEU A 1 385 ? -18.214 13.244 17.296 1.00 90.50 385 LEU A O 1
ATOM 3011 N N . GLY A 1 386 ? -19.847 11.719 17.483 1.00 89.25 386 GLY A N 1
ATOM 3012 C CA . GLY A 1 386 ? -20.763 12.550 18.266 1.00 89.25 386 GLY A CA 1
ATOM 3013 C C . GLY A 1 386 ? -20.518 12.538 19.781 1.00 89.25 386 GLY A C 1
ATOM 3014 O O . GLY A 1 386 ? -21.053 13.407 20.471 1.00 89.25 386 GLY A O 1
ATOM 3015 N N . VAL A 1 387 ? -19.741 11.580 20.305 1.00 88.56 387 VAL A N 1
ATOM 3016 C CA . VAL A 1 387 ? -19.421 11.456 21.747 1.00 88.56 387 VAL A CA 1
ATOM 3017 C C . VAL A 1 387 ? -17.950 11.709 22.070 1.00 88.56 387 VAL A C 1
ATOM 3019 O O . VAL A 1 387 ? -17.636 12.043 23.211 1.00 88.56 387 VAL A O 1
ATOM 3022 N N . LEU A 1 388 ? -17.055 11.547 21.093 1.00 85.75 388 LEU A N 1
ATOM 3023 C CA . LEU A 1 388 ? -15.624 11.813 21.243 1.00 85.75 388 LEU A CA 1
ATOM 3024 C C . LEU A 1 388 ? -15.329 13.332 21.260 1.00 85.75 388 LEU A C 1
ATOM 3026 O O . LEU A 1 388 ? -16.076 14.115 20.664 1.00 85.75 388 LEU A O 1
ATOM 3030 N N . PRO A 1 389 ? -14.251 13.789 21.929 1.00 74.31 389 PRO A N 1
ATOM 3031 C CA . PRO A 1 389 ? -13.923 15.210 22.000 1.00 74.31 389 PRO A CA 1
ATOM 3032 C C . PRO A 1 389 ? -13.458 15.752 20.647 1.00 74.31 389 PRO A C 1
ATOM 3034 O O . PRO A 1 389 ? -12.513 15.240 20.056 1.00 74.31 389 PRO A O 1
ATOM 3037 N N . GLN A 1 390 ? -14.049 16.862 20.202 1.00 65.19 390 GLN A N 1
ATOM 3038 C CA . GLN A 1 390 ? -13.625 17.559 18.975 1.00 65.19 390 GLN A CA 1
ATOM 3039 C C . GLN A 1 390 ? -12.454 18.536 19.192 1.00 65.19 390 GLN A C 1
ATOM 3041 O O . GLN A 1 390 ? -11.899 19.069 18.235 1.00 65.19 390 GLN A O 1
ATOM 3046 N N . THR A 1 391 ? -12.073 18.804 20.444 1.00 49.28 391 THR A N 1
ATOM 3047 C CA . THR A 1 391 ? -10.977 19.721 20.799 1.00 49.28 391 THR A CA 1
ATOM 3048 C C . THR A 1 391 ? -9.841 18.958 21.464 1.00 49.28 391 THR A C 1
ATOM 3050 O O . THR A 1 391 ? -9.772 18.882 22.692 1.00 49.28 391 THR A O 1
ATOM 3053 N N . LEU A 1 392 ? -8.951 18.406 20.644 1.00 50.66 392 LEU A N 1
ATOM 3054 C CA . LEU A 1 392 ? -7.735 17.724 21.080 1.00 50.66 392 LEU A CA 1
ATOM 3055 C C . LEU A 1 392 ? -6.508 18.626 20.911 1.00 50.66 392 LEU A C 1
ATOM 3057 O O . LEU A 1 392 ? -6.492 19.549 20.091 1.00 50.66 392 LEU A O 1
ATOM 3061 N N . SER A 1 393 ? -5.478 18.368 21.714 1.00 44.00 393 SER A N 1
ATOM 3062 C CA . SER A 1 393 ? -4.205 19.082 21.632 1.00 44.00 393 SER A CA 1
ATOM 3063 C C . SER A 1 393 ? -3.455 18.690 20.344 1.00 44.00 393 SER A C 1
ATOM 3065 O O . SER A 1 393 ? -3.450 17.518 19.963 1.00 44.00 393 SER A O 1
ATOM 3067 N N . PRO A 1 394 ? -2.810 19.642 19.637 1.00 43.66 394 PRO A N 1
ATOM 3068 C CA . PRO A 1 394 ? -2.238 19.402 18.311 1.00 43.66 394 PRO A CA 1
ATOM 3069 C C . PRO A 1 394 ? -0.947 18.561 18.282 1.00 43.66 394 PRO A C 1
ATOM 3071 O O . PRO A 1 394 ? -0.234 18.588 17.279 1.00 43.66 394 PRO A O 1
ATOM 3074 N N . GLN A 1 395 ? -0.611 17.852 19.363 1.00 47.50 395 GLN A N 1
ATOM 3075 C CA . GLN A 1 395 ? 0.609 17.040 19.482 1.00 47.50 395 GLN A CA 1
ATOM 3076 C C . GLN A 1 395 ? 0.339 15.537 19.645 1.00 47.50 395 GLN A C 1
ATOM 3078 O O . GLN A 1 395 ? 1.287 14.755 19.638 1.00 47.50 395 GLN A O 1
ATOM 3083 N N . ASP A 1 396 ? -0.926 15.129 19.767 1.00 53.91 396 ASP A N 1
ATOM 3084 C CA . ASP A 1 396 ? -1.284 13.834 20.343 1.00 53.91 396 ASP A CA 1
ATOM 3085 C C . ASP A 1 396 ? -1.806 12.815 19.314 1.00 53.91 396 ASP A C 1
ATOM 3087 O O . ASP A 1 396 ? -2.450 13.147 18.315 1.00 53.91 396 ASP A O 1
ATOM 3091 N N . SER A 1 397 ? -1.563 11.536 19.607 1.00 53.62 397 SER A N 1
ATOM 3092 C CA . SER A 1 397 ? -2.053 10.347 18.884 1.00 53.62 397 SER A CA 1
ATOM 3093 C C . SER A 1 397 ? -3.570 10.313 18.668 1.00 53.62 397 SER A C 1
ATOM 3095 O O . SER A 1 397 ? -4.067 9.670 17.738 1.00 53.62 397 SER A O 1
ATOM 3097 N N . ASP A 1 398 ? -4.308 11.036 19.504 1.00 58.38 398 ASP A N 1
ATOM 3098 C CA . ASP A 1 398 ? -5.761 11.176 19.441 1.00 58.38 398 ASP A CA 1
ATOM 3099 C C . ASP A 1 398 ? -6.204 11.864 18.135 1.00 58.38 398 ASP A C 1
ATOM 3101 O O . ASP A 1 398 ? -7.264 11.545 17.592 1.00 58.38 398 ASP A O 1
ATOM 3105 N N . LEU A 1 399 ? -5.368 12.745 17.560 1.00 64.62 399 LEU A N 1
ATOM 3106 C CA . LEU A 1 399 ? -5.631 13.367 16.256 1.00 64.62 399 LEU A CA 1
ATOM 3107 C C . LEU A 1 399 ? -5.567 12.369 15.097 1.00 64.62 399 LEU A C 1
ATOM 3109 O O . LEU A 1 399 ? -6.332 12.491 14.139 1.00 64.62 399 LEU A O 1
ATOM 3113 N N . ALA A 1 400 ? -4.651 11.397 15.157 1.00 70.94 400 ALA A N 1
ATOM 3114 C CA . ALA A 1 400 ? -4.542 10.370 14.123 1.00 70.94 400 ALA A CA 1
ATOM 3115 C C . ALA A 1 400 ? -5.782 9.466 14.141 1.00 70.94 400 ALA A C 1
ATOM 3117 O O . ALA A 1 400 ? -6.371 9.220 13.091 1.00 70.94 400 ALA A O 1
ATOM 3118 N N . SER A 1 401 ? -6.213 9.069 15.341 1.00 78.38 401 SER A N 1
ATOM 3119 C CA . SER A 1 401 ? -7.426 8.273 15.563 1.00 78.38 401 SER A CA 1
ATOM 3120 C C . SER A 1 401 ? -8.685 9.029 15.117 1.00 78.38 401 SER A C 1
ATOM 3122 O O . SER A 1 401 ? -9.464 8.513 14.323 1.00 78.38 401 SER A O 1
ATOM 3124 N N . THR A 1 402 ? -8.855 10.292 15.532 1.00 83.88 402 THR A N 1
ATOM 3125 C CA . THR A 1 402 ? -9.991 11.139 15.109 1.00 83.88 402 THR A CA 1
ATOM 3126 C C . THR A 1 402 ? -10.077 11.254 13.587 1.00 83.88 402 THR A C 1
ATOM 3128 O O . THR A 1 402 ? -11.137 11.015 13.015 1.00 83.88 402 THR A O 1
ATOM 3131 N N . PHE A 1 403 ? -8.954 11.530 12.917 1.00 84.50 403 PHE A N 1
ATOM 3132 C CA . PHE A 1 403 ? -8.907 11.603 11.457 1.00 84.50 403 PHE A CA 1
ATOM 3133 C C . PHE A 1 403 ? -9.284 10.272 10.788 1.00 84.50 403 PHE A C 1
ATOM 3135 O O . PHE A 1 403 ? -10.020 10.270 9.807 1.00 84.50 403 PHE A O 1
ATOM 3142 N N . VAL A 1 404 ? -8.815 9.131 11.307 1.00 86.00 404 VAL A N 1
ATOM 3143 C CA . VAL A 1 404 ? -9.176 7.812 10.759 1.00 86.00 404 VAL A CA 1
ATOM 3144 C C . VAL A 1 404 ? -10.676 7.534 10.909 1.00 86.00 404 VAL A C 1
ATOM 3146 O O . VAL A 1 404 ? -11.278 6.975 9.993 1.00 86.00 404 VAL A O 1
ATOM 3149 N N . LEU A 1 405 ? -11.304 7.975 12.003 1.00 89.25 405 LEU A N 1
ATOM 3150 C CA . LEU A 1 405 ? -12.758 7.902 12.177 1.00 89.25 405 LEU A CA 1
ATOM 3151 C C . LEU A 1 405 ? -13.503 8.801 11.172 1.00 89.25 405 LEU A C 1
ATOM 3153 O O . LEU A 1 405 ? -14.456 8.349 10.540 1.00 89.25 405 LEU A O 1
ATOM 3157 N N . GLU A 1 406 ? -13.069 10.047 10.973 1.00 91.50 406 GLU A N 1
ATOM 3158 C CA . GLU A 1 406 ? -13.665 10.962 9.984 1.00 91.50 406 GLU A CA 1
ATOM 3159 C C . GLU A 1 406 ? -13.555 10.410 8.552 1.00 91.50 406 GLU A C 1
ATOM 3161 O O . GLU A 1 406 ? -14.555 10.318 7.837 1.00 91.50 406 GLU A O 1
ATOM 3166 N N . GLU A 1 407 ? -12.367 9.959 8.146 1.00 91.00 407 GLU A N 1
ATOM 3167 C CA . GLU A 1 407 ? -12.145 9.349 6.831 1.00 91.00 407 GLU A CA 1
ATOM 3168 C C . GLU A 1 407 ? -12.930 8.041 6.657 1.00 91.00 407 GLU A C 1
ATOM 3170 O O . GLU A 1 407 ? -13.400 7.762 5.556 1.00 91.00 407 GLU A O 1
ATOM 3175 N N . LEU A 1 408 ? -13.141 7.251 7.718 1.00 91.25 408 LEU A N 1
ATOM 3176 C CA . LEU A 1 408 ? -13.961 6.038 7.651 1.00 91.25 408 LEU A CA 1
ATOM 3177 C C . LEU A 1 408 ? -15.450 6.351 7.450 1.00 91.25 408 LEU A C 1
ATOM 3179 O O . LEU A 1 408 ? -16.123 5.659 6.681 1.00 91.25 408 LEU A O 1
ATOM 3183 N N . PHE A 1 409 ? -15.959 7.404 8.096 1.00 94.12 409 PHE A N 1
ATOM 3184 C CA . PHE A 1 409 ? -17.305 7.907 7.829 1.00 94.12 409 PHE A CA 1
ATOM 3185 C C . PHE A 1 409 ? -17.430 8.360 6.368 1.00 94.12 409 PHE A C 1
ATOM 3187 O O . PHE A 1 409 ? -18.359 7.940 5.676 1.00 94.12 409 PHE A O 1
ATOM 3194 N N . HIS A 1 410 ? -16.465 9.144 5.878 1.00 93.88 410 HIS A N 1
ATOM 3195 C CA . HIS A 1 410 ? -16.460 9.640 4.502 1.00 93.88 410 HIS A CA 1
ATOM 3196 C C . HIS A 1 410 ? -16.340 8.526 3.454 1.00 93.88 410 HIS A C 1
ATOM 3198 O O . HIS A 1 410 ? -17.126 8.507 2.503 1.00 93.88 410 HIS A O 1
ATOM 3204 N N . PHE A 1 411 ? -15.452 7.549 3.671 1.00 92.75 411 PHE A N 1
ATOM 3205 C CA . PHE A 1 411 ? -15.370 6.311 2.891 1.00 92.75 411 PHE A CA 1
ATOM 3206 C C . PHE A 1 411 ? -16.742 5.631 2.796 1.00 92.75 411 PHE A C 1
ATOM 3208 O O . PHE A 1 411 ? -17.206 5.324 1.697 1.00 92.75 411 PHE A O 1
ATOM 3215 N N . ALA A 1 412 ? -17.408 5.420 3.938 1.00 92.38 412 ALA A N 1
ATOM 3216 C CA . ALA A 1 412 ? -18.672 4.700 3.970 1.00 92.38 412 ALA A CA 1
ATOM 3217 C C . ALA A 1 412 ? -19.777 5.473 3.232 1.00 92.38 412 ALA A C 1
ATOM 3219 O O . ALA A 1 412 ? -20.522 4.864 2.469 1.00 92.38 412 ALA A O 1
ATOM 3220 N N . THR A 1 413 ? -19.845 6.802 3.386 1.00 95.00 413 THR A N 1
ATOM 3221 C CA . THR A 1 413 ? -20.798 7.641 2.636 1.00 95.00 413 THR A CA 1
ATOM 3222 C C . THR A 1 413 ? -20.537 7.638 1.131 1.00 95.00 413 THR A C 1
ATOM 3224 O O . THR A 1 413 ? -21.470 7.408 0.368 1.00 95.00 413 THR A O 1
ATOM 3227 N N . ALA A 1 414 ? -19.282 7.785 0.690 1.00 92.50 414 ALA A N 1
ATOM 3228 C CA . ALA A 1 414 ? -18.936 7.754 -0.731 1.00 92.50 414 ALA A CA 1
ATOM 3229 C C . ALA A 1 414 ? -19.273 6.393 -1.369 1.00 92.50 414 ALA A C 1
ATOM 3231 O O . ALA A 1 414 ? -19.824 6.335 -2.466 1.00 92.50 414 ALA A O 1
ATOM 3232 N N . ALA A 1 415 ? -19.029 5.294 -0.647 1.00 90.44 415 ALA A N 1
ATOM 3233 C CA . ALA A 1 415 ? -19.387 3.951 -1.093 1.00 90.44 415 ALA A CA 1
ATOM 3234 C C . ALA A 1 415 ? -20.913 3.705 -1.134 1.00 90.44 415 ALA A C 1
ATOM 3236 O O . ALA A 1 415 ? -21.380 2.950 -1.985 1.00 90.44 415 ALA A O 1
ATOM 3237 N N . ILE A 1 416 ? -21.707 4.341 -0.259 1.00 93.50 416 ILE A N 1
ATOM 3238 C CA . ILE A 1 416 ? -23.185 4.317 -0.329 1.00 93.50 416 ILE A CA 1
ATOM 3239 C C . ILE A 1 416 ? -23.672 5.069 -1.574 1.00 93.50 416 ILE A C 1
ATOM 3241 O O . ILE A 1 416 ? -24.520 4.557 -2.308 1.00 93.50 416 ILE A O 1
ATOM 3245 N N . ASP A 1 417 ? -23.091 6.239 -1.844 1.00 92.94 417 ASP A N 1
ATOM 3246 C CA . ASP A 1 417 ? -23.401 7.075 -3.010 1.00 92.94 417 ASP A CA 1
ATOM 3247 C C . ASP A 1 417 ? -22.839 6.507 -4.334 1.00 92.94 417 ASP A C 1
ATOM 3249 O O . ASP A 1 417 ? -23.121 7.037 -5.409 1.00 92.94 417 ASP A O 1
ATOM 3253 N N . SER A 1 418 ? -22.111 5.382 -4.275 1.00 89.75 418 SER A N 1
ATOM 3254 C CA . SER A 1 418 ? -21.451 4.711 -5.409 1.00 89.75 418 SER A CA 1
ATOM 3255 C C . SER A 1 418 ? -20.364 5.552 -6.103 1.00 89.75 418 SER A C 1
ATOM 3257 O O . SER A 1 418 ? -20.110 5.381 -7.297 1.00 89.75 418 SER A O 1
ATOM 3259 N N . ASP A 1 419 ? -19.698 6.442 -5.360 1.00 91.00 419 ASP A N 1
ATOM 3260 C CA . ASP A 1 419 ? -18.484 7.143 -5.797 1.00 91.00 419 ASP A CA 1
ATOM 3261 C C . ASP A 1 419 ? -17.239 6.324 -5.413 1.00 91.00 419 ASP A C 1
ATOM 3263 O O . ASP A 1 419 ? -16.582 6.561 -4.394 1.00 91.00 419 ASP A O 1
ATOM 3267 N N . ASP A 1 420 ? -16.929 5.324 -6.243 1.00 86.94 420 ASP A N 1
ATOM 3268 C CA . ASP A 1 420 ? -15.789 4.418 -6.045 1.00 86.94 420 ASP A CA 1
ATOM 3269 C C . ASP A 1 420 ? -14.442 5.165 -5.967 1.00 86.94 420 ASP A C 1
ATOM 3271 O O . ASP A 1 420 ? -13.537 4.729 -5.252 1.00 86.94 420 ASP A O 1
ATOM 3275 N N . TYR A 1 421 ? -14.296 6.296 -6.672 1.00 85.31 421 TYR A N 1
ATOM 3276 C CA . TYR A 1 421 ? -13.057 7.081 -6.686 1.00 85.31 421 TYR A CA 1
ATOM 3277 C C . TYR A 1 421 ? -12.852 7.814 -5.358 1.00 85.31 421 TYR A C 1
ATOM 3279 O O . TYR A 1 421 ? -11.778 7.723 -4.756 1.00 85.31 421 TYR A O 1
ATOM 3287 N N . LEU A 1 422 ? -13.887 8.504 -4.872 1.00 88.75 422 LEU A N 1
ATOM 3288 C CA . LEU A 1 422 ? -13.835 9.206 -3.593 1.00 88.75 422 LEU A CA 1
ATOM 3289 C C . LEU A 1 422 ? -13.706 8.215 -2.426 1.00 88.75 422 LEU A C 1
ATOM 3291 O O . LEU A 1 422 ? -12.886 8.421 -1.530 1.00 88.75 422 LEU A O 1
ATOM 3295 N N . ALA A 1 423 ? -14.430 7.091 -2.473 1.00 88.56 423 ALA A N 1
ATOM 3296 C CA . ALA A 1 423 ? -14.283 6.011 -1.501 1.00 88.56 423 ALA A CA 1
ATOM 3297 C C . ALA A 1 423 ? -12.848 5.451 -1.490 1.00 88.56 423 ALA A C 1
ATOM 3299 O O . ALA A 1 423 ? -12.260 5.273 -0.421 1.00 88.56 423 ALA A O 1
ATOM 3300 N N . TRP A 1 424 ? -12.237 5.236 -2.661 1.00 86.50 424 TRP A N 1
ATOM 3301 C CA . TRP A 1 424 ? -10.846 4.786 -2.747 1.00 86.50 424 TRP A CA 1
ATOM 3302 C C . TRP A 1 424 ? -9.866 5.810 -2.166 1.00 86.50 424 TRP A C 1
ATOM 3304 O O . TRP A 1 424 ? -8.949 5.424 -1.439 1.00 86.50 424 TRP A O 1
ATOM 3314 N N . GLN A 1 425 ? -10.077 7.107 -2.413 1.00 86.19 425 GLN A N 1
ATOM 3315 C CA . GLN A 1 425 ? -9.250 8.171 -1.841 1.00 86.19 425 GLN A CA 1
ATOM 3316 C C . GLN A 1 425 ? -9.307 8.180 -0.303 1.00 86.19 425 GLN A C 1
ATOM 3318 O O . GLN A 1 425 ? -8.256 8.208 0.341 1.00 86.19 425 GLN A O 1
ATOM 3323 N N . HIS A 1 426 ? -10.501 8.088 0.291 1.00 90.00 426 HIS A N 1
ATOM 3324 C CA . HIS A 1 426 ? -10.659 8.005 1.748 1.00 90.00 426 HIS A CA 1
ATOM 3325 C C . HIS A 1 426 ? -10.025 6.731 2.332 1.00 90.00 426 HIS A C 1
ATOM 3327 O O . HIS A 1 426 ? -9.343 6.782 3.355 1.00 90.00 426 HIS A O 1
ATOM 3333 N N . LEU A 1 427 ? -10.138 5.591 1.640 1.00 86.25 427 LEU A N 1
ATOM 3334 C CA . LEU A 1 427 ? -9.435 4.364 2.027 1.00 86.25 427 LEU A CA 1
ATOM 3335 C C . LEU A 1 427 ? -7.903 4.536 2.008 1.00 86.25 427 LEU A C 1
ATOM 3337 O O . LEU A 1 427 ? -7.230 4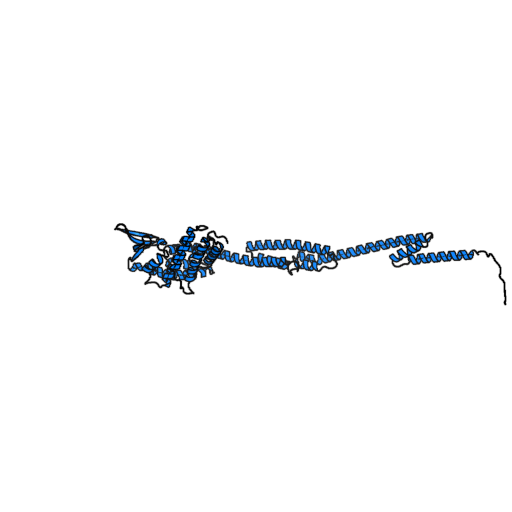.103 2.945 1.00 86.25 427 LEU A O 1
ATOM 3341 N N . GLN A 1 428 ? -7.334 5.192 0.990 1.00 82.50 428 GLN A N 1
ATOM 3342 C CA . GLN A 1 428 ? -5.896 5.497 0.978 1.00 82.50 428 GLN A CA 1
ATOM 3343 C C . GLN A 1 428 ? -5.499 6.420 2.139 1.00 82.50 428 GLN A C 1
ATOM 3345 O O . GLN A 1 428 ? -4.470 6.184 2.770 1.00 82.50 428 GLN A O 1
ATOM 3350 N N . ASN A 1 429 ? -6.317 7.424 2.471 1.00 83.50 429 ASN A N 1
ATOM 3351 C CA . ASN A 1 429 ? -6.065 8.311 3.609 1.00 83.50 429 ASN A CA 1
ATOM 3352 C C . ASN A 1 429 ? -6.016 7.537 4.940 1.00 83.50 429 ASN A C 1
ATOM 3354 O O . ASN A 1 429 ? -5.064 7.726 5.702 1.00 83.50 429 ASN A O 1
ATOM 3358 N N . ILE A 1 430 ? -6.968 6.625 5.182 1.00 84.94 430 ILE A N 1
ATOM 3359 C CA . ILE A 1 430 ? -6.993 5.737 6.361 1.00 84.94 430 ILE A CA 1
ATOM 3360 C C . ILE A 1 430 ? -5.716 4.894 6.437 1.00 84.94 430 ILE A C 1
ATOM 3362 O O . ILE A 1 430 ? -5.047 4.871 7.466 1.00 84.94 430 ILE A O 1
ATOM 3366 N N . LEU A 1 431 ? -5.356 4.214 5.344 1.00 79.12 431 LEU A N 1
ATOM 3367 C CA . LEU A 1 431 ? -4.190 3.324 5.306 1.00 79.12 431 LEU A CA 1
ATOM 3368 C C . LEU A 1 431 ? -2.851 4.082 5.357 1.00 79.12 431 LEU A C 1
ATOM 3370 O O . LEU A 1 431 ? -1.836 3.504 5.740 1.00 79.12 431 LEU A O 1
ATOM 3374 N N . SER A 1 432 ? -2.833 5.371 5.000 1.00 75.25 432 SER A N 1
ATOM 3375 C CA . SER A 1 432 ? -1.630 6.214 5.039 1.00 75.25 432 SER A CA 1
ATOM 3376 C C . SER A 1 432 ? -1.244 6.710 6.437 1.00 75.25 432 SER A C 1
ATOM 3378 O O . SER A 1 432 ? -0.118 7.181 6.614 1.00 75.25 432 SER A O 1
ATOM 3380 N N . ARG A 1 433 ? -2.149 6.636 7.427 1.00 77.12 433 ARG A N 1
ATOM 3381 C CA . ARG A 1 433 ? -1.901 7.117 8.794 1.00 77.12 433 ARG A CA 1
ATOM 3382 C C . ARG A 1 433 ? -1.940 5.972 9.808 1.00 77.12 433 ARG A C 1
ATOM 3384 O O . ARG A 1 433 ? -2.889 5.191 9.790 1.00 77.12 433 ARG A O 1
ATOM 3391 N N . PRO A 1 434 ? -0.960 5.867 10.722 1.00 75.56 434 PRO A N 1
ATOM 3392 C CA . PRO A 1 434 ? -0.986 4.842 11.755 1.00 75.56 434 PRO A CA 1
ATOM 3393 C C . PRO A 1 434 ? -2.014 5.175 12.846 1.00 75.56 434 PRO A C 1
ATOM 3395 O O . PRO A 1 434 ? -1.884 6.174 13.552 1.00 75.56 434 PRO A O 1
ATOM 3398 N N . SER A 1 435 ? -3.008 4.304 13.003 1.00 83.44 435 SER A N 1
ATOM 3399 C CA . SER A 1 435 ? -3.886 4.203 14.175 1.00 83.44 435 SER A CA 1
ATOM 3400 C C . SER A 1 435 ? -4.099 2.723 14.521 1.00 83.44 435 SER A C 1
ATOM 3402 O O . SER A 1 435 ? -3.621 1.840 13.799 1.00 83.44 435 SER A O 1
ATOM 3404 N N . LEU A 1 436 ? -4.792 2.409 15.621 1.00 87.19 436 LEU A N 1
ATOM 3405 C CA . LEU A 1 436 ? -5.100 1.016 15.958 1.00 87.19 436 LEU A CA 1
ATOM 3406 C C . LEU A 1 436 ? -5.965 0.384 14.858 1.00 87.19 436 LEU A C 1
ATOM 3408 O O . LEU A 1 436 ? -5.699 -0.745 14.443 1.00 87.19 436 LEU A O 1
ATOM 3412 N N . PHE A 1 437 ? -6.952 1.121 14.342 1.00 87.56 437 PHE A N 1
ATOM 3413 C CA . PHE A 1 437 ? -7.813 0.674 13.250 1.00 87.56 437 PHE A CA 1
ATOM 3414 C C . PHE A 1 437 ? -7.018 0.352 11.977 1.00 87.56 437 PHE A C 1
ATOM 3416 O O . PHE A 1 437 ? -7.120 -0.768 11.468 1.00 87.56 437 PHE A O 1
ATOM 3423 N N . SER A 1 438 ? -6.204 1.286 11.467 1.00 82.69 438 SER A N 1
ATOM 3424 C CA . SER A 1 438 ? -5.496 1.083 10.192 1.00 82.69 438 SER A CA 1
ATOM 3425 C C . SER A 1 438 ? -4.471 -0.057 10.271 1.00 82.69 438 SER A C 1
ATOM 3427 O O . SER A 1 438 ? -4.384 -0.879 9.354 1.00 82.69 438 SER A O 1
ATOM 3429 N N . LEU A 1 439 ? -3.776 -0.195 11.406 1.00 84.19 439 LEU A N 1
ATOM 3430 C CA . LEU A 1 439 ? -2.834 -1.288 11.658 1.00 84.19 439 LEU A CA 1
ATOM 3431 C C . LEU A 1 439 ? -3.528 -2.659 11.813 1.00 84.19 439 LEU A C 1
ATOM 3433 O O . LEU A 1 439 ? -3.004 -3.676 11.345 1.00 84.19 439 LEU A O 1
ATOM 3437 N N . LEU A 1 440 ? -4.715 -2.717 12.432 1.00 86.06 440 LEU A N 1
ATOM 3438 C CA . LEU A 1 440 ? -5.499 -3.956 12.548 1.00 86.06 440 LEU A CA 1
ATOM 3439 C C . LEU A 1 440 ? -6.152 -4.381 11.224 1.00 86.06 440 LEU A C 1
ATOM 3441 O O . LEU A 1 440 ? -6.277 -5.583 10.978 1.00 86.06 440 LEU A O 1
ATOM 3445 N N . VAL A 1 441 ? -6.560 -3.428 10.380 1.00 81.56 441 VAL A N 1
ATOM 3446 C CA . VAL A 1 441 ? -7.091 -3.701 9.033 1.00 81.56 441 VAL A CA 1
ATOM 3447 C C . VAL A 1 441 ? -5.990 -4.229 8.107 1.00 81.56 441 VAL A C 1
ATOM 3449 O O . VAL A 1 441 ? -6.205 -5.250 7.452 1.00 81.56 441 VAL A O 1
ATOM 3452 N N . GLY A 1 442 ? -4.809 -3.603 8.122 1.00 72.25 442 GLY A N 1
ATOM 3453 C CA . GLY A 1 442 ? -3.654 -4.001 7.313 1.00 72.25 442 GLY A CA 1
ATOM 3454 C C . GLY A 1 442 ? -3.755 -3.607 5.825 1.00 72.25 442 GLY A C 1
ATOM 3455 O O . GLY A 1 442 ? -4.827 -3.226 5.354 1.00 72.25 442 GLY A O 1
ATOM 3456 N N . PRO A 1 443 ? -2.638 -3.672 5.075 1.00 64.75 443 PRO A N 1
ATOM 3457 C CA . PRO A 1 443 ? -2.552 -3.094 3.729 1.00 64.75 443 PRO A CA 1
ATOM 3458 C C . PRO A 1 443 ? -3.175 -3.929 2.593 1.00 64.75 443 PRO A C 1
ATOM 3460 O O . PRO A 1 443 ? -3.708 -3.341 1.654 1.00 64.75 443 PRO A O 1
ATOM 3463 N N . ASP A 1 444 ? -3.095 -5.264 2.633 1.00 56.88 444 ASP A N 1
ATOM 3464 C CA . ASP A 1 444 ? -3.164 -6.067 1.393 1.00 56.88 444 ASP A CA 1
ATOM 3465 C C . ASP A 1 444 ? -4.477 -6.831 1.122 1.00 56.88 444 ASP A C 1
ATOM 3467 O O . ASP A 1 444 ? -4.645 -7.358 0.026 1.00 56.88 444 ASP A O 1
ATOM 3471 N N . ASP A 1 445 ? -5.447 -6.851 2.046 1.00 51.16 445 ASP A N 1
ATOM 3472 C CA . ASP A 1 445 ? -6.623 -7.748 1.928 1.00 51.16 445 ASP A CA 1
ATOM 3473 C C . ASP A 1 445 ? -7.985 -7.026 1.831 1.00 51.16 445 ASP A C 1
ATOM 3475 O O . ASP A 1 445 ? -9.042 -7.660 1.794 1.00 51.16 445 ASP A O 1
ATOM 3479 N N . ARG A 1 446 ? -8.003 -5.682 1.831 1.00 59.78 446 ARG A N 1
ATOM 3480 C CA . ARG A 1 446 ? -9.249 -4.893 1.915 1.00 59.78 446 ARG A CA 1
ATOM 3481 C C . ARG A 1 446 ? -9.251 -3.612 1.080 1.00 59.78 446 ARG A C 1
ATOM 3483 O O . ARG A 1 446 ? -9.418 -2.519 1.605 1.00 59.78 446 ARG A O 1
ATOM 3490 N N . THR A 1 447 ? -9.251 -3.755 -0.249 1.00 60.84 447 THR A N 1
ATOM 3491 C CA . THR A 1 447 ? -9.834 -2.701 -1.109 1.00 60.84 447 THR A CA 1
ATOM 3492 C C . THR A 1 447 ? -11.355 -2.593 -0.950 1.00 60.84 447 THR A C 1
ATOM 3494 O O . THR A 1 447 ? -11.969 -1.722 -1.553 1.00 60.84 447 THR A O 1
ATOM 3497 N N . TRP A 1 448 ? -11.988 -3.495 -0.185 1.00 71.69 448 TRP A N 1
ATOM 3498 C CA . TRP A 1 448 ? -13.442 -3.571 -0.011 1.00 71.69 448 TRP A CA 1
ATOM 3499 C C . TRP A 1 448 ? -14.197 -3.594 -1.347 1.00 71.69 448 TRP A C 1
ATOM 3501 O O . TRP A 1 448 ? -15.221 -2.944 -1.526 1.00 71.69 448 TRP A O 1
ATOM 3511 N N . GLY A 1 449 ? -13.657 -4.341 -2.315 1.00 56.00 449 GLY A N 1
ATOM 3512 C CA . GLY A 1 449 ? -14.209 -4.455 -3.666 1.00 56.00 449 GLY A CA 1
ATOM 3513 C C . GLY A 1 449 ? -13.906 -3.277 -4.594 1.00 56.00 449 GLY A C 1
ATOM 3514 O O . GLY A 1 449 ? -14.073 -3.436 -5.803 1.00 56.00 449 GLY A O 1
ATOM 3515 N N . LEU A 1 450 ? -13.406 -2.151 -4.071 1.00 57.00 450 LEU A N 1
ATOM 3516 C CA . LEU A 1 450 ? -12.976 -1.016 -4.882 1.00 57.00 450 LEU A CA 1
ATOM 3517 C C . LEU A 1 450 ? -11.840 -1.429 -5.821 1.00 57.00 450 LEU A C 1
ATOM 3519 O O . LEU A 1 450 ? -10.956 -2.221 -5.464 1.00 57.00 450 LEU A O 1
ATOM 3523 N N . ARG A 1 451 ? -11.863 -0.855 -7.023 1.00 55.56 451 ARG A N 1
ATOM 3524 C CA . ARG A 1 451 ? -10.803 -0.968 -8.024 1.00 55.56 451 ARG A CA 1
ATOM 3525 C C . ARG A 1 451 ? -10.258 0.439 -8.297 1.00 55.56 451 ARG A C 1
ATOM 3527 O O . ARG A 1 451 ? -11.076 1.301 -8.605 1.00 55.56 451 ARG A O 1
ATOM 3534 N N . PRO A 1 452 ? -8.940 0.670 -8.157 1.00 48.84 452 PRO A N 1
ATOM 3535 C CA . PRO A 1 452 ? -8.312 1.925 -8.571 1.00 48.84 452 PRO A CA 1
ATOM 3536 C C . PRO A 1 452 ? -8.319 2.104 -10.098 1.00 48.84 452 PRO A C 1
ATOM 3538 O O . PRO A 1 452 ? -8.375 1.072 -10.811 1.00 48.84 452 PRO A O 1
#

Secondary structure (DSSP, 8-state):
----------------HHHHHHHHHHHHHHHHHHHHHHHT-SSHHHHHHHHHHHHHHSTTSTHHHHHHHHHHHHHHHHHHHHHHHHHHHHHHHHHHHHHHHHHHHHHHHTT-HHHHHHHHTT--SS-HHHHHHHHHHHHHHHHHHHHHHHHHHHHHHHTT-HHHHHHHHHHHHHHHPSPPTT-HHHHHHHHHHHHHHHHHHHHHHHHHHHHHHHHHHHHIIIIIHHHHHTT-HHHHHHHHHHHHHHSPSSTTTTTTHHHHHHHHHHHHHHHHHHGGGGG--EEEEETTTTEEEEEEEEETTEEEEEEEETTEEEEEEEEHHHHSSTTTHHHHHHHHHTTTS-HHHHHHHHHHHHHHHHHHHHTT-SSSPPHHHHHHHHHHHHHHHTTS-S---TTSTHHHHHHHHHHHHHHHHHHHTT-HHHHHHHHHHHHHS--HHHHHH-SSS--TT---